Protein AF-0000000076600375 (afdb_homodimer)

Radius of gyration: 27.32 Å; Cα contacts (8 Å, |Δi|>4): 1523; chains: 2; bounding box: 56×82×69 Å

Nearest PDB structures (foldseek):
  8cbb-assembly1_A  TM=8.590E-01  e=2.046E-25  Enhygromyxa salina
  4uwm-assembly1_A  TM=8.123E-01  e=8.690E-26  Pseudomonas putida
  4uwm-assembly1_B  TM=8.203E-01  e=1.205E-24  Pseudomonas putida
  5aec-assembly1_A  TM=8.137E-01  e=1.849E-24  Pseudomonas putida
  6fri-assembly2_C  TM=8.121E-01  e=2.518E-21  Photobacterium leiognathi

Solvent-accessible surface area (backbone atoms only — not comparable to full-atom values): 38386 Å² total; per-residue (Å²): 92,44,43,27,36,37,52,58,44,27,35,55,93,34,73,92,42,50,53,61,52,50,51,52,53,49,50,52,49,47,49,36,36,72,56,73,39,50,33,42,24,24,29,52,34,58,52,36,78,67,17,68,40,45,39,54,48,29,66,47,51,40,26,34,47,34,57,65,41,87,66,40,25,40,28,24,64,24,40,42,53,41,51,47,61,45,70,58,52,42,30,51,50,14,45,43,16,32,73,43,72,47,32,44,35,42,22,34,36,63,70,81,54,55,78,43,26,39,63,57,24,62,74,29,30,63,88,42,54,68,54,26,50,52,49,35,53,52,40,52,52,50,34,55,47,43,36,59,70,43,67,36,63,45,82,59,96,89,48,56,38,47,37,80,83,40,70,64,85,40,92,92,53,69,81,41,81,73,31,29,39,96,85,41,20,40,53,24,44,34,51,30,48,54,42,58,32,75,63,46,56,56,49,28,32,63,38,85,48,72,68,50,35,38,51,31,21,58,70,69,32,24,36,35,36,67,60,49,14,65,70,40,38,45,58,52,39,48,48,28,24,53,36,30,16,65,65,70,72,45,90,55,54,62,24,66,58,36,33,37,46,36,46,37,40,40,32,92,35,55,68,55,20,47,70,63,42,44,64,19,47,50,50,50,48,57,61,54,31,71,77,71,48,65,70,56,58,41,46,72,92,55,80,64,80,89,64,71,93,48,66,67,64,42,54,77,50,47,48,36,63,10,22,46,68,56,32,40,51,54,52,49,47,43,34,72,71,42,39,50,40,32,41,23,37,36,53,54,35,39,84,46,56,65,71,57,42,51,50,17,54,50,44,36,47,70,58,28,50,64,76,39,64,82,55,70,128,91,42,44,30,35,37,52,57,44,25,37,56,94,34,72,90,41,49,53,61,51,51,50,53,53,49,50,53,49,46,49,35,35,74,55,72,38,49,33,41,24,25,29,53,35,58,54,35,78,68,18,68,42,45,39,54,48,29,68,49,52,41,28,34,48,37,58,66,42,89,65,41,24,41,27,22,64,24,40,42,53,40,51,46,61,45,68,57,50,42,31,51,51,13,45,42,14,31,71,42,72,50,33,44,34,43,22,33,36,64,69,79,53,56,78,44,26,38,63,58,22,61,73,29,30,63,89,43,53,67,54,26,49,51,48,34,54,54,39,52,51,50,33,57,49,44,39,59,69,42,67,36,63,46,85,60,96,88,48,56,38,47,36,80,82,39,71,61,83,41,93,93,53,68,81,40,82,74,31,28,39,96,84,41,20,40,51,23,45,33,50,30,49,55,40,58,33,74,65,45,57,56,48,31,32,61,39,85,48,73,67,50,34,40,52,31,22,59,69,70,32,24,39,35,37,67,60,47,15,66,70,40,39,47,58,53,40,46,48,28,25,53,35,30,15,65,63,70,72,46,90,55,54,63,25,67,61,35,33,38,45,35,46,36,40,41,33,92,34,55,66,54,20,47,69,64,42,44,64,19,48,50,52,50,46,56,60,54,30,70,77,70,47,64,70,54,57,39,49,71,90,55,81,65,80,89,63,72,93,48,65,68,64,42,54,77,50,46,50,36,63,9,22,46,67,55,32,38,50,52,52,48,47,43,32,73,70,42,40,50,41,32,42,24,36,35,52,54,37,39,82,47,56,65,69,58,42,52,49,16,53,49,44,36,46,70,60,29,48,64,76,39,63,81,53,70,128

InterPro domains:
  IPR011251 Luciferase-like domain [PF00296] (1-336)
  IPR036661 Luciferase-like domain superfamily [G3DSA:3.20.20.30] (1-373)
  IPR036661 Luciferase-like domain superfamily [SSF51679] (1-373)
  IPR050766 Bacterial Luciferase Oxidoreductase [PTHR30137] (20-374)

Sequence (754 aa):
MRFSIFHNVGAPGRLDDVAGVLDEIREVATFADTAGYHSLWYTEHHFGHEGYELVPNPVLMGSDIAARTSRIRIGQAANIVTFWNPMRLAEDIALLDQLSGGRVEVGIGRGLYGREAMNLNPVADPRDQEQNRALFEETVEVLRKAWSGEFISHQGRFYQYPAPGIEWNHPLSASSPEFVGEDGTISAMQVVPRSFQRPHPPLSQVIDTPRSIQSAARAGMKGIFWMPPISELKGRFALYRDTLSEATGVEQELGTGLSLVRDVYVADTLEQARADFEEALLTSYRWICHWRGLNNLREVGEDITGRELDYDFLAERNLLVGTPDYVAEKVHELQQELNLQDLLLWTTHPGLEHRKAMRSFELFADKVMPQFSGVTAMRFSIFHNVGAPGRLDDVAGVLDEIREVATFADTAGYHSLWYTEHHFGHEGYELVPNPVLMGSDIAARTSRIRIGQAANIVTFWNPMRLAEDIALLDQLSGGRVEVGIGRGLYGREAMNLNPVADPRDQEQNRALFEETVEVLRKAWSGEFISHQGRFYQYPAPGIEWNHPLSASSPEFVGEDGTISAMQVVPRSFQRPHPPLSQVIDTPRSIQSAARAGMKGIFWMPPISELKGRFALYRDTLSEATGVEQELGTGLSLVRDVYVADTLEQARADFEEALLTSYRWICHWRGLNNLREVGEDITGRELDYDFLAERNLLVGTPDYVAEKVHELQQELNLQDLLLWTTHPGLEHRKAMRSFELFADKVMPQFSGVTA

Structure (mmCIF, N/CA/C/O backbone):
data_AF-0000000076600375-model_v1
#
loop_
_entity.id
_entity.type
_entity.pdbx_description
1 polymer 'Alkanesulfonate monooxygenase SsuD/methylene tetrahydromethanopterin reductase-like flavin-dependent oxidoreductase (Luciferase family)'
#
loop_
_atom_site.group_PDB
_atom_site.id
_atom_site.type_symbol
_atom_site.label_atom_id
_atom_site.label_alt_id
_atom_site.label_comp_id
_atom_site.label_asym_id
_atom_site.label_entity_id
_atom_site.label_seq_id
_atom_site.pdbx_PDB_ins_code
_atom_site.Cartn_x
_atom_site.Cartn_y
_atom_site.Cartn_z
_atom_site.occupancy
_atom_site.B_iso_or_equiv
_atom_site.auth_seq_id
_atom_site.auth_comp_id
_atom_site.auth_asym_id
_atom_site.auth_atom_id
_atom_site.pdbx_PDB_model_num
ATOM 1 N N . MET A 1 1 ? -15.43 -22.172 -18.75 1 92.75 1 MET A N 1
ATOM 2 C CA . MET A 1 1 ? -14.109 -22 -18.156 1 92.75 1 MET A CA 1
ATOM 3 C C . MET A 1 1 ? -13.695 -20.547 -18.125 1 92.75 1 MET A C 1
ATOM 5 O O . MET A 1 1 ? -13.992 -19.781 -19.047 1 92.75 1 MET A O 1
ATOM 9 N N . ARG A 1 2 ? -13.023 -20.109 -17 1 96.5 2 ARG A N 1
ATOM 10 C CA . ARG A 1 2 ? -12.492 -18.766 -16.891 1 96.5 2 ARG A CA 1
ATOM 11 C C . ARG A 1 2 ? -10.992 -18.734 -17.156 1 96.5 2 ARG A C 1
ATOM 13 O O . ARG A 1 2 ? -10.281 -19.672 -16.797 1 96.5 2 ARG A O 1
ATOM 20 N N . PHE A 1 3 ? -10.578 -17.703 -17.812 1 98.56 3 PHE A N 1
ATOM 21 C CA . PHE A 1 3 ? -9.164 -17.516 -18.125 1 98.56 3 PHE A CA 1
ATOM 22 C C . PHE A 1 3 ? -8.633 -16.234 -17.484 1 98.56 3 PHE A C 1
ATOM 24 O O . PHE A 1 3 ? -9.234 -15.172 -17.625 1 98.56 3 PHE A O 1
ATOM 31 N N . SER A 1 4 ? -7.602 -16.359 -16.75 1 98.69 4 SER A N 1
ATOM 32 C CA . SER A 1 4 ? -6.961 -15.273 -16.031 1 98.69 4 SER A CA 1
ATOM 33 C C . SER A 1 4 ? -5.477 -15.18 -16.359 1 98.69 4 SER A C 1
ATOM 35 O O . SER A 1 4 ? -4.938 -16.047 -17.047 1 98.69 4 SER A O 1
ATOM 37 N N . ILE A 1 5 ? -4.859 -14.117 -15.992 1 98.81 5 ILE A N 1
ATOM 38 C CA . ILE A 1 5 ? -3.434 -13.922 -16.234 1 98.81 5 ILE A CA 1
ATOM 39 C C . ILE A 1 5 ? -2.682 -13.922 -14.906 1 98.81 5 ILE A C 1
ATOM 41 O O . ILE A 1 5 ? -3.021 -13.156 -13.992 1 98.81 5 ILE A O 1
ATOM 45 N N . PHE A 1 6 ? -1.793 -14.844 -14.727 1 98.62 6 PHE A N 1
ATOM 46 C CA . PHE A 1 6 ? -0.812 -14.812 -13.648 1 98.62 6 PHE A CA 1
ATOM 47 C C . PHE A 1 6 ? 0.4 -13.977 -14.039 1 98.62 6 PHE A C 1
ATOM 49 O O . PHE A 1 6 ? 1.223 -14.406 -14.852 1 98.62 6 PHE A O 1
ATOM 56 N N . HIS A 1 7 ? 0.514 -12.82 -13.469 1 97.88 7 HIS A N 1
ATOM 57 C CA . HIS A 1 7 ? 1.46 -11.82 -13.953 1 97.88 7 HIS A CA 1
ATOM 58 C C . HIS A 1 7 ? 2.611 -11.625 -12.977 1 97.88 7 HIS A C 1
ATOM 60 O O . HIS A 1 7 ? 2.795 -10.539 -12.43 1 97.88 7 HIS A O 1
ATOM 66 N N . ASN A 1 8 ? 3.354 -12.656 -12.703 1 95.5 8 ASN A N 1
ATOM 67 C CA . ASN A 1 8 ? 4.637 -12.562 -12.008 1 95.5 8 ASN A CA 1
ATOM 68 C C . ASN A 1 8 ? 5.715 -11.961 -12.906 1 95.5 8 ASN A C 1
ATOM 70 O O . ASN A 1 8 ? 6.18 -12.609 -13.844 1 95.5 8 ASN A O 1
ATOM 74 N N . VAL A 1 9 ? 6.105 -10.75 -12.617 1 91.31 9 VAL A N 1
ATOM 75 C CA . VAL A 1 9 ? 6.957 -10.031 -13.555 1 91.31 9 VAL A CA 1
ATOM 76 C C . VAL A 1 9 ? 8.328 -9.781 -12.93 1 91.31 9 VAL A C 1
ATOM 78 O O . VAL A 1 9 ? 8.43 -9.531 -11.727 1 91.31 9 VAL A O 1
ATOM 81 N N . GLY A 1 10 ? 9.32 -9.969 -13.797 1 93.62 10 GLY A N 1
ATOM 82 C CA . GLY A 1 10 ? 10.703 -9.602 -13.508 1 93.62 10 GLY A CA 1
ATOM 83 C C . GLY A 1 10 ? 11.336 -8.773 -14.609 1 93.62 10 GLY A C 1
ATOM 84 O O . GLY A 1 10 ? 10.797 -8.68 -15.719 1 93.62 10 GLY A O 1
ATOM 85 N N . ALA A 1 11 ? 12.422 -8.133 -14.25 1 92 11 ALA A N 1
ATOM 86 C CA . ALA A 1 11 ? 13.102 -7.277 -15.211 1 92 11 ALA A CA 1
ATOM 87 C C . ALA A 1 11 ? 14.617 -7.402 -15.078 1 92 11 ALA A C 1
ATOM 89 O O . ALA A 1 11 ? 15.32 -6.395 -14.961 1 92 11 ALA A O 1
ATOM 90 N N . PRO A 1 12 ? 15.062 -8.68 -15.094 1 94.38 12 PRO A N 1
ATOM 91 C CA . PRO A 1 12 ? 16.516 -8.781 -15.062 1 94.38 12 PRO A CA 1
ATOM 92 C C . PRO A 1 12 ? 17.188 -7.98 -16.172 1 94.38 12 PRO A C 1
ATOM 94 O O . PRO A 1 12 ? 16.781 -8.07 -17.344 1 94.38 12 PRO A O 1
ATOM 97 N N . GLY A 1 13 ? 18.188 -7.211 -15.75 1 94.38 13 GLY A N 1
ATOM 98 C CA . GLY A 1 13 ? 18.906 -6.391 -16.719 1 94.38 13 GLY A CA 1
ATOM 99 C C . GLY A 1 13 ? 18.188 -5.094 -17.047 1 94.38 13 GLY A C 1
ATOM 100 O O . GLY A 1 13 ? 18.688 -4.285 -17.828 1 94.38 13 GLY A O 1
ATOM 101 N N . ARG A 1 14 ? 17.016 -4.883 -16.469 1 96.06 14 ARG A N 1
ATOM 102 C CA . ARG A 1 14 ? 16.234 -3.697 -16.812 1 96.06 14 ARG A CA 1
ATOM 103 C C . ARG A 1 14 ? 15.836 -2.93 -15.555 1 96.06 14 ARG A C 1
ATOM 105 O O . ARG A 1 14 ? 14.789 -2.279 -15.531 1 96.06 14 ARG A O 1
ATOM 112 N N . LEU A 1 15 ? 16.609 -3.031 -14.492 1 95.94 15 LEU A N 1
ATOM 113 C CA . LEU A 1 15 ? 16.281 -2.348 -13.25 1 95.94 15 LEU A CA 1
ATOM 114 C C . LEU A 1 15 ? 16.5 -0.846 -13.375 1 95.94 15 LEU A C 1
ATOM 116 O O . LEU A 1 15 ? 16.031 -0.07 -12.539 1 95.94 15 LEU A O 1
ATOM 120 N N . ASP A 1 16 ? 17.172 -0.435 -14.461 1 95 16 ASP A N 1
ATOM 121 C CA . ASP A 1 16 ? 17.344 0.99 -14.727 1 95 16 ASP A CA 1
ATOM 122 C C . ASP A 1 16 ? 16.156 1.558 -15.484 1 95 16 ASP A C 1
ATOM 124 O O . ASP A 1 16 ? 16.062 2.768 -15.703 1 95 16 ASP A O 1
ATOM 128 N N . ASP A 1 17 ? 15.203 0.689 -15.883 1 96.19 17 ASP A N 1
ATOM 129 C CA . ASP A 1 17 ? 14.023 1.109 -16.625 1 96.19 17 ASP A CA 1
ATOM 130 C C . ASP A 1 17 ? 12.758 0.496 -16.031 1 96.19 17 ASP A C 1
ATOM 132 O O . ASP A 1 17 ? 11.922 -0.049 -16.766 1 96.19 17 ASP A O 1
ATOM 136 N N . VAL A 1 18 ? 12.664 0.542 -14.719 1 97.25 18 VAL A N 1
ATOM 137 C CA . VAL A 1 18 ? 11.516 -0.037 -14.031 1 97.25 18 VAL A CA 1
ATOM 138 C C . VAL A 1 18 ? 10.234 0.655 -14.484 1 97.25 18 VAL A C 1
ATOM 140 O O . VAL A 1 18 ? 9.203 0.007 -14.664 1 97.25 18 VAL A O 1
ATOM 143 N N . ALA A 1 19 ? 10.281 1.978 -14.758 1 96.81 19 ALA A N 1
ATOM 144 C CA . ALA A 1 19 ? 9.109 2.717 -15.227 1 96.81 19 ALA A CA 1
ATOM 145 C C . ALA A 1 19 ? 8.594 2.135 -16.547 1 96.81 19 ALA A C 1
ATOM 147 O O . ALA A 1 19 ? 7.379 1.986 -16.719 1 96.81 19 ALA A O 1
ATOM 148 N N . GLY A 1 20 ? 9.555 1.834 -17.469 1 97.38 20 GLY A N 1
ATOM 149 C CA . GLY A 1 20 ? 9.164 1.203 -18.734 1 97.38 20 GLY A CA 1
ATOM 150 C C . GLY A 1 20 ? 8.523 -0.159 -18.531 1 97.38 20 GLY A C 1
ATOM 151 O O . GLY A 1 20 ? 7.547 -0.491 -19.203 1 97.38 20 GLY A O 1
ATOM 152 N N . VAL A 1 21 ? 9.047 -0.935 -17.594 1 98.12 21 VAL A N 1
ATOM 153 C CA . VAL A 1 21 ? 8.492 -2.25 -17.281 1 98.12 21 VAL A CA 1
ATOM 154 C C . VAL A 1 21 ? 7.086 -2.1 -16.719 1 98.12 21 VAL A C 1
ATOM 156 O O . VAL A 1 21 ? 6.184 -2.863 -17.062 1 98.12 21 VAL A O 1
ATOM 159 N N . LEU A 1 22 ? 6.906 -1.103 -15.844 1 98.44 22 LEU A N 1
ATOM 160 C CA . LEU A 1 22 ? 5.59 -0.857 -15.273 1 98.44 22 LEU A CA 1
ATOM 161 C C . LEU A 1 22 ? 4.59 -0.46 -16.359 1 98.44 22 LEU A C 1
ATOM 163 O O . LEU A 1 22 ? 3.416 -0.827 -16.281 1 98.44 22 LEU A O 1
ATOM 167 N N . ASP A 1 23 ? 5.016 0.281 -17.375 1 98.31 23 ASP A N 1
ATOM 168 C CA . ASP A 1 23 ? 4.152 0.602 -18.516 1 98.31 23 ASP A CA 1
ATOM 169 C C . ASP A 1 23 ? 3.711 -0.665 -19.234 1 98.31 23 ASP A C 1
ATOM 171 O O . ASP A 1 23 ? 2.557 -0.774 -19.656 1 98.31 23 ASP A O 1
ATOM 175 N N . GLU A 1 24 ? 4.625 -1.584 -19.375 1 98.56 24 GLU A N 1
ATOM 176 C CA . GLU A 1 24 ? 4.312 -2.863 -20.016 1 98.56 24 GLU A CA 1
ATOM 177 C C . GLU A 1 24 ? 3.289 -3.645 -19.188 1 98.56 24 GLU A C 1
ATOM 179 O O . GLU A 1 24 ? 2.355 -4.227 -19.75 1 98.56 24 GLU A O 1
ATOM 184 N N . ILE A 1 25 ? 3.451 -3.635 -17.891 1 98.44 25 ILE A N 1
ATOM 185 C CA . ILE A 1 25 ? 2.51 -4.293 -17 1 98.44 25 ILE A CA 1
ATOM 186 C C . ILE A 1 25 ? 1.118 -3.688 -17.172 1 98.44 25 ILE A C 1
ATOM 188 O O . ILE A 1 25 ? 0.127 -4.414 -17.281 1 98.44 25 ILE A O 1
ATOM 192 N N . ARG A 1 26 ? 1.047 -2.385 -17.25 1 98.69 26 ARG A N 1
ATOM 193 C CA . ARG A 1 26 ? -0.212 -1.665 -17.406 1 98.69 26 ARG A CA 1
ATOM 194 C C . ARG A 1 26 ? -0.87 -2.012 -18.734 1 98.69 26 ARG A C 1
ATOM 196 O O . ARG A 1 26 ? -2.094 -2.137 -18.812 1 98.69 26 ARG A O 1
ATOM 203 N N . GLU A 1 27 ? -0.032 -2.139 -19.734 1 98.81 27 GLU A N 1
ATOM 204 C CA . GLU A 1 27 ? -0.564 -2.492 -21.047 1 98.81 27 GLU A CA 1
ATOM 205 C C . GLU A 1 27 ? -1.234 -3.863 -21.031 1 98.81 27 GLU A C 1
ATOM 207 O O . GLU A 1 27 ? -2.318 -4.039 -21.578 1 98.81 27 GLU A O 1
ATOM 212 N N . VAL A 1 28 ? -0.642 -4.828 -20.344 1 98.88 28 VAL A N 1
ATOM 213 C CA . VAL A 1 28 ? -1.24 -6.152 -20.203 1 98.88 28 VAL A CA 1
ATOM 214 C C . VAL A 1 28 ? -2.582 -6.039 -19.484 1 98.88 28 VAL A C 1
ATOM 216 O O . VAL A 1 28 ? -3.578 -6.621 -19.906 1 98.88 28 VAL A O 1
ATOM 219 N N . ALA A 1 29 ? -2.623 -5.258 -18.453 1 98.81 29 ALA A N 1
ATOM 220 C CA . ALA A 1 29 ? -3.826 -5.129 -17.641 1 98.81 29 ALA A CA 1
ATOM 221 C C . ALA A 1 29 ? -4.961 -4.484 -18.422 1 98.81 29 ALA A C 1
ATOM 223 O O . ALA A 1 29 ? -6.098 -4.961 -18.391 1 98.81 29 ALA A O 1
ATOM 224 N N . THR A 1 30 ? -4.668 -3.375 -19.125 1 98.75 30 THR A N 1
ATOM 225 C CA . THR A 1 30 ? -5.695 -2.656 -19.859 1 98.75 30 THR A CA 1
ATOM 226 C C . THR A 1 30 ? -6.203 -3.496 -21.031 1 98.75 30 THR A C 1
ATOM 228 O O . THR A 1 30 ? -7.402 -3.502 -21.328 1 98.75 30 THR A O 1
ATOM 231 N N . PHE A 1 31 ? -5.281 -4.242 -21.656 1 98.81 31 PHE A N 1
ATOM 232 C CA . PHE A 1 31 ? -5.699 -5.164 -22.719 1 98.81 31 PHE A CA 1
ATOM 233 C C . PHE A 1 31 ? -6.605 -6.25 -22.141 1 98.81 31 PHE A C 1
ATOM 235 O O . PHE A 1 31 ? -7.684 -6.508 -22.688 1 98.81 31 PHE A O 1
ATOM 242 N N . ALA A 1 32 ? -6.164 -6.879 -21.062 1 98.75 32 ALA A N 1
ATOM 243 C CA . ALA A 1 32 ? -6.902 -7.984 -20.453 1 98.75 32 ALA A CA 1
ATOM 244 C C . ALA A 1 32 ? -8.289 -7.535 -20.016 1 98.75 32 ALA A C 1
ATOM 246 O O . ALA A 1 32 ? -9.242 -8.312 -20.047 1 98.75 32 ALA A O 1
ATOM 247 N N . ASP A 1 33 ? -8.398 -6.309 -19.594 1 98.69 33 ASP A N 1
ATOM 248 C CA . ASP A 1 33 ? -9.641 -5.73 -19.094 1 98.69 33 ASP A CA 1
ATOM 249 C C . ASP A 1 33 ? -10.734 -5.781 -20.156 1 98.69 33 ASP A C 1
ATOM 251 O O . ASP A 1 33 ? -11.922 -5.855 -19.828 1 98.69 33 ASP A O 1
ATOM 255 N N . THR A 1 34 ? -10.359 -5.727 -21.422 1 98 34 THR A N 1
ATOM 256 C CA . THR A 1 34 ? -11.344 -5.629 -22.5 1 98 34 THR A CA 1
ATOM 257 C C . THR A 1 34 ? -11.352 -6.887 -23.359 1 98 34 THR A C 1
ATOM 259 O O . THR A 1 34 ? -12.273 -7.109 -24.141 1 98 34 THR A O 1
ATOM 262 N N . ALA A 1 35 ? -10.359 -7.797 -23.156 1 98 35 ALA A N 1
ATOM 263 C CA . ALA A 1 35 ? -10.164 -8.93 -24.062 1 98 35 ALA A CA 1
ATOM 264 C C . ALA A 1 35 ? -10.906 -10.164 -23.562 1 98 35 ALA A C 1
ATOM 266 O O . ALA A 1 35 ? -10.836 -11.227 -24.172 1 98 35 ALA A O 1
ATOM 267 N N . GLY A 1 36 ? -11.586 -10.07 -22.438 1 95.94 36 GLY A N 1
ATOM 268 C CA . GLY A 1 36 ? -12.398 -11.18 -21.969 1 95.94 36 GLY A CA 1
ATOM 269 C C . GLY A 1 36 ? -11.742 -11.977 -20.859 1 95.94 36 GLY A C 1
ATOM 270 O O . GLY A 1 36 ? -12.312 -12.953 -20.359 1 95.94 36 GLY A O 1
ATOM 271 N N . TYR A 1 37 ? -10.539 -11.586 -20.422 1 98.44 37 TYR A N 1
ATOM 272 C CA . TYR A 1 37 ? -9.898 -12.242 -19.297 1 98.44 37 TYR A CA 1
ATOM 273 C C . TYR A 1 37 ? -10.664 -11.961 -18 1 98.44 37 TYR A C 1
ATOM 275 O O . TYR A 1 37 ? -11.227 -10.875 -17.828 1 98.44 37 TYR A O 1
ATOM 283 N N . HIS A 1 38 ? -10.641 -12.922 -17.094 1 98.31 38 HIS A N 1
ATOM 284 C CA . HIS A 1 38 ? -11.453 -12.875 -15.883 1 98.31 38 HIS A CA 1
ATOM 285 C C . HIS A 1 38 ? -10.734 -12.094 -14.781 1 98.31 38 HIS A C 1
ATOM 287 O O . HIS A 1 38 ? -11.352 -11.281 -14.094 1 98.31 38 HIS A O 1
ATOM 293 N N . SER A 1 39 ? -9.461 -12.359 -14.602 1 98.69 39 SER A N 1
ATOM 294 C CA . SER A 1 39 ? -8.719 -11.75 -13.5 1 98.69 39 SER A CA 1
ATOM 295 C C . SER A 1 39 ? -7.23 -11.648 -13.828 1 98.69 39 SER A C 1
ATOM 297 O O . SER A 1 39 ? -6.75 -12.297 -14.758 1 98.69 39 SER A O 1
ATOM 299 N N . LEU A 1 40 ? -6.551 -10.781 -13.203 1 98.75 40 LEU A N 1
ATOM 300 C CA . LEU A 1 40 ? -5.113 -10.547 -13.289 1 98.75 40 LEU A CA 1
ATOM 301 C C . LEU A 1 40 ? -4.461 -10.633 -11.914 1 98.75 40 LEU A C 1
ATOM 303 O O . LEU A 1 40 ? -4.926 -9.992 -10.969 1 98.75 40 LEU A O 1
ATOM 307 N N . TRP A 1 41 ? -3.354 -11.438 -11.773 1 98.81 41 TRP A N 1
ATOM 308 C CA . TRP A 1 41 ? -2.797 -11.758 -10.461 1 98.81 41 TRP A CA 1
ATOM 309 C C . TRP A 1 41 ? -1.333 -11.344 -10.383 1 98.81 41 TRP A C 1
ATOM 311 O O . TRP A 1 41 ? -0.533 -11.68 -11.258 1 98.81 41 TRP A O 1
ATOM 321 N N . TYR A 1 42 ? -0.958 -10.625 -9.328 1 98.44 42 TYR A N 1
ATOM 322 C CA . TYR A 1 42 ? 0.422 -10.227 -9.07 1 98.44 42 TYR A CA 1
ATOM 323 C C . TYR A 1 42 ? 0.988 -10.953 -7.863 1 98.44 42 TYR A C 1
ATOM 325 O O . TYR A 1 42 ? 0.237 -11.406 -6.992 1 98.44 42 TYR A O 1
ATOM 333 N N . THR A 1 43 ? 2.33 -11.086 -7.797 1 97.56 43 THR A N 1
ATOM 334 C CA . THR A 1 43 ? 3.01 -11.781 -6.711 1 97.56 43 THR A CA 1
ATOM 335 C C . THR A 1 43 ? 3.734 -10.789 -5.805 1 97.56 43 THR A C 1
ATOM 337 O O . THR A 1 43 ? 3.9 -9.617 -6.16 1 97.56 43 THR A O 1
ATOM 340 N N . GLU A 1 44 ? 4.121 -11.242 -4.648 1 98.31 44 GLU A N 1
ATOM 341 C CA . GLU A 1 44 ? 4.91 -10.469 -3.695 1 98.31 44 GLU A CA 1
ATOM 342 C C . GLU A 1 44 ? 6.324 -11.016 -3.57 1 98.31 44 GLU A C 1
ATOM 344 O O . GLU A 1 44 ? 6.516 -12.164 -3.158 1 98.31 44 GLU A O 1
ATOM 349 N N . HIS A 1 45 ? 7.324 -10.203 -3.91 1 97.62 45 HIS A N 1
ATOM 350 C CA . HIS A 1 45 ? 8.734 -10.555 -3.742 1 97.62 45 HIS A CA 1
ATOM 351 C C . HIS A 1 45 ? 9.555 -9.344 -3.314 1 97.62 45 HIS A C 1
ATOM 353 O O . HIS A 1 45 ? 9.188 -8.203 -3.602 1 97.62 45 HIS A O 1
ATOM 359 N N . HIS A 1 46 ? 10.633 -9.633 -2.58 1 97.88 46 HIS A N 1
ATOM 360 C CA . HIS A 1 46 ? 11.383 -8.555 -1.945 1 97.88 46 HIS A CA 1
ATOM 361 C C . HIS A 1 46 ? 12.883 -8.727 -2.158 1 97.88 46 HIS A C 1
ATOM 363 O O . HIS A 1 46 ? 13.375 -9.852 -2.229 1 97.88 46 HIS A O 1
ATOM 369 N N . PHE A 1 47 ? 13.57 -7.625 -2.248 1 97.12 47 PHE A N 1
ATOM 370 C CA . PHE A 1 47 ? 15.023 -7.5 -2.137 1 97.12 47 PHE A CA 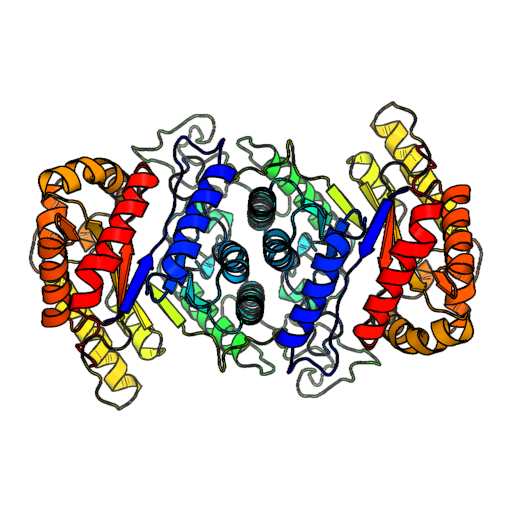1
ATOM 371 C C . PHE A 1 47 ? 15.719 -8.281 -3.246 1 97.12 47 PHE A C 1
ATOM 373 O O . PHE A 1 47 ? 16.828 -8.781 -3.057 1 97.12 47 PHE A O 1
ATOM 380 N N . GLY A 1 48 ? 14.984 -8.484 -4.383 1 95.5 48 GLY A N 1
ATOM 381 C CA . GLY A 1 48 ? 15.562 -9.203 -5.508 1 95.5 48 GLY A CA 1
ATOM 382 C C . GLY A 1 48 ? 16.422 -8.32 -6.395 1 95.5 48 GLY A C 1
ATOM 383 O O . GLY A 1 48 ? 16.016 -7.973 -7.508 1 95.5 48 GLY A O 1
ATOM 384 N N . HIS A 1 49 ? 17.672 -8.117 -5.961 1 95.81 49 HIS A N 1
ATOM 385 C CA . HIS A 1 49 ? 18.547 -7.211 -6.68 1 95.81 49 HIS A CA 1
ATOM 386 C C . HIS A 1 49 ? 18.859 -7.727 -8.078 1 95.81 49 HIS A C 1
ATOM 388 O O . HIS A 1 49 ? 19.297 -6.969 -8.945 1 95.81 49 HIS A O 1
ATOM 394 N N . GLU A 1 50 ? 18.531 -9.055 -8.352 1 95 50 GLU A N 1
ATOM 395 C CA . GLU A 1 50 ? 18.75 -9.648 -9.664 1 95 50 GLU A CA 1
ATOM 396 C C . GLU A 1 50 ? 17.641 -9.234 -10.641 1 95 50 GLU A C 1
ATOM 398 O O . GLU A 1 50 ? 17.828 -9.305 -11.852 1 95 50 GLU A O 1
ATOM 403 N N . GLY A 1 51 ? 16.531 -8.891 -10.078 1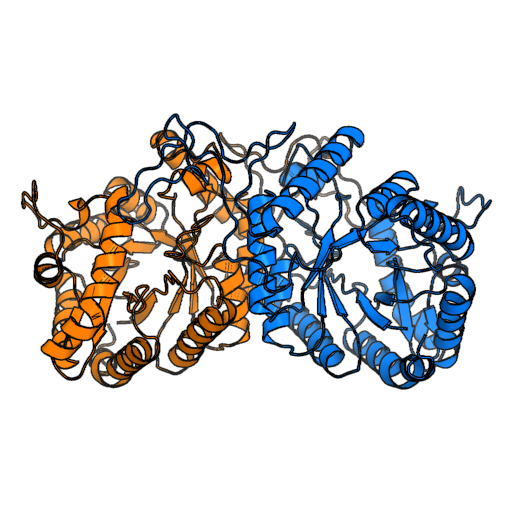 95.81 51 GLY A N 1
ATOM 404 C CA . GLY A 1 51 ? 15.445 -8.375 -10.906 1 95.81 51 GLY A CA 1
ATOM 405 C C . GLY A 1 51 ? 14.539 -9.469 -11.445 1 95.81 51 GLY A C 1
ATOM 406 O O . GLY A 1 51 ? 13.695 -9.203 -12.305 1 95.81 51 GLY A O 1
ATOM 407 N N . TYR A 1 52 ? 14.602 -10.695 -10.945 1 94.5 52 TYR A N 1
ATOM 408 C CA . TYR A 1 52 ? 13.781 -11.773 -11.477 1 94.5 52 TYR A CA 1
ATOM 409 C C . TYR A 1 52 ? 12.344 -11.664 -10.977 1 94.5 52 TYR A C 1
ATOM 411 O O . TYR A 1 52 ? 11.422 -12.227 -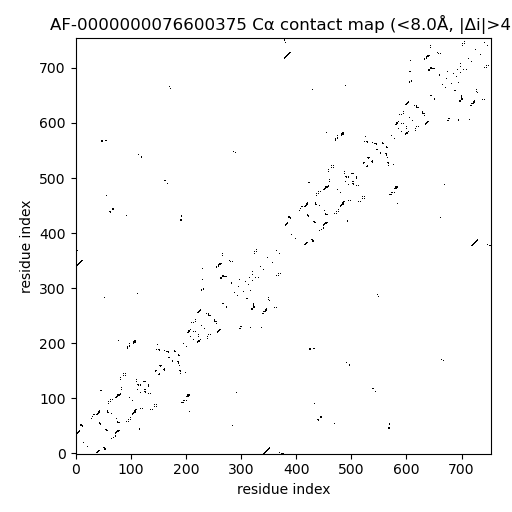11.586 1 94.5 52 TYR A O 1
ATOM 419 N N . GLU A 1 53 ? 12.109 -11.039 -9.938 1 93.31 53 GLU A N 1
ATOM 420 C CA . GLU A 1 53 ? 10.805 -10.727 -9.359 1 93.31 53 GLU A CA 1
ATOM 421 C C . GLU A 1 53 ? 10.742 -9.281 -8.883 1 93.31 53 GLU A C 1
ATOM 423 O O . GLU A 1 53 ? 11.438 -8.898 -7.941 1 93.31 53 GLU A O 1
ATOM 428 N N . LEU A 1 54 ? 9.953 -8.469 -9.469 1 96 54 LEU A N 1
ATOM 429 C CA . LEU A 1 54 ? 10.117 -7.023 -9.406 1 96 54 LEU A CA 1
ATOM 430 C C . LEU A 1 54 ? 9.086 -6.398 -8.477 1 96 54 LEU A C 1
ATOM 432 O O . LEU A 1 54 ? 9.289 -5.293 -7.969 1 96 54 LEU A O 1
ATOM 436 N N . VAL A 1 55 ? 7.953 -7.117 -8.117 1 97.56 55 VAL A N 1
ATOM 437 C CA . VAL A 1 55 ? 6.832 -6.496 -7.422 1 97.56 55 VAL A CA 1
ATOM 438 C C . VAL A 1 55 ? 6.926 -6.789 -5.926 1 97.56 55 VAL A C 1
ATOM 440 O O . VAL A 1 55 ? 6.68 -7.914 -5.492 1 97.56 55 VAL A O 1
ATOM 443 N N . PRO A 1 56 ? 7.211 -5.762 -5.156 1 98.12 56 PRO A N 1
ATOM 444 C CA . PRO A 1 56 ? 7.312 -6.012 -3.717 1 98.12 56 PRO A CA 1
ATOM 445 C C . PRO A 1 56 ? 5.953 -5.984 -3.016 1 98.12 56 PRO A C 1
ATOM 447 O O . PRO A 1 56 ? 5.812 -6.527 -1.917 1 98.12 56 PRO A O 1
ATOM 450 N N . ASN A 1 57 ? 4.992 -5.309 -3.629 1 98.69 57 ASN A N 1
ATOM 451 C CA . ASN A 1 57 ? 3.68 -5.145 -3.014 1 98.69 57 ASN A CA 1
ATOM 452 C C . ASN A 1 57 ? 2.559 -5.258 -4.043 1 98.69 57 ASN A C 1
ATOM 454 O O . ASN A 1 57 ? 2.199 -4.27 -4.684 1 98.69 57 ASN A O 1
ATOM 458 N N . PRO A 1 58 ? 2.008 -6.426 -4.141 1 98.62 58 PRO A N 1
ATOM 459 C CA . PRO A 1 58 ? 0.96 -6.633 -5.145 1 98.62 58 PRO A CA 1
ATOM 460 C C . PRO A 1 58 ? -0.312 -5.844 -4.836 1 98.62 58 PRO A C 1
ATOM 462 O O . PRO A 1 58 ? -1.132 -5.617 -5.73 1 98.62 58 PRO A O 1
ATOM 465 N N . VAL A 1 59 ? -0.519 -5.43 -3.557 1 98.81 59 VAL A N 1
ATOM 466 C CA . VAL A 1 59 ? -1.669 -4.605 -3.205 1 98.81 59 VAL A CA 1
ATOM 467 C C . VAL A 1 59 ? -1.508 -3.211 -3.811 1 98.81 59 VAL A C 1
ATOM 469 O O . VAL A 1 59 ? -2.463 -2.65 -4.352 1 98.81 59 VAL A O 1
ATOM 472 N N . LEU A 1 60 ? -0.312 -2.74 -3.734 1 98.69 60 LEU A N 1
ATOM 473 C CA . LEU A 1 60 ? -0.003 -1.445 -4.332 1 98.69 60 LEU A CA 1
ATOM 474 C C . LEU A 1 60 ? -0.153 -1.496 -5.848 1 98.69 60 LEU A C 1
ATOM 476 O O . LEU A 1 60 ? -0.747 -0.597 -6.445 1 98.69 60 LEU A O 1
ATOM 480 N N . MET A 1 61 ? 0.345 -2.539 -6.488 1 98.56 61 MET A N 1
ATOM 481 C CA . MET A 1 61 ? 0.152 -2.742 -7.918 1 98.56 61 MET A CA 1
ATOM 482 C C . MET A 1 61 ? -1.331 -2.795 -8.266 1 98.56 61 MET A C 1
ATOM 484 O O . MET A 1 61 ? -1.76 -2.219 -9.266 1 98.56 61 MET A O 1
ATOM 488 N N . GLY A 1 62 ? -2.037 -3.512 -7.395 1 98.75 62 GLY A N 1
ATOM 489 C CA . GLY A 1 62 ? -3.473 -3.621 -7.602 1 98.75 62 GLY A CA 1
ATOM 490 C C . GLY A 1 62 ? -4.176 -2.279 -7.617 1 98.75 62 GLY A C 1
ATOM 491 O O . GLY A 1 62 ? -5.117 -2.074 -8.383 1 98.75 62 GLY A O 1
ATOM 492 N N . SER A 1 63 ? -3.738 -1.376 -6.742 1 98.75 63 SER A N 1
ATOM 493 C CA . SER A 1 63 ? -4.348 -0.051 -6.691 1 98.75 63 SER A CA 1
ATOM 494 C C . SER A 1 63 ? -4.121 0.711 -7.992 1 98.75 63 SER A C 1
ATOM 496 O O . SER A 1 63 ? -5.023 1.391 -8.484 1 98.75 63 SER A O 1
ATOM 498 N N . ASP A 1 64 ? -2.924 0.621 -8.547 1 98.81 64 ASP A N 1
ATOM 499 C CA . ASP A 1 64 ? -2.607 1.241 -9.828 1 98.81 64 ASP A CA 1
ATOM 500 C C . ASP A 1 64 ? -3.482 0.672 -10.945 1 98.81 64 ASP A C 1
ATOM 502 O O . ASP A 1 64 ? -4.07 1.424 -11.727 1 98.81 64 ASP A O 1
ATOM 506 N N . ILE A 1 65 ? -3.643 -0.649 -10.953 1 98.81 65 ILE A N 1
ATOM 507 C CA . ILE A 1 65 ? -4.383 -1.349 -12 1 98.81 65 ILE A CA 1
ATOM 508 C C . ILE A 1 65 ? -5.875 -1.076 -11.844 1 98.81 65 ILE A C 1
ATOM 510 O O . ILE A 1 65 ? -6.586 -0.9 -12.836 1 98.81 65 ILE A O 1
ATOM 514 N N . ALA A 1 66 ? -6.336 -1.056 -10.594 1 98.81 66 ALA A N 1
ATOM 515 C CA . ALA A 1 66 ? -7.746 -0.768 -10.328 1 98.81 66 ALA A CA 1
ATOM 516 C C . ALA A 1 66 ? -8.148 0.574 -10.938 1 98.81 66 ALA A C 1
ATOM 518 O O . ALA A 1 66 ? -9.25 0.713 -11.477 1 98.81 66 ALA A O 1
ATOM 519 N N . ALA A 1 67 ? -7.254 1.543 -10.859 1 98.69 67 ALA A N 1
ATOM 520 C CA . ALA A 1 67 ? -7.539 2.895 -11.336 1 98.69 67 ALA A CA 1
ATOM 521 C C . ALA A 1 67 ? -7.555 2.947 -12.859 1 98.69 67 ALA A C 1
ATOM 523 O O . ALA A 1 67 ? -8.094 3.887 -13.453 1 98.69 67 ALA A O 1
ATOM 524 N N . ARG A 1 68 ? -7.008 1.899 -13.539 1 98.5 68 ARG A N 1
ATOM 525 C CA . ARG A 1 68 ? -6.809 1.949 -14.977 1 98.5 68 ARG A CA 1
ATOM 526 C C . ARG A 1 68 ? -7.723 0.96 -15.695 1 98.5 68 ARG A C 1
ATOM 528 O O . ARG A 1 68 ? -7.723 0.885 -16.922 1 98.5 68 ARG A O 1
ATOM 535 N N . THR A 1 69 ? -8.445 0.144 -14.945 1 98.69 69 THR A N 1
ATOM 536 C CA . THR A 1 69 ? -9.336 -0.869 -15.492 1 98.69 69 THR A CA 1
ATOM 537 C C . THR A 1 69 ? -10.727 -0.756 -14.867 1 98.69 69 THR A C 1
ATOM 539 O O . THR A 1 69 ? -10.914 -0.039 -13.883 1 98.69 69 THR A O 1
ATOM 542 N N . SER A 1 70 ? -11.727 -1.445 -15.445 1 97.81 70 SER A N 1
ATOM 543 C CA . SER A 1 70 ? -13.094 -1.266 -14.969 1 97.81 70 SER A CA 1
ATOM 544 C C . SER A 1 70 ? -13.789 -2.607 -14.766 1 97.81 70 SER A C 1
ATOM 546 O O . SER A 1 70 ? -14.836 -2.678 -14.117 1 97.81 70 SER A O 1
ATOM 548 N N . ARG A 1 71 ? -13.203 -3.699 -15.305 1 98 71 ARG A N 1
ATOM 549 C CA . ARG A 1 71 ? -13.953 -4.949 -15.312 1 98 71 ARG A CA 1
ATOM 550 C C . ARG A 1 71 ? -13.141 -6.082 -14.703 1 98 71 ARG A C 1
ATOM 552 O O . ARG A 1 71 ? -13.664 -6.887 -13.93 1 98 71 ARG A O 1
ATOM 559 N N . ILE A 1 72 ? -11.891 -6.18 -15.07 1 98.69 72 ILE A N 1
ATOM 560 C CA . ILE A 1 72 ? -11.047 -7.32 -14.719 1 98.69 72 ILE A CA 1
ATOM 561 C C . ILE A 1 72 ? -10.891 -7.398 -13.203 1 98.69 72 ILE A C 1
ATOM 563 O O . ILE A 1 72 ? -10.734 -6.375 -12.539 1 98.69 72 ILE A O 1
ATOM 567 N N . ARG A 1 73 ? -11.055 -8.555 -12.617 1 98.81 73 ARG A N 1
ATOM 568 C CA . ARG A 1 73 ? -10.773 -8.75 -11.195 1 98.81 73 ARG A CA 1
ATOM 569 C C . ARG A 1 73 ? -9.273 -8.703 -10.922 1 98.81 73 ARG A C 1
ATOM 571 O O . ARG A 1 73 ? -8.469 -9.055 -11.789 1 98.81 73 ARG A O 1
ATOM 578 N N . ILE A 1 74 ? -8.906 -8.227 -9.773 1 98.81 74 ILE A N 1
ATOM 579 C CA . ILE A 1 74 ? -7.512 -7.938 -9.438 1 98.81 74 ILE A CA 1
ATOM 580 C C . ILE A 1 74 ? -7.082 -8.805 -8.25 1 98.81 74 ILE A C 1
ATOM 582 O O . ILE A 1 74 ? -7.559 -8.617 -7.133 1 98.81 74 ILE A O 1
ATOM 586 N N . GLY A 1 75 ? -6.148 -9.719 -8.523 1 98.62 75 GLY A N 1
ATOM 587 C CA . GLY A 1 75 ? -5.766 -10.672 -7.5 1 98.62 75 GLY A CA 1
ATOM 588 C C . GLY A 1 75 ? -4.32 -10.539 -7.066 1 98.62 75 GLY A C 1
ATOM 589 O O . GLY A 1 75 ? -3.5 -9.969 -7.785 1 98.62 75 GLY A O 1
ATOM 590 N N . GLN A 1 76 ? -4.055 -10.977 -5.816 1 98.31 76 GLN A N 1
ATOM 591 C CA . GLN A 1 76 ? -2.699 -11.219 -5.332 1 98.31 76 GLN A CA 1
ATOM 592 C C . GLN A 1 76 ? -2.412 -12.719 -5.246 1 98.31 76 GLN A C 1
ATOM 594 O O . GLN A 1 76 ? -3.045 -13.438 -4.465 1 98.31 76 GLN A O 1
ATOM 599 N N . ALA A 1 77 ? -1.514 -13.273 -5.996 1 97.62 77 ALA A N 1
ATOM 600 C CA . ALA A 1 77 ? -1.127 -14.688 -5.926 1 97.62 77 ALA A CA 1
ATOM 601 C C . ALA A 1 77 ? 0.383 -14.828 -5.766 1 97.62 77 ALA A C 1
ATOM 603 O O . ALA A 1 77 ? 1.097 -15.078 -6.742 1 97.62 77 ALA A O 1
ATOM 604 N N . ALA A 1 78 ? 0.799 -14.484 -4.641 1 97.75 78 ALA A N 1
ATOM 605 C CA . ALA A 1 78 ? -0.025 -14.312 -3.449 1 97.75 78 ALA A CA 1
ATOM 606 C C . ALA A 1 78 ? 0.557 -13.242 -2.531 1 97.75 78 ALA A C 1
ATOM 608 O O . ALA A 1 78 ? 1.705 -12.828 -2.701 1 97.75 78 ALA A O 1
ATOM 609 N N . ASN A 1 79 ? -0.31 -12.656 -1.627 1 98.69 79 ASN A N 1
ATOM 610 C CA . ASN A 1 79 ? 0.222 -12.016 -0.432 1 98.69 79 ASN A CA 1
ATOM 611 C C . ASN A 1 79 ? 0.937 -13.016 0.474 1 98.69 79 ASN A C 1
ATOM 613 O O . ASN A 1 79 ? 0.363 -14.031 0.854 1 98.69 79 ASN A O 1
ATOM 617 N N . ILE A 1 80 ? 2.182 -12.742 0.784 1 98.56 80 ILE A N 1
ATOM 618 C CA . ILE A 1 80 ? 2.863 -13.594 1.753 1 98.56 80 ILE A CA 1
ATOM 619 C C . ILE A 1 80 ? 2.551 -13.109 3.17 1 98.56 80 ILE A C 1
ATOM 621 O O . ILE A 1 80 ? 3.318 -12.344 3.756 1 98.56 80 ILE A O 1
ATOM 625 N N . VAL A 1 81 ? 1.506 -13.633 3.729 1 98.62 81 VAL A N 1
ATOM 626 C CA . VAL A 1 81 ? 0.835 -13.016 4.867 1 98.62 81 VAL A CA 1
ATOM 627 C C . VAL A 1 81 ? 1.72 -13.125 6.109 1 98.62 81 VAL A C 1
ATOM 629 O O . VAL A 1 81 ? 1.592 -12.328 7.043 1 98.62 81 VAL A O 1
ATOM 632 N N . THR A 1 82 ? 2.707 -14.062 6.121 1 98.44 82 THR A N 1
ATOM 633 C CA . THR A 1 82 ? 3.598 -14.227 7.266 1 98.44 82 THR A CA 1
ATOM 634 C C . THR A 1 82 ? 4.586 -13.07 7.355 1 98.44 82 THR A C 1
ATOM 636 O O . THR A 1 82 ? 5.238 -12.883 8.383 1 98.44 82 THR A O 1
ATOM 639 N N . PHE A 1 83 ? 4.691 -12.273 6.242 1 98.19 83 PHE A N 1
ATOM 640 C CA . PHE A 1 83 ? 5.598 -11.133 6.211 1 98.19 83 PHE A CA 1
ATOM 641 C C . PHE A 1 83 ? 4.926 -9.898 6.793 1 98.19 83 PHE A C 1
ATOM 643 O O . PHE A 1 83 ? 5.59 -8.898 7.074 1 98.19 83 PHE A O 1
ATOM 650 N N . TRP A 1 84 ? 3.629 -9.992 7.051 1 98.25 84 TRP A N 1
ATOM 651 C CA . TRP A 1 84 ? 2.842 -8.789 7.297 1 98.25 84 TRP A CA 1
ATOM 652 C C . TRP A 1 84 ? 2.375 -8.727 8.75 1 98.25 84 TRP A C 1
ATOM 654 O O . TRP A 1 84 ? 2.172 -9.766 9.383 1 98.25 84 TRP A O 1
ATOM 664 N N . ASN A 1 85 ? 2.248 -7.473 9.273 1 97.94 85 ASN A N 1
ATOM 665 C CA . ASN A 1 85 ? 1.254 -7.262 10.32 1 97.94 85 ASN A CA 1
ATOM 666 C C . ASN A 1 85 ? -0.16 -7.527 9.812 1 97.94 85 ASN A C 1
ATOM 668 O O . ASN A 1 85 ? -0.611 -6.891 8.859 1 97.94 85 ASN A O 1
ATOM 672 N N . PRO A 1 86 ? -0.828 -8.523 10.414 1 98.38 86 PRO A N 1
ATOM 673 C CA . PRO A 1 86 ? -2.102 -8.922 9.812 1 98.38 86 PRO A CA 1
ATOM 674 C C . PRO A 1 86 ? -3.137 -7.801 9.812 1 98.38 86 PRO A C 1
ATOM 676 O O . PRO A 1 86 ? -3.951 -7.703 8.891 1 98.38 86 PRO A O 1
ATOM 679 N N . MET A 1 87 ? -3.109 -6.926 10.797 1 98.44 87 MET A N 1
ATOM 680 C CA . MET A 1 87 ? -4.078 -5.832 10.852 1 98.44 87 MET A CA 1
ATOM 681 C C . MET A 1 87 ? -3.797 -4.801 9.766 1 98.44 87 MET A C 1
ATOM 683 O O . MET A 1 87 ? -4.727 -4.262 9.164 1 98.44 87 MET A O 1
ATOM 687 N N . ARG A 1 88 ? -2.531 -4.555 9.508 1 98.44 88 ARG A N 1
ATOM 688 C CA . ARG A 1 88 ? -2.18 -3.66 8.406 1 98.44 88 ARG A CA 1
ATOM 689 C C . ARG A 1 88 ? -2.607 -4.246 7.066 1 98.44 88 ARG A C 1
ATOM 691 O O . ARG A 1 88 ? -3.191 -3.549 6.234 1 98.44 88 ARG A O 1
ATOM 698 N N . LEU A 1 89 ? -2.299 -5.492 6.891 1 98.75 89 LEU A N 1
ATOM 699 C CA . LEU A 1 89 ? -2.68 -6.125 5.633 1 98.75 89 LEU A CA 1
ATOM 700 C C . LEU A 1 89 ? -4.195 -6.113 5.457 1 98.75 89 LEU A C 1
ATOM 702 O O . LEU A 1 89 ? -4.695 -5.883 4.355 1 98.75 89 LEU A O 1
ATOM 706 N N . ALA A 1 90 ? -4.91 -6.348 6.551 1 98.75 90 ALA A N 1
ATOM 707 C CA . ALA A 1 90 ? -6.367 -6.328 6.496 1 98.75 90 ALA A CA 1
ATOM 708 C C . ALA A 1 90 ? -6.879 -4.965 6.039 1 98.75 90 ALA A C 1
ATOM 710 O O . ALA A 1 90 ? -7.762 -4.883 5.176 1 98.75 90 ALA A O 1
ATOM 711 N N . GLU A 1 91 ? -6.332 -3.93 6.559 1 98.69 91 GLU A N 1
ATOM 712 C CA . GLU A 1 91 ? -6.73 -2.58 6.172 1 98.69 91 GLU A CA 1
ATOM 713 C C . GLU A 1 91 ? -6.375 -2.295 4.715 1 98.69 91 GLU A C 1
ATOM 715 O O . GLU A 1 91 ? -7.176 -1.717 3.977 1 98.69 91 GLU A O 1
ATOM 720 N N . ASP A 1 92 ? -5.168 -2.705 4.332 1 98.81 92 ASP A N 1
ATOM 721 C CA . ASP A 1 92 ? -4.703 -2.43 2.977 1 98.81 92 ASP A CA 1
ATOM 722 C C . ASP A 1 92 ? -5.59 -3.117 1.942 1 98.81 92 ASP A C 1
ATOM 724 O O . ASP A 1 92 ? -5.98 -2.506 0.946 1 98.81 92 ASP A O 1
ATOM 728 N N . ILE A 1 93 ? -5.926 -4.34 2.203 1 98.88 93 ILE A N 1
ATOM 729 C CA . ILE A 1 93 ? -6.762 -5.098 1.275 1 98.88 93 ILE A CA 1
ATOM 730 C C . ILE A 1 93 ? -8.172 -4.512 1.252 1 98.88 93 ILE A C 1
ATOM 732 O O . ILE A 1 93 ? -8.781 -4.387 0.187 1 98.88 93 ILE A O 1
ATOM 736 N N . ALA A 1 94 ? -8.688 -4.18 2.438 1 98.69 94 ALA A N 1
ATOM 737 C CA . ALA A 1 94 ? -10.008 -3.57 2.504 1 98.69 94 ALA A CA 1
ATOM 738 C C . ALA A 1 94 ? -10.055 -2.264 1.716 1 98.69 94 ALA A C 1
ATOM 740 O O . ALA A 1 94 ? -11.008 -2.012 0.972 1 98.69 94 ALA A O 1
ATOM 741 N N . LEU A 1 95 ? -9.031 -1.468 1.858 1 98.69 95 LEU A N 1
ATOM 742 C CA . LEU A 1 95 ? -8.969 -0.211 1.12 1 98.69 95 LEU A CA 1
ATOM 743 C C . LEU A 1 95 ? -8.883 -0.467 -0.381 1 98.69 95 LEU A C 1
ATOM 745 O O . LEU A 1 95 ? -9.578 0.179 -1.166 1 98.69 95 LEU A O 1
ATOM 749 N N . LEU A 1 96 ? -8.047 -1.4 -0.784 1 98.81 96 LEU A N 1
ATOM 750 C CA . LEU A 1 96 ? -7.957 -1.741 -2.199 1 98.81 96 LEU A CA 1
ATOM 751 C C . LEU A 1 96 ? -9.305 -2.213 -2.732 1 98.81 96 LEU A C 1
ATOM 753 O O . LEU A 1 96 ? -9.688 -1.873 -3.855 1 98.81 96 LEU A O 1
ATOM 757 N N . ASP A 1 97 ? -9.992 -3.014 -1.918 1 98.81 97 ASP A N 1
ATOM 758 C CA . ASP A 1 97 ? -11.305 -3.504 -2.332 1 98.81 97 ASP A CA 1
ATOM 759 C C . ASP A 1 97 ? -12.281 -2.35 -2.523 1 98.81 97 ASP A C 1
ATOM 761 O O . ASP A 1 97 ? -13.062 -2.338 -3.482 1 98.81 97 ASP A O 1
ATOM 765 N N . GLN A 1 98 ? -12.242 -1.372 -1.67 1 98.56 98 GLN A N 1
ATOM 766 C CA . GLN A 1 98 ? -13.047 -0.163 -1.829 1 98.56 98 GLN A CA 1
ATOM 767 C C . GLN A 1 98 ? -12.633 0.606 -3.082 1 98.56 98 GLN A C 1
ATOM 769 O O . GLN A 1 98 ? -13.484 0.997 -3.883 1 98.56 98 GLN A O 1
ATOM 774 N N . LEU A 1 99 ? -11.344 0.765 -3.287 1 98.56 99 LEU A N 1
ATOM 775 C CA . LEU A 1 99 ? -10.812 1.53 -4.41 1 98.56 99 LEU A CA 1
ATOM 776 C C . LEU A 1 99 ? -11.188 0.88 -5.738 1 98.56 99 LEU A C 1
ATOM 778 O O . LEU A 1 99 ? -11.383 1.572 -6.738 1 98.56 99 LEU A O 1
ATOM 782 N N . SER A 1 100 ? -11.32 -0.448 -5.754 1 98.5 100 SER A N 1
ATOM 783 C CA . SER A 1 100 ? -11.57 -1.184 -6.992 1 98.5 100 SER A CA 1
ATOM 784 C C . SER A 1 100 ? -13.062 -1.378 -7.23 1 98.5 100 SER A C 1
ATOM 786 O O . SER A 1 100 ? -13.469 -1.873 -8.281 1 98.5 100 SER A O 1
ATOM 788 N N . GLY A 1 101 ? -13.898 -1.007 -6.25 1 98 101 GLY A N 1
ATOM 789 C CA . GLY A 1 101 ? -15.328 -1.253 -6.363 1 98 101 GLY A CA 1
ATOM 790 C C . GLY A 1 101 ? -15.688 -2.723 -6.27 1 98 101 GLY A C 1
ATOM 791 O O . GLY A 1 101 ? -16.578 -3.195 -6.977 1 98 101 GLY A O 1
ATOM 792 N N . GLY A 1 102 ? -14.914 -3.451 -5.48 1 98.5 102 GLY A N 1
ATOM 793 C CA . GLY A 1 102 ? -15.266 -4.832 -5.195 1 98.5 102 GLY A CA 1
ATOM 794 C C . GLY A 1 102 ? -14.695 -5.812 -6.199 1 98.5 102 GLY A C 1
ATOM 795 O O . GLY A 1 102 ? -15.305 -6.848 -6.484 1 98.5 102 GLY A O 1
ATOM 796 N N . ARG A 1 103 ? -13.516 -5.562 -6.738 1 98.75 103 ARG A N 1
ATOM 797 C CA . ARG A 1 103 ? -12.977 -6.426 -7.785 1 98.75 103 ARG A CA 1
ATOM 798 C C . ARG A 1 103 ? -11.789 -7.23 -7.273 1 98.75 103 ARG A C 1
ATOM 800 O O . ARG A 1 103 ? -11.102 -7.898 -8.047 1 98.75 103 ARG A O 1
ATOM 807 N N . VAL A 1 104 ? -11.5 -7.223 -5.969 1 98.81 104 VAL A N 1
ATOM 808 C CA . VAL A 1 104 ? -10.273 -7.797 -5.426 1 98.81 104 VAL A CA 1
ATOM 809 C C . VAL A 1 104 ? -10.469 -9.297 -5.191 1 98.81 104 VAL A C 1
ATOM 811 O O . VAL A 1 104 ? -11.523 -9.727 -4.727 1 98.81 104 VAL A O 1
ATOM 814 N N . GLU A 1 105 ? -9.492 -10.094 -5.59 1 98.69 105 GLU A N 1
ATOM 815 C CA . GLU A 1 105 ? -9.273 -11.484 -5.184 1 98.69 105 GLU A CA 1
ATOM 816 C C . GLU A 1 105 ? -8.047 -11.602 -4.281 1 98.69 105 GLU A C 1
ATOM 818 O O . GLU A 1 105 ? -6.969 -11.117 -4.625 1 98.69 105 GLU A O 1
ATOM 823 N N . VAL A 1 106 ? -8.25 -12.258 -3.152 1 98.81 106 VAL A N 1
ATOM 824 C CA . VAL A 1 106 ? -7.133 -12.312 -2.211 1 98.81 106 VAL A CA 1
ATOM 825 C C . VAL A 1 106 ? -6.504 -13.703 -2.248 1 98.81 106 VAL A C 1
ATOM 827 O O . VAL A 1 106 ? -7.109 -14.68 -1.802 1 98.81 106 VAL A O 1
ATOM 830 N N . GLY A 1 107 ? -5.34 -13.812 -2.805 1 98.75 107 GLY A N 1
ATOM 831 C CA . GLY A 1 107 ? -4.508 -14.992 -2.666 1 98.75 107 GLY A CA 1
ATOM 832 C C . GLY A 1 107 ? -3.447 -14.852 -1.589 1 98.75 107 GLY A C 1
ATOM 833 O O . GLY A 1 107 ? -2.816 -13.805 -1.464 1 98.75 107 GLY A O 1
ATOM 834 N N . ILE A 1 108 ? -3.279 -15.898 -0.806 1 98.62 108 ILE A N 1
ATOM 835 C CA . ILE A 1 108 ? -2.344 -15.828 0.311 1 98.62 108 ILE A CA 1
ATOM 836 C C . ILE A 1 108 ? -1.369 -17 0.235 1 98.62 108 ILE A C 1
ATOM 838 O O . ILE A 1 108 ? -1.68 -18.047 -0.359 1 98.62 108 ILE A O 1
ATOM 842 N N . GLY A 1 109 ? -0.201 -16.828 0.76 1 97.31 109 GLY A N 1
ATOM 843 C CA . GLY A 1 109 ? 0.841 -17.844 0.855 1 97.31 109 GLY A CA 1
ATOM 844 C C . GLY A 1 109 ? 1.749 -17.656 2.055 1 97.31 109 GLY A C 1
ATOM 845 O O . GLY A 1 109 ? 1.642 -16.656 2.77 1 97.31 109 GLY A O 1
ATOM 846 N N . ARG A 1 110 ? 2.66 -18.578 2.363 1 93.31 110 ARG A N 1
ATOM 847 C CA . ARG A 1 110 ? 3.516 -18.578 3.545 1 93.31 110 ARG A CA 1
ATOM 848 C C . ARG A 1 110 ? 4.891 -18 3.225 1 93.31 110 ARG A C 1
ATOM 850 O O . ARG A 1 110 ? 5.57 -17.469 4.109 1 93.31 110 ARG A O 1
ATOM 857 N N . GLY A 1 111 ? 5.254 -18.109 1.976 1 90.44 111 GLY A N 1
ATOM 858 C CA . GLY A 1 111 ? 6.566 -17.625 1.58 1 90.44 111 GLY A CA 1
ATOM 859 C C . GLY A 1 111 ? 7.574 -18.734 1.372 1 90.44 111 GLY A C 1
ATOM 860 O O . GLY A 1 111 ? 7.441 -19.828 1.948 1 90.44 111 GLY A O 1
ATOM 861 N N . LEU A 1 112 ? 8.633 -18.453 0.606 1 84.94 112 LEU A N 1
ATOM 862 C CA . LEU A 1 112 ? 9.578 -19.469 0.162 1 84.94 112 LEU A CA 1
ATOM 863 C C . LEU A 1 112 ? 11.016 -19.047 0.46 1 84.94 112 LEU A C 1
ATOM 865 O O . LEU A 1 112 ? 11.812 -19.828 0.964 1 84.94 112 LEU A O 1
ATOM 869 N N . TYR A 1 113 ? 11.336 -17.75 0.26 1 90.62 113 TYR A N 1
ATOM 870 C CA . TYR A 1 113 ? 12.719 -17.281 0.247 1 90.62 113 TYR A CA 1
ATOM 871 C C . TYR A 1 113 ? 13.148 -16.812 1.63 1 90.62 113 TYR A C 1
ATOM 873 O O . TYR A 1 113 ? 12.547 -15.891 2.191 1 90.62 113 TYR A O 1
ATOM 881 N N . GLY A 1 114 ? 14.234 -17.375 2.125 1 93.12 114 GLY A N 1
ATOM 882 C CA . GLY A 1 114 ? 14.773 -16.969 3.412 1 93.12 114 GLY A CA 1
ATOM 883 C C . GLY A 1 114 ? 15.156 -15.508 3.463 1 93.12 114 GLY A C 1
ATOM 884 O O . GLY A 1 114 ? 14.891 -14.828 4.457 1 93.12 114 GLY A O 1
ATOM 885 N N . ARG A 1 115 ? 15.75 -15.008 2.377 1 94.81 115 ARG A N 1
ATOM 886 C CA . ARG A 1 115 ? 16.156 -13.609 2.275 1 94.81 115 ARG A CA 1
ATOM 887 C C . ARG A 1 115 ? 14.984 -12.672 2.535 1 94.81 115 ARG A C 1
ATOM 889 O O . ARG A 1 115 ? 15.141 -11.633 3.176 1 94.81 115 ARG A O 1
ATOM 896 N N . GLU A 1 116 ? 13.812 -13.031 2.08 1 97.06 116 GLU A N 1
ATOM 897 C CA . GLU A 1 116 ? 12.617 -12.211 2.244 1 97.06 116 GLU A CA 1
ATOM 898 C C . GLU A 1 116 ? 12.031 -12.367 3.641 1 97.06 116 GLU A C 1
ATOM 900 O O . GLU A 1 116 ? 11.844 -11.375 4.355 1 97.06 116 GLU A O 1
ATOM 905 N N . ALA A 1 117 ? 11.898 -13.594 4.062 1 96.81 117 ALA A N 1
ATOM 906 C CA . ALA A 1 117 ? 11.219 -13.914 5.316 1 96.81 117 ALA A CA 1
ATOM 907 C C . ALA A 1 117 ? 11.969 -13.328 6.512 1 96.81 117 ALA A C 1
ATOM 909 O O . ALA A 1 117 ? 11.398 -12.594 7.312 1 96.81 117 ALA A O 1
ATOM 910 N N . MET A 1 118 ? 13.289 -13.539 6.543 1 96.56 118 MET A N 1
ATOM 911 C CA . MET A 1 118 ? 14.07 -13.211 7.73 1 96.56 118 MET A CA 1
ATOM 912 C C . MET A 1 118 ? 14.234 -11.703 7.887 1 96.56 118 MET A C 1
ATOM 914 O O . MET A 1 118 ? 14.398 -11.211 9 1 96.56 118 MET A O 1
ATOM 918 N N . ASN A 1 119 ? 14.086 -11.047 6.762 1 97.75 119 ASN A N 1
ATOM 919 C CA . ASN A 1 119 ? 14.289 -9.609 6.828 1 97.75 119 ASN A CA 1
ATOM 920 C C . ASN A 1 119 ? 12.969 -8.867 7.039 1 97.75 119 ASN A C 1
ATOM 922 O O . ASN A 1 119 ? 12.961 -7.691 7.41 1 97.75 119 ASN A O 1
ATOM 926 N N . LEU A 1 120 ? 11.844 -9.523 6.871 1 98.06 120 LEU A N 1
ATOM 927 C CA . LEU A 1 120 ? 10.547 -8.883 7.07 1 98.06 120 LEU A CA 1
ATOM 928 C C . LEU A 1 120 ? 9.891 -9.383 8.352 1 98.06 120 LEU A C 1
ATOM 930 O O . LEU A 1 120 ? 9.188 -8.633 9.031 1 98.06 120 LEU A O 1
ATOM 934 N N . ASN A 1 121 ? 10.102 -10.641 8.688 1 97.62 121 ASN A N 1
ATOM 935 C CA . ASN A 1 121 ? 9.555 -11.281 9.883 1 97.62 121 ASN A CA 1
ATOM 936 C C . ASN A 1 121 ? 10.359 -12.516 10.273 1 97.62 121 ASN A C 1
ATOM 938 O O . ASN A 1 121 ? 10.117 -13.609 9.75 1 97.62 121 ASN A O 1
ATOM 942 N N . PRO A 1 122 ? 11.227 -12.414 11.242 1 95.56 122 PRO A N 1
ATOM 943 C CA . PRO A 1 122 ? 12.062 -13.555 11.609 1 95.56 122 PRO A CA 1
ATOM 944 C C . PRO A 1 122 ? 11.25 -14.75 12.094 1 95.56 122 PRO A C 1
ATOM 946 O O . PRO A 1 122 ? 11.719 -15.891 12.016 1 95.56 122 PRO A O 1
ATOM 949 N N . VAL A 1 123 ? 10.008 -14.539 12.531 1 96.62 123 VAL A N 1
ATOM 950 C CA . VAL A 1 123 ? 9.148 -15.617 13 1 96.62 123 VAL A CA 1
ATOM 951 C C . VAL A 1 123 ? 8.688 -16.469 11.812 1 96.62 123 VAL A C 1
ATOM 953 O O . VAL A 1 123 ? 8.25 -17.609 11.984 1 96.62 123 VAL A O 1
ATOM 956 N N . ALA A 1 124 ? 8.844 -15.93 10.602 1 97.06 124 ALA A N 1
ATOM 957 C CA . ALA A 1 124 ? 8.414 -16.609 9.383 1 97.06 124 ALA A CA 1
ATOM 958 C C . ALA A 1 124 ? 9.555 -17.422 8.781 1 97.06 124 ALA A C 1
ATOM 960 O O . ALA A 1 124 ? 9.508 -17.781 7.602 1 97.06 124 ALA A O 1
ATOM 961 N N . ASP A 1 125 ? 10.602 -17.766 9.594 1 95 125 ASP A N 1
ATOM 962 C CA . ASP A 1 125 ? 11.766 -18.516 9.133 1 95 125 ASP A CA 1
ATOM 963 C C . ASP A 1 125 ? 11.344 -19.812 8.43 1 95 125 ASP A C 1
ATOM 965 O O . ASP A 1 125 ? 10.75 -20.688 9.047 1 95 125 ASP A O 1
ATOM 969 N N . PRO A 1 126 ? 11.602 -19.875 7.109 1 91.06 126 PRO A N 1
ATOM 970 C CA . PRO A 1 126 ? 11.156 -21.062 6.371 1 91.06 126 PRO A CA 1
ATOM 971 C C . PRO A 1 126 ? 11.867 -22.328 6.809 1 91.06 126 PRO A C 1
ATOM 973 O O . PRO A 1 126 ? 11.453 -23.438 6.445 1 91.06 126 PRO A O 1
ATOM 976 N N . ARG A 1 127 ? 12.945 -22.234 7.586 1 91.88 127 ARG A N 1
ATOM 977 C CA . ARG A 1 127 ? 13.656 -23.406 8.086 1 91.88 127 ARG A CA 1
ATOM 978 C C . ARG A 1 127 ? 12.883 -24.078 9.219 1 91.88 127 ARG A C 1
ATOM 980 O O . ARG A 1 127 ? 13.102 -25.25 9.516 1 91.88 127 ARG A O 1
ATOM 987 N N . ASP A 1 128 ? 12.047 -23.281 9.891 1 94.75 128 ASP A N 1
ATOM 988 C C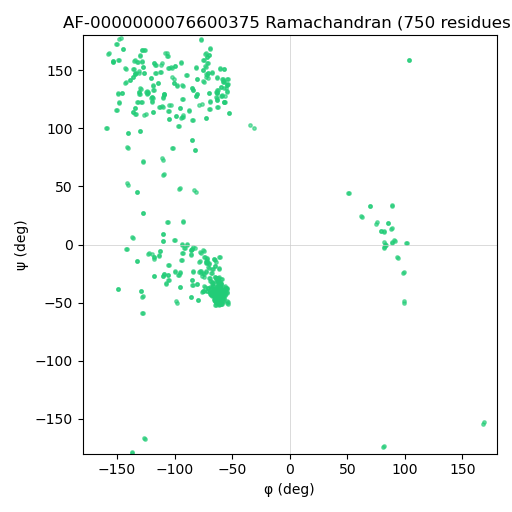A . ASP A 1 128 ? 11.141 -23.812 10.898 1 94.75 128 ASP A CA 1
ATOM 989 C C . ASP A 1 128 ? 9.719 -23.922 10.352 1 94.75 128 ASP A C 1
ATOM 991 O O . ASP A 1 128 ? 8.867 -23.078 10.648 1 94.75 128 ASP A O 1
ATOM 995 N N . GLN A 1 129 ? 9.453 -24.984 9.656 1 92.94 129 GLN A N 1
ATOM 996 C CA . GLN A 1 129 ? 8.211 -25.172 8.914 1 92.94 129 GLN A CA 1
ATOM 997 C C . GLN A 1 129 ? 7.004 -25.188 9.844 1 92.94 129 GLN A C 1
ATOM 999 O O . GLN A 1 129 ? 5.953 -24.641 9.516 1 92.94 129 GLN A O 1
ATOM 1004 N N . GLU A 1 130 ? 7.117 -25.781 10.969 1 95.69 130 GLU A N 1
ATOM 1005 C CA . GLU A 1 130 ? 5.984 -25.875 11.891 1 95.69 130 GLU A CA 1
ATOM 1006 C C . GLU A 1 130 ? 5.602 -24.516 12.445 1 95.69 130 GLU A C 1
ATOM 1008 O O . GLU A 1 130 ? 4.418 -24.172 12.516 1 95.69 130 GLU A O 1
ATOM 1013 N N . GLN A 1 131 ? 6.617 -23.75 12.836 1 96.81 131 GLN A N 1
ATOM 1014 C CA . GLN A 1 131 ? 6.336 -22.391 13.305 1 96.81 131 GLN A CA 1
ATOM 1015 C C . GLN A 1 131 ? 5.75 -21.531 12.18 1 96.81 131 GLN A C 1
ATOM 1017 O O . GLN A 1 131 ? 4.805 -20.781 12.406 1 96.81 131 GLN A O 1
ATOM 1022 N N . ASN A 1 132 ? 6.387 -21.703 11.023 1 96.5 132 ASN A N 1
ATOM 1023 C CA . ASN A 1 132 ? 5.922 -20.953 9.867 1 96.5 132 ASN A CA 1
ATOM 1024 C C . ASN A 1 132 ? 4.465 -21.266 9.539 1 96.5 132 ASN A C 1
ATOM 1026 O O . ASN A 1 132 ? 3.674 -20.344 9.281 1 96.5 132 ASN A O 1
ATOM 1030 N N . ARG A 1 133 ? 4.066 -22.5 9.617 1 95.81 133 ARG A N 1
ATOM 1031 C CA . ARG A 1 133 ? 2.691 -22.906 9.367 1 95.81 133 ARG A CA 1
ATOM 1032 C C . ARG A 1 133 ? 1.748 -22.375 10.43 1 95.81 133 ARG A C 1
ATOM 1034 O O . ARG A 1 133 ? 0.65 -21.906 10.125 1 95.81 133 ARG A O 1
ATOM 1041 N N . ALA A 1 134 ? 2.189 -22.453 11.703 1 97.5 134 ALA A N 1
ATOM 1042 C CA . ALA A 1 134 ? 1.378 -21.938 12.805 1 97.5 134 ALA A CA 1
ATOM 1043 C C . ALA A 1 134 ? 1.144 -20.438 12.656 1 97.5 134 ALA A C 1
ATOM 1045 O O . ALA A 1 134 ? 0.034 -19.953 12.891 1 97.5 134 ALA A O 1
ATOM 1046 N N . LEU A 1 135 ? 2.23 -19.766 12.281 1 98.25 135 LEU A N 1
ATOM 1047 C CA . LEU A 1 135 ? 2.131 -18.328 12.039 1 98.25 135 LEU A CA 1
ATOM 1048 C C . LEU A 1 135 ? 1.135 -18.031 10.93 1 98.25 135 LEU A C 1
ATOM 1050 O O . LEU A 1 135 ? 0.285 -17.156 11.062 1 98.25 135 LEU A O 1
ATOM 1054 N N . PHE A 1 136 ? 1.221 -18.828 9.875 1 97.88 136 PHE A N 1
ATOM 1055 C CA . PHE A 1 136 ? 0.322 -18.672 8.734 1 97.88 136 PHE A CA 1
ATOM 1056 C C . PHE A 1 136 ? -1.129 -18.844 9.164 1 97.88 136 PHE A C 1
ATOM 1058 O O . PHE A 1 136 ? -1.974 -18 8.883 1 97.88 136 PHE A O 1
ATOM 1065 N N . GLU A 1 137 ? -1.399 -19.859 9.852 1 97.31 137 GLU A N 1
ATOM 1066 C CA . GLU A 1 137 ? -2.762 -20.188 10.258 1 97.31 137 GLU A CA 1
ATOM 1067 C C . GLU A 1 137 ? -3.348 -19.125 11.172 1 97.31 137 GLU A C 1
ATOM 1069 O O . GLU A 1 137 ? -4.492 -18.703 10.984 1 97.31 137 GLU A O 1
ATOM 1074 N N . GLU A 1 138 ? -2.572 -18.703 12.141 1 98.38 138 GLU A N 1
ATOM 1075 C CA . GLU A 1 138 ? -3.057 -17.672 13.047 1 98.38 138 GLU A CA 1
ATOM 1076 C C . GLU A 1 138 ? -3.275 -16.344 12.312 1 98.38 138 GLU A C 1
ATOM 1078 O O . GLU A 1 138 ? -4.23 -15.625 12.602 1 98.38 138 GLU A O 1
ATOM 1083 N N . THR A 1 139 ? -2.367 -16.031 11.375 1 98.56 139 THR A N 1
ATOM 1084 C CA . THR A 1 139 ? -2.514 -14.805 10.594 1 98.56 139 THR A CA 1
ATOM 1085 C C . THR A 1 139 ? -3.818 -14.828 9.797 1 98.56 139 THR A C 1
ATOM 1087 O O . THR A 1 139 ? -4.551 -13.836 9.773 1 98.56 139 THR A O 1
ATOM 1090 N N . VAL A 1 140 ? -4.117 -15.93 9.195 1 97.81 140 VAL A N 1
ATOM 1091 C CA . VAL A 1 140 ? -5.332 -16.078 8.406 1 97.81 140 VAL A CA 1
ATOM 1092 C C . VAL A 1 140 ? -6.559 -15.906 9.297 1 97.81 140 VAL A C 1
ATOM 1094 O O . VAL A 1 140 ? -7.531 -15.258 8.914 1 97.81 140 VAL A O 1
ATOM 1097 N N . GLU A 1 141 ? -6.473 -16.484 10.492 1 97.94 141 GLU A N 1
ATOM 1098 C CA . GLU A 1 141 ? -7.562 -16.328 11.453 1 97.94 141 GLU A CA 1
ATOM 1099 C C . GLU A 1 141 ? -7.805 -14.852 11.773 1 97.94 141 GLU A C 1
ATOM 1101 O O . GLU A 1 141 ? -8.945 -14.383 11.742 1 97.94 141 GLU A O 1
ATOM 1106 N N . VAL A 1 142 ? -6.75 -14.133 12.023 1 98.5 142 VAL A N 1
ATOM 1107 C CA . VAL A 1 142 ? -6.852 -12.719 12.359 1 98.5 142 VAL A CA 1
ATOM 1108 C C . VAL A 1 142 ? -7.41 -11.938 11.172 1 98.5 142 VAL A C 1
ATOM 1110 O O . VAL A 1 142 ? -8.281 -11.078 11.336 1 98.5 142 VAL A O 1
ATOM 1113 N N . LEU A 1 143 ? -6.957 -12.25 9.969 1 98.5 143 LEU A N 1
ATOM 1114 C CA . LEU A 1 143 ? -7.418 -11.562 8.773 1 98.5 143 LEU A CA 1
ATOM 1115 C C . LEU A 1 143 ? -8.922 -11.758 8.578 1 98.5 143 LEU A C 1
ATOM 1117 O O . LEU A 1 143 ? -9.641 -10.789 8.32 1 98.5 143 LEU A O 1
ATOM 1121 N N . ARG A 1 144 ? -9.391 -12.938 8.711 1 97.38 144 ARG A N 1
ATOM 1122 C CA . ARG A 1 144 ? -10.805 -13.227 8.523 1 97.38 144 ARG A CA 1
ATOM 1123 C C . ARG A 1 144 ? -11.656 -12.508 9.562 1 97.38 144 ARG A C 1
ATOM 1125 O O . ARG A 1 144 ? -12.703 -11.945 9.234 1 97.38 144 ARG A O 1
ATOM 1132 N N . LYS A 1 145 ? -11.156 -12.516 10.852 1 97.69 145 LYS A N 1
ATOM 1133 C CA . LYS A 1 145 ? -11.844 -11.758 11.898 1 97.69 145 LYS A CA 1
ATOM 1134 C C . LYS A 1 145 ? -11.898 -10.273 11.555 1 97.69 145 LYS A C 1
ATOM 1136 O O . LYS A 1 145 ? -12.953 -9.648 11.648 1 97.69 145 LYS A O 1
ATOM 1141 N N . ALA A 1 146 ? -10.766 -9.773 11.125 1 98.06 146 ALA A N 1
ATOM 1142 C CA . ALA A 1 146 ? -10.633 -8.344 10.844 1 98.06 146 ALA A CA 1
ATOM 1143 C C . ALA A 1 146 ? -11.586 -7.914 9.734 1 98.06 146 ALA A C 1
ATOM 1145 O O . ALA A 1 146 ? -12.133 -6.809 9.766 1 98.06 146 ALA A O 1
ATOM 1146 N N . TRP A 1 147 ? -11.852 -8.789 8.758 1 97.81 147 TRP A N 1
ATOM 1147 C CA . TRP A 1 147 ? -12.648 -8.445 7.586 1 97.81 147 TRP A CA 1
ATOM 1148 C C . TRP A 1 147 ? -14.133 -8.695 7.844 1 97.81 147 TRP A C 1
ATOM 1150 O O . TRP A 1 147 ? -14.969 -8.477 6.969 1 97.81 147 TRP A O 1
ATOM 1160 N N . SER A 1 148 ? -14.531 -9.172 9.023 1 95.19 148 SER A N 1
ATOM 1161 C CA . SER A 1 148 ? -15.914 -9.516 9.336 1 95.19 148 SER A CA 1
ATOM 1162 C C . SER A 1 148 ? -16.797 -8.266 9.383 1 95.19 148 SER A C 1
ATOM 1164 O O . SER A 1 148 ? -18.016 -8.359 9.266 1 95.19 148 SER A O 1
ATOM 1166 N N . GLY A 1 149 ? -16.125 -7.105 9.664 1 92.69 149 GLY A N 1
ATOM 1167 C CA . GLY A 1 149 ? -16.875 -5.871 9.844 1 92.69 149 GLY A CA 1
ATOM 1168 C C . GLY A 1 149 ? -17.328 -5.645 11.273 1 92.69 149 GLY A C 1
ATOM 1169 O O . GLY A 1 149 ? -17.906 -4.602 11.594 1 92.69 149 GLY A O 1
ATOM 1170 N N . GLU A 1 150 ? -16.969 -6.52 12.156 1 95.06 150 GLU A N 1
ATOM 1171 C CA . GLU A 1 150 ? -17.344 -6.434 13.57 1 95.06 150 GLU A CA 1
ATOM 1172 C C . GLU A 1 150 ? -16.141 -6.023 14.422 1 95.06 150 GLU A C 1
ATOM 1174 O O . GLU A 1 150 ? -15.016 -5.984 13.938 1 95.06 150 GLU A O 1
ATOM 1179 N N . PHE A 1 151 ? -16.469 -5.555 15.641 1 97.75 151 PHE A N 1
ATOM 1180 C CA . PHE A 1 151 ? -15.414 -5.422 16.625 1 97.75 151 PHE A CA 1
ATOM 1181 C C . PHE A 1 151 ? -14.82 -6.785 16.969 1 97.75 151 PHE A C 1
ATOM 1183 O O . PHE A 1 151 ? -15.562 -7.734 17.25 1 97.75 151 PHE A O 1
ATOM 1190 N N . ILE A 1 152 ? -13.539 -6.836 16.938 1 97.81 152 ILE A N 1
ATOM 1191 C CA . ILE A 1 152 ? -12.922 -8.148 17.109 1 97.81 152 ILE A CA 1
ATOM 1192 C C . ILE A 1 152 ? -11.859 -8.07 18.203 1 97.81 152 ILE A C 1
ATOM 1194 O O . ILE A 1 152 ? -11.344 -6.984 18.5 1 97.81 152 ILE A O 1
ATOM 1198 N N . SER A 1 153 ? -11.539 -9.195 18.797 1 98.25 153 SER A N 1
ATOM 1199 C CA . SER A 1 153 ? -10.391 -9.43 19.656 1 98.25 153 SER A CA 1
ATOM 1200 C C . SER A 1 153 ? -9.703 -10.75 19.328 1 98.25 153 SER A C 1
ATOM 1202 O O . SER A 1 153 ? -10.305 -11.625 18.688 1 98.25 153 SER A O 1
ATOM 1204 N N . HIS A 1 154 ? -8.453 -10.844 19.547 1 98.56 154 HIS A N 1
ATOM 1205 C CA . HIS A 1 154 ? -7.668 -12.039 19.281 1 98.56 154 HIS A CA 1
ATOM 1206 C C . HIS A 1 154 ? -6.559 -12.211 20.312 1 98.56 154 HIS A C 1
ATOM 1208 O O . HIS A 1 154 ? -5.859 -11.25 20.641 1 98.56 154 HIS A O 1
ATOM 1214 N N . GLN A 1 155 ? -6.449 -13.352 20.859 1 98.25 155 GLN A N 1
ATOM 1215 C CA . GLN A 1 155 ? -5.359 -13.758 21.75 1 98.25 155 GLN A CA 1
ATOM 1216 C C . GLN A 1 155 ? -4.766 -15.094 21.312 1 98.25 155 GLN A C 1
ATOM 1218 O O . GLN A 1 155 ? -5.328 -16.156 21.594 1 98.25 155 GLN A O 1
ATOM 1223 N N . GLY A 1 156 ? -3.664 -14.977 20.578 1 98.38 156 GLY A N 1
ATOM 1224 C CA . GLY A 1 156 ? -3.027 -16.188 20.094 1 98.38 156 GLY A CA 1
ATOM 1225 C C . GLY A 1 156 ? -1.558 -16.281 20.453 1 98.38 156 GLY A C 1
ATOM 1226 O O . GLY A 1 156 ? -1.091 -15.578 21.344 1 98.38 156 GLY A O 1
ATOM 1227 N N . ARG A 1 157 ? -0.833 -17.219 19.812 1 98.19 157 ARG A N 1
ATOM 1228 C CA . ARG A 1 157 ? 0.585 -17.453 20.062 1 98.19 157 ARG A CA 1
ATOM 1229 C C . ARG A 1 157 ? 1.434 -16.297 19.562 1 98.19 157 ARG A C 1
ATOM 1231 O O . ARG A 1 157 ? 2.402 -15.898 20.219 1 98.19 157 ARG A O 1
ATOM 1238 N N . PHE A 1 158 ? 1.009 -15.719 18.422 1 98.25 158 PHE A N 1
ATOM 1239 C CA . PHE A 1 158 ? 1.863 -14.75 17.75 1 98.25 158 PHE A CA 1
ATOM 1240 C C . PHE A 1 158 ? 1.291 -13.344 17.875 1 98.25 158 PHE A C 1
ATOM 1242 O O . PHE A 1 158 ? 2.031 -12.359 17.828 1 98.25 158 PHE A O 1
ATOM 1249 N N . TYR A 1 159 ? -0.06 -13.273 18.062 1 98.19 159 TYR A N 1
ATOM 1250 C CA . TYR A 1 159 ? -0.696 -11.961 18.016 1 98.19 159 TYR A CA 1
ATOM 1251 C C . TYR A 1 159 ? -1.67 -11.781 19.172 1 98.19 159 TYR A C 1
ATOM 1253 O O . TYR A 1 159 ? -2.326 -12.734 19.594 1 98.19 159 TYR A O 1
ATOM 1261 N N . GLN A 1 160 ? -1.752 -10.555 19.609 1 98.19 160 GLN A N 1
ATOM 1262 C CA . GLN A 1 160 ? -2.768 -10.109 20.562 1 98.19 160 GLN A CA 1
ATOM 1263 C C . GLN A 1 160 ? -3.383 -8.781 20.109 1 98.19 160 GLN A C 1
ATOM 1265 O O . GLN A 1 160 ? -2.68 -7.777 19.984 1 98.19 160 GLN A O 1
ATOM 1270 N N . TYR A 1 161 ? -4.641 -8.789 19.844 1 98.31 161 TYR A N 1
ATOM 1271 C CA . TYR A 1 161 ? -5.387 -7.602 19.438 1 98.31 161 TYR A CA 1
ATOM 1272 C C . TYR A 1 161 ? -6.664 -7.461 20.266 1 98.31 161 TYR A C 1
ATOM 1274 O O . TYR A 1 161 ? -7.422 -8.422 20.406 1 98.31 161 TYR A O 1
ATOM 1282 N N . PRO A 1 162 ? -6.973 -6.406 20.844 1 98.12 162 PRO A N 1
ATOM 1283 C CA . PRO A 1 162 ? -6.098 -5.234 20.938 1 98.12 162 PRO A CA 1
ATOM 1284 C C . PRO A 1 162 ? -4.914 -5.449 21.875 1 98.12 162 PRO A C 1
ATOM 1286 O O . PRO A 1 162 ? -4.961 -6.324 22.734 1 98.12 162 PRO A O 1
ATOM 1289 N N . ALA A 1 163 ? -3.869 -4.648 21.594 1 97.38 163 ALA A N 1
ATOM 1290 C CA . ALA A 1 163 ? -2.805 -4.594 22.594 1 97.38 163 ALA A CA 1
ATOM 1291 C C . ALA A 1 163 ? -3.361 -4.234 23.969 1 97.38 163 ALA A C 1
ATOM 1293 O O . ALA A 1 163 ? -4.254 -3.389 24.078 1 97.38 163 ALA A O 1
ATOM 1294 N N . PRO A 1 164 ? -2.84 -4.816 25.016 1 95.38 164 PRO A N 1
ATOM 1295 C CA . PRO A 1 164 ? -3.42 -4.605 26.344 1 95.38 164 PRO A CA 1
ATOM 1296 C C . PRO A 1 164 ? -3.088 -3.232 26.922 1 95.38 164 PRO A C 1
ATOM 1298 O O . PRO A 1 164 ? -2.062 -2.643 26.562 1 95.38 164 PRO A O 1
ATOM 1301 N N . GLY A 1 165 ? -3.975 -2.77 27.703 1 94.56 165 GLY A N 1
ATOM 1302 C CA . GLY A 1 165 ? -3.672 -1.663 28.609 1 94.56 165 GLY A CA 1
ATOM 1303 C C . GLY A 1 165 ? -3.83 -0.305 27.938 1 94.56 165 GLY A C 1
ATOM 1304 O O . GLY A 1 165 ? -3.297 0.693 28.438 1 94.56 165 GLY A O 1
ATOM 1305 N N . ILE A 1 166 ? -4.555 -0.286 26.828 1 94.88 166 ILE A N 1
ATOM 1306 C CA . ILE A 1 166 ? -4.758 1 26.172 1 94.88 166 ILE A CA 1
ATOM 1307 C C . ILE A 1 166 ? -6.066 1.622 26.656 1 94.88 166 ILE A C 1
ATOM 1309 O O . ILE A 1 166 ? -7.152 1.169 26.281 1 94.88 166 ILE A O 1
ATOM 1313 N N . GLU A 1 167 ? -5.98 2.643 27.406 1 94.12 167 GLU A N 1
ATOM 1314 C CA . GLU A 1 167 ? -7.172 3.322 27.906 1 94.12 167 GLU A CA 1
ATOM 1315 C C . GLU A 1 167 ? -7.863 4.109 26.797 1 94.12 167 GLU A C 1
ATOM 1317 O O . GLU A 1 167 ? -7.207 4.621 25.891 1 94.12 167 GLU A O 1
ATOM 1322 N N . TRP A 1 168 ? -9.172 4.172 26.875 1 94.25 168 TRP A N 1
ATOM 1323 C CA . TRP A 1 168 ? -9.922 4.945 25.891 1 94.25 168 TRP A CA 1
ATOM 1324 C C . TRP A 1 168 ? -10.875 5.918 26.578 1 94.25 168 TRP A C 1
ATOM 1326 O O . TRP A 1 168 ? -11.664 5.52 27.438 1 94.25 168 TRP A O 1
ATOM 1336 N N . ASN A 1 169 ? -10.727 7.094 26.281 1 91.12 169 ASN A N 1
ATOM 1337 C CA . ASN A 1 169 ? -11.641 8.164 26.672 1 91.12 169 ASN A CA 1
ATOM 1338 C C . ASN A 1 169 ? -11.641 9.297 25.641 1 91.12 169 ASN A C 1
ATOM 1340 O O . ASN A 1 169 ? -10.602 9.906 25.391 1 91.12 169 ASN A O 1
ATOM 1344 N N . HIS A 1 170 ? -12.758 9.469 25.031 1 93.56 170 HIS A N 1
ATOM 1345 C CA . HIS A 1 170 ? -12.883 10.57 24.094 1 93.56 170 HIS A CA 1
ATOM 1346 C C . HIS A 1 170 ? -14.312 11.094 24.047 1 93.56 170 HIS A C 1
ATOM 1348 O O . HIS A 1 170 ? -15.25 10.328 23.812 1 93.56 170 HIS A O 1
ATOM 1354 N N . PRO A 1 171 ? -14.477 12.406 24.172 1 92.38 171 PRO A N 1
ATOM 1355 C CA . PRO A 1 171 ? -15.828 12.969 24.219 1 92.38 171 PRO A CA 1
ATOM 1356 C C . PRO A 1 171 ? -16.625 12.719 22.938 1 92.38 171 PRO A C 1
ATOM 1358 O O . PRO A 1 171 ? -17.844 12.609 22.969 1 92.38 171 PRO A O 1
ATOM 1361 N N . LEU A 1 172 ? -15.969 12.609 21.812 1 93.62 172 LEU A N 1
ATOM 1362 C CA . LEU A 1 172 ? -16.656 12.422 20.531 1 93.62 172 LEU A CA 1
ATOM 1363 C C . LEU A 1 172 ? -16.812 10.938 20.219 1 93.62 172 LEU A C 1
ATOM 1365 O O . LEU A 1 172 ? -17.344 10.586 19.156 1 93.62 172 LEU A O 1
ATOM 1369 N N . SER A 1 173 ? -16.297 10.094 21.047 1 94 173 SER A N 1
ATOM 1370 C CA . SER A 1 173 ? -16.438 8.641 20.938 1 94 173 SER A CA 1
ATOM 1371 C C . SER A 1 173 ? -16.625 8.016 22.312 1 94 173 SER A C 1
ATOM 1373 O O . SER A 1 173 ? -15.664 7.512 22.922 1 94 173 SER A O 1
ATOM 1375 N N . ALA A 1 174 ? -17.828 8.023 22.734 1 92.94 174 ALA A N 1
ATOM 1376 C CA . ALA A 1 174 ? -18.141 7.547 24.078 1 92.94 174 ALA A CA 1
ATOM 1377 C C . ALA A 1 174 ? -17.797 6.07 24.219 1 92.94 174 ALA A C 1
ATOM 1379 O O . ALA A 1 174 ? -17.984 5.285 23.297 1 92.94 174 ALA A O 1
ATOM 1380 N N . SER A 1 175 ? -17.328 5.75 25.391 1 93.62 175 SER A N 1
ATOM 1381 C CA . SER A 1 175 ? -17.016 4.355 25.688 1 93.62 175 SER A CA 1
ATOM 1382 C C . SER A 1 175 ? -18.234 3.469 25.5 1 93.62 175 SER A C 1
ATOM 1384 O O . SER A 1 175 ? -19.359 3.879 25.797 1 93.62 175 SER A O 1
ATOM 1386 N N . SER A 1 176 ? -18.016 2.389 25 1 95.19 176 SER A N 1
ATOM 1387 C CA . SER A 1 176 ? -19.031 1.372 24.781 1 95.19 176 SER A CA 1
ATOM 1388 C C . SER A 1 176 ? -18.516 -0.02 25.125 1 95.19 176 SER A C 1
ATOM 1390 O O . SER A 1 176 ? -17.344 -0.329 24.891 1 95.19 176 SER A O 1
ATOM 1392 N N . PRO A 1 177 ? -19.391 -0.874 25.734 1 95.94 177 PRO A N 1
ATOM 1393 C CA . PRO A 1 177 ? -18.953 -2.236 26.047 1 95.94 177 PRO A CA 1
ATOM 1394 C C . PRO A 1 177 ? -18.562 -3.025 24.797 1 95.94 177 PRO A C 1
ATOM 1396 O O . PRO A 1 177 ? -17.969 -4.098 24.891 1 95.94 177 PRO A O 1
ATOM 1399 N N . GLU A 1 178 ? -18.859 -2.484 23.688 1 95.81 178 GLU A N 1
ATOM 1400 C CA . GLU A 1 178 ? -18.531 -3.148 22.422 1 95.81 178 GLU A CA 1
ATOM 1401 C C . GLU A 1 178 ? -17.016 -3.148 22.188 1 95.81 178 GLU A C 1
ATOM 1403 O O . GLU A 1 178 ? -16.484 -4.035 21.531 1 95.81 178 GLU A O 1
ATOM 1408 N N . PHE A 1 179 ? -16.375 -2.086 22.766 1 97.69 179 PHE A N 1
ATOM 1409 C CA . PHE A 1 179 ? -14.945 -2.031 22.422 1 97.69 179 PHE A CA 1
ATOM 1410 C C . PHE A 1 179 ? -14.133 -1.567 23.625 1 97.69 179 PHE A C 1
ATOM 1412 O O . PHE A 1 179 ? -12.898 -1.516 23.562 1 97.69 179 PHE A O 1
ATOM 1419 N N . VAL A 1 180 ? -14.789 -1.221 24.703 1 97.94 180 VAL A N 1
ATOM 1420 C CA . VAL A 1 180 ? -14.086 -0.844 25.938 1 97.94 180 VAL A CA 1
ATOM 1421 C C . VAL A 1 180 ? -14.477 -1.79 27.062 1 97.94 180 VAL A C 1
ATOM 1423 O O . VAL A 1 180 ? -15.656 -1.979 27.344 1 97.94 180 VAL A O 1
ATOM 1426 N N . GLY A 1 181 ? -13.453 -2.338 27.672 1 97 181 GLY A N 1
ATOM 1427 C CA . GLY A 1 181 ? -13.688 -3.256 28.766 1 97 181 GLY A CA 1
ATOM 1428 C C . GLY A 1 181 ? -14.055 -2.553 30.062 1 97 181 GLY A C 1
ATOM 1429 O O . GLY A 1 181 ? -14.008 -1.322 30.141 1 97 181 GLY A O 1
ATOM 1430 N N . GLU A 1 182 ? -14.352 -3.363 31.078 1 95.56 182 GLU A N 1
ATOM 1431 C CA . GLU A 1 182 ? -14.727 -2.859 32.375 1 95.56 182 GLU A CA 1
ATOM 1432 C C . GLU A 1 182 ? -13.602 -2.043 33 1 95.56 182 GLU A C 1
ATOM 1434 O O . GLU A 1 182 ? -13.852 -1.13 33.812 1 95.56 182 GLU A O 1
ATOM 1439 N N . ASP A 1 183 ? -12.445 -2.365 32.656 1 95.88 183 ASP A N 1
ATOM 1440 C CA . ASP A 1 183 ? -11.289 -1.691 33.219 1 95.88 183 ASP A CA 1
ATOM 1441 C C . ASP A 1 183 ? -11 -0.38 32.5 1 95.88 183 ASP A C 1
ATOM 1443 O O . ASP A 1 183 ? -10.016 0.302 32.812 1 95.88 183 ASP A O 1
ATOM 1447 N N . GLY A 1 184 ? -11.766 -0.111 31.5 1 96.5 184 GLY A N 1
ATOM 1448 C CA . GLY A 1 184 ? -11.641 1.153 30.797 1 96.5 184 GLY A CA 1
ATOM 1449 C C . GLY A 1 184 ? -10.664 1.091 29.625 1 96.5 184 GLY A C 1
ATOM 1450 O O . GLY A 1 184 ? -10.406 2.104 28.984 1 96.5 184 GLY A O 1
ATOM 1451 N N . THR A 1 185 ? -10.156 -0.08 29.391 1 97.38 185 THR A N 1
ATOM 1452 C CA . THR A 1 185 ? -9.195 -0.244 28.297 1 97.38 185 THR A CA 1
ATOM 1453 C C . THR A 1 185 ? -9.883 -0.812 27.062 1 97.38 185 THR A C 1
ATOM 1455 O O . THR A 1 185 ? -10.93 -1.451 27.156 1 97.38 185 THR A O 1
ATOM 1458 N N . ILE A 1 186 ? -9.32 -0.52 25.938 1 97.94 186 ILE A N 1
ATOM 1459 C CA . ILE A 1 186 ? -9.852 -1.046 24.688 1 97.94 186 ILE A CA 1
ATOM 1460 C C . ILE A 1 186 ? -9.82 -2.572 24.719 1 97.94 186 ILE A C 1
ATOM 1462 O O . ILE A 1 186 ? -8.789 -3.176 25 1 97.94 186 ILE A O 1
ATOM 1466 N N . SER A 1 187 ? -10.922 -3.193 24.438 1 98.06 187 SER A N 1
ATOM 1467 C CA . SER A 1 187 ? -11.031 -4.645 24.531 1 98.06 187 SER A CA 1
ATOM 1468 C C . SER A 1 187 ? -11.344 -5.27 23.172 1 98.06 187 SER A C 1
ATOM 1470 O O . SER A 1 187 ? -11.258 -6.488 23 1 98.06 187 SER A O 1
ATOM 1472 N N . ALA A 1 188 ? -11.68 -4.465 22.219 1 98.38 188 ALA A N 1
ATOM 1473 C CA . ALA A 1 188 ? -11.945 -4.883 20.844 1 98.38 188 ALA A CA 1
ATOM 1474 C C . ALA A 1 188 ? -11.672 -3.742 19.859 1 98.38 188 ALA A C 1
ATOM 1476 O O . ALA A 1 188 ? -11.586 -2.578 20.266 1 98.38 188 ALA A O 1
ATOM 1477 N N . MET A 1 189 ? -11.445 -4.031 18.672 1 97.94 189 MET A N 1
ATOM 1478 C CA . MET A 1 189 ? -11.156 -3.018 17.656 1 97.94 189 MET A CA 1
ATOM 1479 C C . MET A 1 189 ? -11.734 -3.416 16.312 1 97.94 189 MET A C 1
ATOM 1481 O O . MET A 1 189 ? -12.188 -4.547 16.125 1 97.94 189 MET A O 1
ATOM 1485 N N . GLN A 1 190 ? -11.742 -2.496 15.406 1 97.25 190 GLN A N 1
ATOM 1486 C CA . GLN A 1 190 ? -12.328 -2.715 14.086 1 97.25 190 GLN A CA 1
ATOM 1487 C C . GLN A 1 190 ? -11.422 -2.16 12.992 1 97.25 190 GLN A C 1
ATOM 1489 O O . GLN A 1 190 ? -10.789 -1.115 13.164 1 97.25 190 GLN A O 1
ATOM 1494 N N . VAL A 1 191 ? -11.438 -2.902 11.883 1 96.69 191 VAL A N 1
ATOM 1495 C CA . VAL A 1 191 ? -10.742 -2.432 10.688 1 96.69 191 VAL A CA 1
ATOM 1496 C C . VAL A 1 191 ? -11.609 -1.406 9.961 1 96.69 191 VAL A C 1
ATOM 1498 O O . VAL A 1 191 ? -12.805 -1.628 9.758 1 96.69 191 VAL A O 1
ATOM 1501 N N . VAL A 1 192 ? -11.023 -0.296 9.648 1 96.81 192 VAL A N 1
ATOM 1502 C CA . VAL A 1 192 ? -11.664 0.769 8.875 1 96.81 192 VAL A CA 1
ATOM 1503 C C . VAL A 1 192 ? -10.734 1.21 7.746 1 96.81 192 VAL A C 1
ATOM 1505 O O . VAL A 1 192 ? -9.555 1.488 7.973 1 96.81 192 VAL A O 1
ATOM 1508 N N . PRO A 1 193 ? -11.305 1.28 6.566 1 97.06 193 PRO A N 1
ATOM 1509 C CA . PRO A 1 193 ? -12.656 0.951 6.117 1 97.06 193 PRO A CA 1
ATOM 1510 C C . PRO A 1 193 ? -12.922 -0.553 6.082 1 97.06 193 PRO A C 1
ATOM 1512 O O . PRO A 1 193 ? -11.977 -1.348 6.09 1 97.06 193 PRO A O 1
ATOM 1515 N N . ARG A 1 194 ? -14.172 -0.911 6.066 1 96.81 194 ARG A N 1
ATOM 1516 C CA . ARG A 1 194 ? -14.547 -2.279 5.723 1 96.81 194 ARG A CA 1
ATOM 1517 C C . ARG A 1 194 ? -14.359 -2.543 4.234 1 96.81 194 ARG A C 1
ATOM 1519 O O . ARG A 1 194 ? -14.398 -1.615 3.424 1 96.81 194 ARG A O 1
ATOM 1526 N N . SER A 1 195 ? -14.125 -3.832 3.928 1 97.56 195 SER A N 1
ATOM 1527 C CA . SER A 1 195 ? -14.055 -4.191 2.516 1 97.56 195 SER A CA 1
ATOM 1528 C C . SER A 1 195 ? -15.367 -3.889 1.804 1 97.56 195 SER A C 1
ATOM 1530 O O . SER A 1 195 ? -16.422 -3.85 2.436 1 97.56 195 SER A O 1
ATOM 1532 N N . PHE A 1 196 ? -15.328 -3.609 0.529 1 98.12 196 PHE A N 1
ATOM 1533 C CA . PHE A 1 196 ? -16.516 -3.428 -0.303 1 98.12 196 PHE A CA 1
ATOM 1534 C C . PHE A 1 196 ? -17.297 -4.727 -0.409 1 98.12 196 PHE A C 1
ATOM 1536 O O . PHE A 1 196 ? -18.516 -4.734 -0.215 1 98.12 196 PHE A O 1
ATOM 1543 N N . GLN A 1 197 ? -16.609 -5.801 -0.691 1 97.94 197 GLN A N 1
ATOM 1544 C CA . GLN A 1 197 ? -17.203 -7.125 -0.757 1 97.94 197 GLN A CA 1
ATOM 1545 C C . GLN A 1 197 ? -17.5 -7.668 0.64 1 97.94 197 GLN A C 1
ATOM 1547 O O . GLN A 1 197 ? -16.703 -7.484 1.561 1 97.94 197 GLN A O 1
ATOM 1552 N N . ARG A 1 198 ? -18.578 -8.289 0.776 1 95.06 198 ARG A N 1
ATOM 1553 C CA . ARG A 1 198 ? -18.984 -8.844 2.062 1 95.06 198 ARG A CA 1
ATOM 1554 C C . ARG A 1 198 ? -19.078 -10.367 1.995 1 95.06 198 ARG A C 1
ATOM 1556 O O . ARG A 1 198 ? -19.5 -10.922 0.984 1 95.06 198 ARG A O 1
ATOM 1563 N N . PRO A 1 199 ? -18.828 -11.078 2.963 1 92.5 199 PRO A N 1
ATOM 1564 C CA . PRO A 1 199 ? -18.188 -10.602 4.195 1 92.5 199 PRO A CA 1
ATOM 1565 C C . PRO A 1 199 ? -16.75 -10.125 3.98 1 92.5 199 PRO A C 1
ATOM 1567 O O . PRO A 1 199 ? -16.234 -9.344 4.777 1 92.5 199 PRO A O 1
ATOM 1570 N N . HIS A 1 200 ? -16.031 -10.617 3.031 1 95.69 200 HIS A N 1
ATOM 1571 C CA . HIS A 1 200 ? -14.688 -10.227 2.596 1 95.69 200 HIS A CA 1
ATOM 1572 C C . HIS A 1 200 ? -14.438 -10.656 1.153 1 95.69 200 HIS A C 1
ATOM 1574 O O . HIS A 1 200 ? -15.219 -11.422 0.58 1 95.69 200 HIS A O 1
ATOM 1580 N N . PRO A 1 201 ? -13.398 -10.094 0.512 1 97.5 201 PRO A N 1
ATOM 1581 C CA . PRO A 1 201 ? -13.062 -10.609 -0.82 1 97.5 201 PRO A CA 1
ATOM 1582 C C . PRO A 1 201 ? -12.781 -12.109 -0.823 1 97.5 201 PRO A C 1
ATOM 1584 O O . PRO A 1 201 ? -12.391 -12.664 0.204 1 97.5 201 PRO A O 1
ATOM 1587 N N . PRO A 1 202 ? -13.055 -12.773 -1.949 1 97.88 202 PRO A N 1
ATOM 1588 C CA . PRO A 1 202 ? -12.75 -14.203 -2.02 1 97.88 202 PRO A CA 1
ATOM 1589 C C . PRO A 1 202 ? -11.297 -14.516 -1.663 1 97.88 202 PRO A C 1
ATOM 1591 O O . PRO A 1 202 ? -10.391 -13.773 -2.057 1 97.88 202 PRO A O 1
ATOM 1594 N N . LEU A 1 203 ? -11.164 -15.57 -0.908 1 98.19 203 LEU A N 1
ATOM 1595 C CA . LEU A 1 203 ? -9.852 -15.969 -0.403 1 98.19 203 LEU A CA 1
ATOM 1596 C C . LEU A 1 203 ? -9.367 -17.234 -1.091 1 98.19 203 LEU A C 1
ATOM 1598 O O . LEU A 1 203 ? -10.125 -18.203 -1.234 1 98.19 203 LEU A O 1
ATOM 1602 N N . SER A 1 204 ? -8.156 -17.188 -1.58 1 98.5 204 SER A N 1
ATOM 1603 C CA . SER A 1 204 ? -7.469 -18.344 -2.148 1 98.5 204 SER A CA 1
ATOM 1604 C C . SER A 1 204 ? -6.109 -18.547 -1.492 1 98.5 204 SER A C 1
ATOM 1606 O O . SER A 1 204 ? -5.484 -17.594 -1.024 1 98.5 204 SER A O 1
ATOM 1608 N N . GLN A 1 205 ? -5.73 -19.766 -1.4 1 98.31 205 GLN A N 1
ATOM 1609 C CA . GLN A 1 205 ? -4.402 -20.109 -0.911 1 98.31 205 GLN A CA 1
ATOM 1610 C C . GLN A 1 205 ? -3.6 -20.859 -1.978 1 98.31 205 GLN A C 1
ATOM 1612 O O . GLN A 1 205 ? -4.137 -21.703 -2.682 1 98.31 205 GLN A O 1
ATOM 1617 N N . VAL A 1 206 ? -2.363 -20.438 -2.17 1 97.44 206 VAL A N 1
ATOM 1618 C CA . VAL A 1 206 ? -1.474 -21.266 -2.984 1 97.44 206 VAL A CA 1
ATOM 1619 C C . VAL A 1 206 ? -1.143 -22.562 -2.246 1 97.44 206 VAL A C 1
ATOM 1621 O O . VAL A 1 206 ? -0.646 -22.531 -1.117 1 97.44 206 VAL A O 1
ATOM 1624 N N . ILE A 1 207 ? -1.422 -23.672 -2.84 1 95.88 207 ILE A N 1
ATOM 1625 C CA . ILE A 1 207 ? -1.302 -24.938 -2.141 1 95.88 207 ILE A CA 1
ATOM 1626 C C . ILE A 1 207 ? -0.542 -25.938 -3.014 1 95.88 207 ILE A C 1
ATOM 1628 O O . ILE A 1 207 ? -0.495 -25.797 -4.238 1 95.88 207 ILE A O 1
ATOM 1632 N N . ASP A 1 208 ? 0.048 -26.953 -2.346 1 91.38 208 ASP A N 1
ATOM 1633 C CA . ASP A 1 208 ? 0.77 -27.984 -3.072 1 91.38 208 ASP A CA 1
ATOM 1634 C C . ASP A 1 208 ? 0.701 -29.328 -2.334 1 91.38 208 ASP A C 1
ATOM 1636 O O . ASP A 1 208 ? 0.506 -30.375 -2.953 1 91.38 208 ASP A O 1
ATOM 1640 N N . THR A 1 209 ? 0.779 -29.344 -0.958 1 92.44 209 THR A N 1
ATOM 1641 C CA . THR A 1 209 ? 0.859 -30.562 -0.155 1 92.44 209 THR A CA 1
ATOM 1642 C C . THR A 1 209 ? -0.528 -30.984 0.311 1 92.44 209 THR A C 1
ATOM 1644 O O . THR A 1 209 ? -1.44 -30.172 0.408 1 92.44 209 THR A O 1
ATOM 1647 N N . PRO A 1 210 ? -0.678 -32.281 0.619 1 96.31 210 PRO A N 1
ATOM 1648 C CA . PRO A 1 210 ? -1.964 -32.75 1.149 1 96.31 210 PRO A CA 1
ATOM 1649 C C . PRO A 1 210 ? -2.412 -31.969 2.377 1 96.31 210 PRO A C 1
ATOM 1651 O O . PRO A 1 210 ? -3.594 -31.625 2.504 1 96.31 210 PRO A O 1
ATOM 1654 N N . ARG A 1 211 ? -1.498 -31.641 3.168 1 95.31 211 ARG A N 1
ATOM 1655 C CA . ARG A 1 211 ? -1.834 -30.906 4.383 1 95.31 211 ARG A CA 1
ATOM 1656 C C . ARG A 1 211 ? -2.406 -29.531 4.051 1 95.31 211 ARG A C 1
ATOM 1658 O O . ARG A 1 211 ? -3.434 -29.125 4.605 1 95.31 211 ARG A O 1
ATOM 1665 N N . SER A 1 212 ? -1.736 -28.781 3.186 1 95.5 212 SER A N 1
ATOM 1666 C CA . SER A 1 212 ? -2.227 -27.453 2.824 1 95.5 212 SER A CA 1
ATOM 1667 C C . SER A 1 212 ? -3.535 -27.547 2.047 1 95.5 212 SER A C 1
ATOM 1669 O O . SER A 1 212 ? -4.402 -26.688 2.186 1 95.5 212 SER A O 1
ATOM 1671 N N . ILE A 1 213 ? -3.703 -28.609 1.238 1 98.06 213 ILE A N 1
ATOM 1672 C CA . ILE A 1 213 ? -4.926 -28.812 0.468 1 98.06 213 ILE A CA 1
ATOM 1673 C C . ILE A 1 213 ? -6.105 -29.016 1.417 1 98.06 213 ILE A C 1
ATOM 1675 O O . ILE A 1 213 ? -7.133 -28.344 1.29 1 98.06 213 ILE A O 1
ATOM 1679 N N . GLN A 1 214 ? -5.914 -29.844 2.352 1 98.31 214 GLN A N 1
ATOM 1680 C CA . GLN A 1 214 ? -6.98 -30.141 3.305 1 98.31 214 GLN A CA 1
ATOM 1681 C C . GLN A 1 214 ? -7.281 -28.922 4.184 1 98.31 214 GLN A C 1
ATOM 1683 O O . GLN A 1 214 ? -8.445 -28.625 4.449 1 98.31 214 GLN A O 1
ATOM 1688 N N . SER A 1 215 ? -6.242 -28.281 4.609 1 96.19 215 SER A N 1
ATOM 1689 C CA . SER A 1 215 ? -6.43 -27.094 5.449 1 96.19 215 SER A CA 1
ATOM 1690 C C . SER A 1 215 ? -7.211 -26.016 4.715 1 96.19 215 SER A C 1
ATOM 1692 O O . SER A 1 215 ? -8.133 -25.422 5.277 1 96.19 215 SER A O 1
ATOM 1694 N N . ALA A 1 216 ? -6.859 -25.719 3.488 1 97.38 216 ALA A N 1
ATOM 1695 C CA . ALA A 1 216 ? -7.562 -24.719 2.695 1 97.38 216 ALA A CA 1
ATOM 1696 C C . ALA A 1 216 ? -9.031 -25.109 2.506 1 97.38 216 ALA A C 1
ATOM 1698 O O . ALA A 1 216 ? -9.922 -24.281 2.701 1 97.38 216 ALA A O 1
ATOM 1699 N N . ALA A 1 217 ? -9.281 -26.344 2.193 1 98.12 217 ALA A N 1
ATOM 1700 C CA . ALA A 1 217 ? -10.641 -26.828 1.956 1 98.12 217 ALA A CA 1
ATOM 1701 C C . ALA A 1 217 ? -11.492 -26.719 3.219 1 98.12 217 ALA A C 1
ATOM 1703 O O . ALA A 1 217 ? -12.625 -26.234 3.17 1 98.12 217 ALA A O 1
ATOM 1704 N N . ARG A 1 218 ? -10.891 -27.156 4.348 1 97.19 218 ARG A N 1
ATOM 1705 C CA . ARG A 1 218 ? -11.625 -27.094 5.609 1 97.19 218 ARG A CA 1
ATOM 1706 C C . ARG A 1 218 ? -11.977 -25.656 5.984 1 97.19 218 ARG A C 1
ATOM 1708 O O . ARG A 1 218 ? -13.031 -25.406 6.566 1 97.19 218 ARG A O 1
ATOM 1715 N N . ALA A 1 219 ? -11.094 -24.797 5.582 1 94.62 219 ALA A N 1
ATOM 1716 C CA . ALA A 1 219 ? -11.297 -23.391 5.906 1 94.62 219 ALA A CA 1
ATOM 1717 C C . ALA A 1 219 ? -12.203 -22.703 4.879 1 94.62 219 ALA A C 1
ATOM 1719 O O . ALA A 1 219 ? -12.492 -21.516 4.984 1 94.62 219 ALA A O 1
ATOM 1720 N N . GLY A 1 220 ? -12.57 -23.406 3.877 1 94 220 GLY A N 1
ATOM 1721 C CA . GLY A 1 220 ? -13.438 -22.859 2.85 1 94 220 GLY A CA 1
ATOM 1722 C C . GLY A 1 220 ? -12.719 -21.906 1.907 1 94 220 GLY A C 1
ATOM 1723 O O . GLY A 1 220 ? -13.344 -21.062 1.272 1 94 220 GLY A O 1
ATOM 1724 N N . MET A 1 221 ? -11.453 -21.984 1.86 1 97.44 221 MET A N 1
ATOM 1725 C CA . MET A 1 221 ? -10.664 -21.156 0.939 1 97.44 221 MET A CA 1
ATOM 1726 C C . MET A 1 221 ? -10.469 -21.875 -0.392 1 97.44 221 MET A C 1
ATOM 1728 O O . MET A 1 221 ? -10.352 -23.109 -0.429 1 97.44 221 MET A O 1
ATOM 1732 N N . LYS A 1 222 ? -10.438 -21.109 -1.436 1 98.19 222 LYS A N 1
ATOM 1733 C CA . LYS A 1 222 ? -10.094 -21.656 -2.742 1 98.19 222 LYS A CA 1
ATOM 1734 C C . LYS A 1 222 ? -8.609 -22.031 -2.807 1 98.19 222 LYS A C 1
ATOM 1736 O O . LYS A 1 222 ? -7.836 -21.672 -1.924 1 98.19 222 LYS A O 1
ATOM 1741 N N . GLY A 1 223 ? -8.273 -22.844 -3.789 1 98.38 223 GLY A N 1
ATOM 1742 C CA . GLY A 1 223 ? -6.895 -23.281 -3.949 1 98.38 223 GLY A CA 1
ATOM 1743 C C . GLY A 1 223 ? -6.305 -22.891 -5.293 1 98.38 223 GLY A C 1
ATOM 1744 O O . GLY A 1 223 ? -6.996 -22.922 -6.312 1 98.38 223 GLY A O 1
ATOM 1745 N N . ILE A 1 224 ? -5.051 -22.547 -5.312 1 98.56 224 ILE A N 1
ATOM 1746 C CA . ILE A 1 224 ? -4.301 -22.281 -6.535 1 98.56 224 ILE A CA 1
ATOM 1747 C C . ILE A 1 224 ? -3.127 -23.25 -6.637 1 98.56 224 ILE A C 1
ATOM 1749 O O . ILE A 1 224 ? -2.301 -23.328 -5.723 1 98.56 224 ILE A O 1
ATOM 1753 N N . PHE A 1 225 ? -3.049 -24 -7.684 1 97.56 225 PHE A N 1
ATOM 1754 C CA . PHE A 1 225 ? -1.943 -24.906 -7.953 1 97.56 225 PHE A CA 1
ATOM 1755 C C . PHE A 1 225 ? -1.04 -24.359 -9.047 1 97.56 225 PHE A C 1
ATOM 1757 O O . PHE A 1 225 ? -1.476 -23.547 -9.867 1 97.56 225 PHE A O 1
ATOM 1764 N N . TRP A 1 226 ? 0.232 -24.781 -8.914 1 93.31 226 TRP A N 1
ATOM 1765 C CA . TRP A 1 226 ? 1.194 -24.562 -9.992 1 93.31 226 TRP A CA 1
ATOM 1766 C C . TRP A 1 226 ? 2.135 -25.75 -10.133 1 93.31 226 TRP A C 1
ATOM 1768 O O . TRP A 1 226 ? 2.504 -26.391 -9.141 1 93.31 226 TRP A O 1
ATOM 1778 N N . MET A 1 227 ? 2.545 -26.234 -11.406 1 91.25 227 MET A N 1
ATOM 1779 C CA . MET A 1 227 ? 3.68 -27.078 -11.766 1 91.25 227 MET A CA 1
ATOM 1780 C C . MET A 1 227 ? 3.244 -28.531 -11.938 1 91.25 227 MET A C 1
ATOM 1782 O O . MET A 1 227 ? 3.586 -29.188 -12.93 1 91.25 227 MET A O 1
ATOM 1786 N N . PRO A 1 228 ? 2.441 -29.219 -10.922 1 95.12 228 PRO A N 1
ATOM 1787 C CA . PRO A 1 228 ? 2.197 -30.656 -11.039 1 95.12 228 PRO A CA 1
ATOM 1788 C C . PRO A 1 228 ? 1.504 -31.031 -12.344 1 95.12 228 PRO A C 1
ATOM 1790 O O . PRO A 1 228 ? 0.64 -30.281 -12.828 1 95.12 228 PRO A O 1
ATOM 1793 N N . PRO A 1 229 ? 1.936 -32.188 -12.859 1 96.88 229 PRO A N 1
ATOM 1794 C CA . PRO A 1 229 ? 1.238 -32.688 -14.039 1 96.88 229 PRO A CA 1
ATOM 1795 C C . PRO A 1 229 ? -0.177 -33.156 -13.734 1 96.88 229 PRO A C 1
ATOM 1797 O O . PRO A 1 229 ? -0.551 -33.281 -12.562 1 96.88 229 PRO A O 1
ATOM 1800 N N . ILE A 1 230 ? -0.928 -33.406 -14.812 1 97.38 230 ILE A N 1
ATOM 1801 C CA . ILE A 1 230 ? -2.326 -33.812 -14.68 1 97.38 230 ILE A CA 1
ATOM 1802 C C . ILE A 1 230 ? -2.432 -35.062 -13.812 1 97.38 230 ILE A C 1
ATOM 1804 O O . ILE A 1 230 ? -3.318 -35.156 -12.961 1 97.38 230 ILE A O 1
ATOM 1808 N N . SER A 1 231 ? -1.515 -36 -14 1 96.88 231 SER A N 1
ATOM 1809 C CA . SER A 1 231 ? -1.558 -37.25 -13.258 1 96.88 231 SER A CA 1
ATOM 1810 C C . SER A 1 231 ? -1.51 -37 -11.75 1 96.88 231 SER A C 1
ATOM 1812 O O . SER A 1 231 ? -2.232 -37.656 -10.992 1 96.88 231 SER A O 1
ATOM 1814 N N . GLU A 1 232 ? -0.73 -36.031 -11.305 1 96.5 232 GLU A N 1
ATOM 1815 C CA . GLU A 1 232 ? -0.615 -35.688 -9.891 1 96.5 232 GLU A CA 1
ATOM 1816 C C . GLU A 1 232 ? -1.774 -34.812 -9.445 1 96.5 232 GLU A C 1
ATOM 1818 O O . GLU A 1 232 ? -2.227 -34.906 -8.305 1 96.5 232 GLU A O 1
ATOM 1823 N N . LEU A 1 233 ? -2.217 -34 -10.344 1 97.94 233 LEU A N 1
ATOM 1824 C CA . LEU A 1 233 ? -3.271 -33.062 -9.992 1 97.94 233 LEU A CA 1
ATOM 1825 C C . LEU A 1 233 ? -4.59 -33.781 -9.742 1 97.94 233 LEU A C 1
ATOM 1827 O O . LEU A 1 233 ? -5.398 -33.344 -8.922 1 97.94 233 LEU A O 1
ATOM 1831 N N . LYS A 1 234 ? -4.836 -34.906 -10.422 1 97.75 234 LYS A N 1
ATOM 1832 C CA . LYS A 1 234 ? -6.078 -35.656 -10.242 1 97.75 234 LYS A CA 1
ATOM 1833 C C . LYS A 1 234 ? -6.309 -36 -8.773 1 97.75 234 LYS A C 1
ATOM 1835 O O . LYS A 1 234 ? -7.383 -35.719 -8.234 1 97.75 234 LYS A O 1
ATOM 1840 N N . GLY A 1 235 ? -5.281 -36.562 -8.148 1 97.81 235 GLY A N 1
ATOM 1841 C CA . GLY A 1 235 ? -5.387 -36.875 -6.738 1 97.81 235 GLY A CA 1
ATOM 1842 C C . GLY A 1 235 ? -5.551 -35.656 -5.852 1 97.81 235 GLY A C 1
ATOM 1843 O O . GLY A 1 235 ? -6.309 -35.688 -4.879 1 97.81 235 GLY A O 1
ATOM 1844 N N . ARG A 1 236 ? -4.848 -34.594 -6.156 1 98.19 236 ARG A N 1
ATOM 1845 C CA . ARG A 1 236 ? -4.895 -33.375 -5.359 1 98.19 236 ARG A CA 1
ATOM 1846 C C . ARG A 1 236 ? -6.258 -32.688 -5.477 1 98.19 236 ARG A C 1
ATOM 1848 O O . ARG A 1 236 ? -6.809 -32.219 -4.48 1 98.19 236 ARG A O 1
ATOM 1855 N N . PHE A 1 237 ? -6.789 -32.656 -6.73 1 98.56 237 PHE A N 1
ATOM 1856 C CA . PHE A 1 237 ? -8.125 -32.125 -6.953 1 98.56 237 PHE A CA 1
ATOM 1857 C C . PHE A 1 237 ? -9.172 -32.906 -6.191 1 98.56 237 PHE A C 1
ATOM 1859 O O . PHE A 1 237 ? -10.062 -32.344 -5.562 1 98.56 237 PHE A O 1
ATOM 1866 N N . ALA A 1 238 ? -9.062 -34.219 -6.234 1 98.62 238 ALA A N 1
ATOM 1867 C CA . ALA A 1 238 ? -10 -35.094 -5.535 1 98.62 238 ALA A CA 1
ATOM 1868 C C . ALA A 1 238 ? -9.914 -34.875 -4.023 1 98.62 238 ALA A C 1
ATOM 1870 O O . ALA A 1 238 ? -10.938 -34.844 -3.34 1 98.62 238 ALA A O 1
ATOM 1871 N N . LEU A 1 239 ? -8.672 -34.781 -3.545 1 98.69 239 LEU A N 1
ATOM 1872 C CA . LEU A 1 239 ? -8.469 -34.562 -2.115 1 98.69 239 LEU A CA 1
ATOM 1873 C C . LEU A 1 239 ? -9.156 -33.281 -1.661 1 98.69 239 LEU A C 1
ATOM 1875 O O . LEU A 1 239 ? -9.82 -33.25 -0.621 1 98.69 239 LEU A O 1
ATOM 1879 N N . TYR A 1 240 ? -9.016 -32.219 -2.389 1 98.62 240 TYR A N 1
ATOM 1880 C CA . TYR A 1 240 ? -9.672 -30.953 -2.068 1 98.62 240 TYR A CA 1
ATOM 1881 C C . TYR A 1 240 ? -11.188 -31.109 -2.088 1 98.62 240 TYR A C 1
ATOM 1883 O O . TYR A 1 240 ? -11.875 -30.719 -1.135 1 98.62 240 TYR A O 1
ATOM 1891 N N . ARG A 1 241 ? -11.734 -31.688 -3.189 1 98.56 241 ARG A N 1
ATOM 1892 C CA . ARG A 1 241 ? -13.172 -31.906 -3.348 1 98.56 241 ARG A CA 1
ATOM 1893 C C . ARG A 1 241 ? -13.742 -32.688 -2.162 1 98.56 241 ARG A C 1
ATOM 1895 O O . ARG A 1 241 ? -14.742 -32.25 -1.568 1 98.56 241 ARG A O 1
ATOM 1902 N N . ASP A 1 242 ? -13.07 -33.781 -1.83 1 98.75 242 ASP A N 1
ATOM 1903 C CA . ASP A 1 242 ? -13.562 -34.656 -0.761 1 98.75 242 ASP A CA 1
ATOM 1904 C C . ASP A 1 242 ? -13.523 -33.938 0.586 1 98.75 242 ASP A C 1
ATOM 1906 O O . ASP A 1 242 ? -14.477 -34 1.365 1 98.75 242 ASP A O 1
ATOM 1910 N N . THR A 1 243 ? -12.438 -33.219 0.848 1 98.69 243 THR A N 1
ATOM 1911 C CA . THR A 1 243 ? -12.297 -32.5 2.102 1 98.69 243 THR A CA 1
ATOM 1912 C C . THR A 1 243 ? -13.328 -31.375 2.199 1 98.69 243 THR A C 1
ATOM 1914 O O . THR A 1 243 ? -13.945 -31.188 3.25 1 98.69 243 THR A O 1
ATOM 1917 N N . LEU A 1 244 ? -13.523 -30.656 1.131 1 98.5 244 LEU A N 1
ATOM 1918 C CA . LEU A 1 244 ? -14.516 -29.578 1.102 1 98.5 244 LEU A CA 1
ATOM 1919 C C . LEU A 1 244 ? -15.922 -30.141 1.296 1 98.5 244 LEU A C 1
ATOM 1921 O O . LEU A 1 244 ? -16.734 -29.547 2.023 1 98.5 244 LEU A O 1
ATOM 1925 N N . SER A 1 245 ? -16.219 -31.25 0.613 1 98.56 245 SER A N 1
ATOM 1926 C CA . SER A 1 245 ? -17.516 -31.891 0.765 1 98.56 245 SER A CA 1
ATOM 1927 C C . SER A 1 245 ? -17.781 -32.25 2.221 1 98.56 245 SER A C 1
ATOM 1929 O O . SER A 1 245 ? -18.875 -32.031 2.736 1 98.56 245 SER A O 1
ATOM 1931 N N . GLU A 1 246 ? -16.797 -32.844 2.824 1 98.44 246 GLU A N 1
ATOM 1932 C CA . GLU A 1 246 ? -16.922 -33.219 4.23 1 98.44 246 GLU A CA 1
ATOM 1933 C C . GLU A 1 246 ? -17.141 -31.984 5.113 1 98.44 246 GLU A C 1
ATOM 1935 O O . GLU A 1 246 ? -18.031 -31.984 5.977 1 98.44 246 GLU A O 1
ATOM 1940 N N . ALA A 1 247 ? -16.422 -30.984 4.891 1 97.62 247 ALA A N 1
ATOM 1941 C CA . ALA A 1 247 ? -16.453 -29.781 5.719 1 97.62 247 ALA A CA 1
ATOM 1942 C C . ALA A 1 247 ? -17.781 -29.047 5.578 1 97.62 247 ALA A C 1
ATOM 1944 O O . ALA A 1 247 ? -18.281 -28.453 6.539 1 97.62 247 ALA A O 1
ATOM 1945 N N . THR A 1 248 ? -18.391 -29.109 4.387 1 97.06 248 THR A N 1
ATOM 1946 C CA . THR A 1 248 ? -19.609 -28.344 4.129 1 97.06 248 THR A CA 1
ATOM 1947 C C . THR A 1 248 ? -20.844 -29.234 4.266 1 97.06 248 THR A C 1
ATOM 1949 O O . THR A 1 248 ? -21.969 -28.734 4.352 1 97.06 248 THR A O 1
ATOM 1952 N N . GLY A 1 249 ? -20.672 -30.438 4.121 1 97.56 249 GLY A N 1
ATOM 1953 C CA . GLY A 1 249 ? -21.781 -31.391 4.141 1 97.56 249 GLY A CA 1
ATOM 1954 C C . GLY A 1 249 ? -22.5 -31.484 2.812 1 97.56 249 GLY A C 1
ATOM 1955 O O . GLY A 1 249 ? -23.609 -32.031 2.74 1 97.56 249 GLY A O 1
ATOM 1956 N N . VAL A 1 250 ? -21.953 -30.906 1.784 1 97.81 250 VAL A N 1
ATOM 1957 C CA . VAL A 1 250 ? -22.531 -30.906 0.445 1 97.81 250 VAL A CA 1
ATOM 1958 C C . VAL A 1 250 ? -21.531 -31.469 -0.555 1 97.81 250 VAL A C 1
ATOM 1960 O O . VAL A 1 250 ? -20.375 -31.047 -0.592 1 97.81 250 VAL A O 1
ATOM 1963 N N . GLU A 1 251 ? -22 -32.375 -1.367 1 98 251 GLU A N 1
ATOM 1964 C CA . GLU A 1 251 ? -21.125 -32.938 -2.387 1 98 251 GLU A CA 1
ATOM 1965 C C . GLU A 1 251 ? -20.672 -31.906 -3.389 1 98 251 GLU A C 1
ATOM 1967 O O . GLU A 1 251 ? -21.484 -31.156 -3.936 1 98 251 GLU A O 1
ATOM 1972 N N . GLN A 1 252 ? -19.406 -31.875 -3.51 1 97.94 252 GLN A N 1
ATOM 1973 C CA . GLN A 1 252 ? -18.812 -30.922 -4.434 1 97.94 252 GLN A CA 1
ATOM 1974 C C . GLN A 1 252 ? -18.375 -31.594 -5.73 1 97.94 252 GLN A C 1
ATOM 1976 O O . GLN A 1 252 ? -18.062 -32.781 -5.742 1 97.94 252 GLN A O 1
ATOM 1981 N N . GLU A 1 253 ? -18.359 -30.875 -6.789 1 97.75 253 GLU A N 1
ATOM 1982 C CA . GLU A 1 253 ? -17.812 -31.344 -8.055 1 97.75 253 GLU A CA 1
ATOM 1983 C C . GLU A 1 253 ? -16.297 -31.203 -8.086 1 97.75 253 GLU A C 1
ATOM 1985 O O . GLU A 1 253 ? -15.734 -30.344 -7.41 1 97.75 253 GLU A O 1
ATOM 1990 N N . LEU A 1 254 ? -15.664 -32.062 -8.883 1 97.94 254 LEU A N 1
ATOM 1991 C CA . LEU A 1 254 ? -14.234 -31.922 -9.117 1 97.94 254 LEU A CA 1
ATOM 1992 C C . LEU A 1 254 ? -13.922 -30.531 -9.672 1 97.94 254 LEU A C 1
ATOM 1994 O O . LEU A 1 254 ? -14.648 -30.031 -10.531 1 97.94 254 LEU A O 1
ATOM 1998 N N . GLY A 1 255 ? -12.906 -29.922 -9.125 1 97.69 255 GLY A N 1
ATOM 1999 C CA . GLY A 1 255 ? -12.461 -28.641 -9.656 1 97.69 255 GLY A CA 1
ATOM 2000 C C . GLY A 1 255 ? -13.086 -27.453 -8.945 1 97.69 255 GLY A C 1
ATOM 2001 O O . GLY A 1 255 ? -12.648 -26.312 -9.133 1 97.69 255 GLY A O 1
ATOM 2002 N N . THR A 1 256 ? -14.117 -27.734 -8.102 1 97.19 256 THR A N 1
ATOM 2003 C CA . THR A 1 256 ? -14.766 -26.641 -7.375 1 97.19 256 THR A CA 1
ATOM 2004 C C . THR A 1 256 ? -13.758 -25.875 -6.535 1 97.19 256 THR A C 1
ATOM 2006 O O . THR A 1 256 ? -13.016 -26.469 -5.746 1 97.19 256 THR A O 1
ATOM 2009 N N . GLY A 1 257 ? -13.672 -24.562 -6.777 1 96.88 257 GLY A N 1
ATOM 2010 C CA . GLY A 1 257 ? -12.852 -23.703 -5.945 1 96.88 257 GLY A CA 1
ATOM 2011 C C . GLY A 1 257 ? -11.375 -23.766 -6.281 1 96.88 257 GLY A C 1
ATOM 2012 O O . GLY A 1 257 ? -10.547 -23.234 -5.539 1 96.88 257 GLY A O 1
ATOM 2013 N N . LEU A 1 258 ? -11.023 -24.375 -7.391 1 98.38 258 LEU A N 1
ATOM 2014 C CA . LEU A 1 258 ? -9.609 -24.578 -7.688 1 98.38 258 LEU A CA 1
ATOM 2015 C C . LEU A 1 258 ? -9.219 -23.859 -8.977 1 98.38 258 LEU A C 1
ATOM 2017 O O . LEU A 1 258 ? -9.992 -23.828 -9.938 1 98.38 258 LEU A O 1
ATOM 2021 N N . SER A 1 259 ? -8.07 -23.188 -8.938 1 98.38 259 SER A N 1
ATOM 2022 C CA . SER A 1 259 ? -7.43 -22.609 -10.102 1 98.38 259 SER A CA 1
ATOM 2023 C C . SER A 1 259 ? -6.059 -23.234 -10.352 1 98.38 259 SER A C 1
ATOM 2025 O O . SER A 1 259 ? -5.473 -23.828 -9.445 1 98.38 259 SER A O 1
ATOM 2027 N N . LEU A 1 260 ? -5.629 -23.156 -11.578 1 98.5 260 LEU A N 1
ATOM 2028 C CA . LEU A 1 260 ? -4.352 -23.734 -11.961 1 98.5 260 LEU A CA 1
ATOM 2029 C C . LEU A 1 260 ? -3.529 -22.75 -12.781 1 98.5 260 LEU A C 1
ATOM 2031 O O . LEU A 1 260 ? -4.016 -22.203 -13.773 1 98.5 260 LEU A O 1
ATOM 2035 N N . VAL A 1 261 ? -2.326 -22.453 -12.305 1 98.44 261 VAL A N 1
ATOM 2036 C CA . VAL A 1 261 ? -1.374 -21.688 -13.102 1 98.44 261 VAL A CA 1
ATOM 2037 C C . VAL A 1 261 ? -0.663 -22.609 -14.086 1 98.44 261 VAL A C 1
ATOM 2039 O O . VAL A 1 261 ? -0.193 -23.688 -13.703 1 98.44 261 VAL A O 1
ATOM 2042 N N . ARG A 1 262 ? -0.654 -22.281 -15.32 1 98.38 262 ARG A N 1
ATOM 2043 C CA . ARG A 1 262 ? 0.13 -22.969 -16.344 1 98.38 262 ARG A CA 1
ATOM 2044 C C . ARG A 1 262 ? 0.923 -21.969 -17.188 1 98.38 262 ARG A C 1
ATOM 2046 O O . ARG A 1 262 ? 0.506 -20.828 -17.359 1 98.38 262 ARG A O 1
ATOM 2053 N N . ASP A 1 263 ? 2.084 -22.438 -17.625 1 98.44 263 ASP A N 1
ATOM 2054 C CA . ASP A 1 263 ? 2.891 -21.672 -18.578 1 98.44 263 ASP A CA 1
ATOM 2055 C C . ASP A 1 263 ? 2.326 -21.766 -19.984 1 98.44 263 ASP A C 1
ATOM 2057 O O . ASP A 1 263 ? 2.203 -22.875 -20.531 1 98.44 263 ASP A O 1
ATOM 2061 N N . VAL A 1 264 ? 1.991 -20.625 -20.531 1 98.69 264 VAL A N 1
ATOM 2062 C CA . VAL A 1 264 ? 1.261 -20.609 -21.797 1 98.69 264 VAL A CA 1
ATOM 2063 C C . VAL A 1 264 ? 1.949 -19.656 -22.766 1 98.69 264 VAL A C 1
ATOM 2065 O O . VAL A 1 264 ? 2.336 -18.547 -22.391 1 98.69 264 VAL A O 1
ATOM 2068 N N . TYR A 1 265 ? 2.127 -20.062 -23.969 1 98.88 265 TYR A N 1
ATOM 2069 C CA . TYR A 1 265 ? 2.584 -19.203 -25.062 1 98.88 265 TYR A CA 1
ATOM 2070 C C . TYR A 1 265 ? 2.004 -19.656 -26.391 1 98.88 265 TYR A C 1
ATOM 2072 O O . TYR A 1 265 ? 2.182 -20.812 -26.797 1 98.88 265 TYR A O 1
ATOM 2080 N N . VAL A 1 266 ? 1.291 -18.781 -27.062 1 98.94 266 VAL A N 1
ATOM 2081 C CA . VAL A 1 266 ? 0.628 -19.094 -28.328 1 98.94 266 VAL A CA 1
ATOM 2082 C C . VAL A 1 266 ? 1.328 -18.344 -29.469 1 98.94 266 VAL A C 1
ATOM 2084 O O . VAL A 1 266 ? 1.58 -17.141 -29.359 1 98.94 266 VAL A O 1
ATOM 2087 N N . ALA A 1 267 ? 1.708 -19.016 -30.453 1 98.75 267 ALA A N 1
ATOM 2088 C CA . ALA A 1 267 ? 2.303 -18.469 -31.672 1 98.75 267 ALA A CA 1
ATOM 2089 C C . ALA A 1 267 ? 1.735 -19.156 -32.906 1 98.75 267 ALA A C 1
ATOM 2091 O O . ALA A 1 267 ? 0.866 -20.031 -32.812 1 98.75 267 ALA A O 1
ATOM 2092 N N . ASP A 1 268 ? 2.207 -18.75 -34.094 1 98.25 268 ASP A N 1
ATOM 2093 C CA . ASP A 1 268 ? 1.639 -19.234 -35.344 1 98.25 268 ASP A CA 1
ATOM 2094 C C . ASP A 1 268 ? 2.08 -20.672 -35.625 1 98.25 268 ASP A C 1
ATOM 2096 O O . ASP A 1 268 ? 1.366 -21.422 -36.281 1 98.25 268 ASP A O 1
ATOM 2100 N N . THR A 1 269 ? 3.264 -21.062 -35.125 1 98.5 269 THR A N 1
ATOM 2101 C CA . THR A 1 269 ? 3.756 -22.422 -35.281 1 98.5 269 THR A CA 1
ATOM 2102 C C . THR A 1 269 ? 4.324 -22.969 -33.969 1 98.5 269 THR A C 1
ATOM 2104 O O . THR A 1 269 ? 4.676 -22.188 -33.094 1 98.5 269 THR A O 1
ATOM 2107 N N . LEU A 1 270 ? 4.383 -24.281 -33.906 1 97.94 270 LEU A N 1
ATOM 2108 C CA . LEU A 1 270 ? 4.988 -24.922 -32.75 1 97.94 270 LEU A CA 1
ATOM 2109 C C . LEU A 1 270 ? 6.445 -24.5 -32.594 1 97.94 270 LEU A C 1
ATOM 2111 O O . LEU A 1 270 ? 6.902 -24.234 -31.469 1 97.94 270 LEU A O 1
ATOM 2115 N N . GLU A 1 271 ? 7.141 -24.406 -33.719 1 98.19 271 GLU A N 1
ATOM 2116 C CA . GLU A 1 271 ? 8.555 -24.047 -33.688 1 98.19 271 GLU A CA 1
ATOM 2117 C C . GLU A 1 271 ? 8.766 -22.625 -33.188 1 98.19 271 GLU A C 1
ATOM 2119 O O . GLU A 1 271 ? 9.656 -22.375 -32.406 1 98.19 271 GLU A O 1
ATOM 2124 N N . GLN A 1 272 ? 7.973 -21.75 -33.656 1 98.5 272 GLN A N 1
ATOM 2125 C CA . GLN A 1 272 ? 8.078 -20.359 -33.25 1 98.5 272 GLN A CA 1
ATOM 2126 C C . GLN A 1 272 ? 7.77 -20.219 -31.75 1 98.5 272 GLN A C 1
ATOM 2128 O O . GLN A 1 272 ? 8.43 -19.453 -31.047 1 98.5 272 GLN A O 1
ATOM 2133 N N . ALA A 1 273 ? 6.754 -20.906 -31.297 1 98.75 273 ALA A N 1
ATOM 2134 C CA . ALA A 1 273 ? 6.371 -20.828 -29.891 1 98.75 273 ALA A CA 1
ATOM 2135 C C . ALA A 1 273 ? 7.531 -21.234 -28.984 1 98.75 273 ALA A C 1
ATOM 2137 O O . ALA A 1 273 ? 7.852 -20.531 -28.016 1 98.75 273 ALA A O 1
ATOM 2138 N N . ARG A 1 274 ? 8.148 -22.359 -29.312 1 98.44 274 ARG A N 1
ATOM 2139 C CA . ARG A 1 274 ? 9.281 -22.812 -28.516 1 98.44 274 ARG A CA 1
ATOM 2140 C C . ARG A 1 274 ? 10.438 -21.828 -28.594 1 98.44 274 ARG A C 1
ATOM 2142 O O . ARG A 1 274 ? 11.031 -21.469 -27.578 1 98.44 274 ARG A O 1
ATOM 2149 N N . ALA A 1 275 ? 10.75 -21.375 -29.812 1 98.44 275 ALA A N 1
ATOM 2150 C CA . ALA A 1 275 ? 11.883 -20.469 -30.031 1 98.44 275 ALA A CA 1
ATOM 2151 C C . ALA A 1 275 ? 11.727 -19.188 -29.219 1 98.44 275 ALA A C 1
ATOM 2153 O O . ALA A 1 275 ? 12.703 -18.672 -28.672 1 98.44 275 ALA A O 1
ATOM 2154 N N . ASP A 1 276 ? 10.562 -18.703 -29.156 1 98.5 276 ASP A N 1
ATOM 2155 C CA . ASP A 1 276 ? 10.297 -17.438 -28.453 1 98.5 276 ASP A CA 1
ATOM 2156 C C . ASP A 1 276 ? 10.344 -17.625 -26.938 1 98.5 276 ASP A C 1
ATOM 2158 O O . ASP A 1 276 ? 10.875 -16.781 -26.219 1 98.5 276 ASP A O 1
ATOM 2162 N N . PHE A 1 277 ? 9.883 -18.781 -26.484 1 98.56 277 PHE A N 1
ATOM 2163 C CA . PHE A 1 277 ? 9.43 -18.875 -25.094 1 98.56 277 PHE A CA 1
ATOM 2164 C C . PHE A 1 277 ? 10.438 -19.625 -24.234 1 98.56 277 PHE A C 1
ATOM 2166 O O . PHE A 1 277 ? 10.539 -19.391 -23.031 1 98.56 277 PHE A O 1
ATOM 2173 N N . GLU A 1 278 ? 11.227 -20.5 -24.797 1 98.5 278 GLU A N 1
ATOM 2174 C CA . GLU A 1 278 ? 12 -21.516 -24.094 1 98.5 278 GLU A CA 1
ATOM 2175 C C . GLU A 1 278 ? 12.992 -20.875 -23.125 1 98.5 278 GLU A C 1
ATOM 2177 O O . GLU A 1 278 ? 13.039 -21.234 -21.953 1 98.5 278 GLU A O 1
ATOM 2182 N N . GLU A 1 279 ? 13.727 -19.938 -23.609 1 97.69 279 GLU A N 1
ATOM 2183 C CA . GLU A 1 279 ? 14.781 -19.375 -22.781 1 97.69 279 GLU A CA 1
ATOM 2184 C C . GLU A 1 279 ? 14.211 -18.672 -21.547 1 97.69 279 GLU A C 1
ATOM 2186 O O . GLU A 1 279 ? 14.688 -18.875 -20.438 1 97.69 279 GLU A O 1
ATOM 2191 N N . ALA A 1 280 ? 13.219 -17.828 -21.75 1 97.12 280 ALA A N 1
ATOM 2192 C CA . ALA A 1 280 ? 12.594 -17.094 -20.641 1 97.12 280 ALA A CA 1
ATOM 2193 C C . ALA A 1 280 ? 11.969 -18.062 -19.641 1 97.12 280 ALA A C 1
ATOM 2195 O O . ALA A 1 280 ? 12.148 -17.891 -18.422 1 97.12 280 ALA A O 1
ATOM 2196 N N . LEU A 1 281 ? 11.297 -19.047 -20.141 1 97.56 281 LEU A N 1
ATOM 2197 C CA . LEU A 1 281 ? 10.664 -20.062 -19.312 1 97.56 281 LEU A CA 1
ATOM 2198 C C . LEU A 1 281 ? 11.695 -20.781 -18.453 1 97.56 281 LEU A C 1
ATOM 2200 O O . LEU A 1 281 ? 11.531 -20.875 -17.234 1 97.56 281 LEU A O 1
ATOM 2204 N N . LEU A 1 282 ? 12.742 -21.25 -19.094 1 96.88 282 LEU A N 1
ATOM 2205 C CA . LEU A 1 282 ? 13.734 -22.047 -18.391 1 96.88 282 LEU A CA 1
ATOM 2206 C C . LEU A 1 282 ? 14.477 -21.203 -17.359 1 96.88 282 LEU A C 1
ATOM 2208 O O . LEU A 1 282 ? 14.844 -21.688 -16.281 1 96.88 282 LEU A O 1
ATOM 2212 N N . THR A 1 283 ? 14.711 -19.984 -17.672 1 95.69 283 THR A N 1
ATOM 2213 C CA . THR A 1 283 ? 15.352 -19.094 -16.703 1 95.69 283 THR A CA 1
ATOM 2214 C C . THR A 1 283 ? 14.508 -18.953 -15.445 1 95.69 283 THR A C 1
ATOM 2216 O O . THR A 1 283 ? 15.023 -19.062 -14.336 1 95.69 283 THR A O 1
ATOM 2219 N N . SER A 1 284 ? 13.219 -18.781 -15.594 1 95.56 284 SER A N 1
ATOM 2220 C CA . SER A 1 284 ? 12.312 -18.688 -14.453 1 95.56 284 SER A CA 1
ATOM 2221 C C . SER A 1 284 ? 12.328 -19.984 -13.633 1 95.56 284 SER A C 1
ATOM 2223 O O . SER A 1 284 ? 12.406 -19.938 -12.406 1 95.56 284 SER A O 1
ATOM 2225 N N . TYR A 1 285 ? 12.281 -21.078 -14.305 1 95.88 285 TYR A N 1
ATOM 2226 C CA . TYR A 1 285 ? 12.25 -22.359 -13.617 1 95.88 285 TYR A CA 1
ATOM 2227 C C . TYR A 1 285 ? 13.57 -22.625 -12.898 1 95.88 285 TYR A C 1
ATOM 2229 O O . TYR A 1 285 ? 13.586 -23.156 -11.789 1 95.88 285 TYR A O 1
ATOM 2237 N N . ARG A 1 286 ? 14.688 -22.281 -13.555 1 95.06 286 ARG A N 1
ATOM 2238 C CA . ARG A 1 286 ? 15.984 -22.422 -12.898 1 95.06 286 ARG A CA 1
ATOM 2239 C C . ARG A 1 286 ? 16.047 -21.578 -11.625 1 95.06 286 ARG A C 1
ATOM 2241 O O . ARG A 1 286 ? 16.562 -22.047 -10.602 1 95.06 286 ARG A O 1
ATOM 2248 N N . TRP A 1 287 ? 15.516 -20.406 -11.688 1 94.38 287 TRP A N 1
ATOM 2249 C CA . TRP A 1 287 ? 15.5 -19.531 -10.523 1 94.38 287 TRP A CA 1
ATOM 2250 C C . TRP A 1 287 ? 14.656 -20.125 -9.398 1 94.38 287 TRP A C 1
ATOM 2252 O O . TRP A 1 287 ? 15.148 -20.312 -8.281 1 94.38 287 TRP A O 1
ATOM 2262 N N . ILE A 1 288 ? 13.422 -20.5 -9.695 1 92.31 288 ILE A N 1
ATOM 2263 C CA . ILE A 1 288 ? 12.438 -20.891 -8.695 1 92.31 288 ILE A CA 1
ATOM 2264 C C . ILE A 1 288 ? 12.758 -22.281 -8.172 1 92.31 288 ILE A C 1
ATOM 2266 O O . ILE A 1 288 ? 12.664 -22.531 -6.969 1 92.31 288 ILE A O 1
ATOM 2270 N N . CYS A 1 289 ? 13.188 -23.219 -9.031 1 91.81 289 CYS A N 1
ATOM 2271 C CA . CYS A 1 289 ? 13.375 -24.625 -8.648 1 91.81 289 CYS A CA 1
ATOM 2272 C C . CYS A 1 289 ? 14.68 -24.797 -7.887 1 91.81 289 CYS A C 1
ATOM 2274 O O . CYS A 1 289 ? 14.898 -25.828 -7.25 1 91.81 289 CYS A O 1
ATOM 2276 N N . HIS A 1 290 ? 15.539 -23.797 -7.957 1 89.5 290 HIS A N 1
ATOM 2277 C CA . HIS A 1 290 ? 16.688 -23.812 -7.059 1 89.5 290 HIS A CA 1
ATOM 2278 C C . HIS A 1 290 ? 16.25 -23.906 -5.602 1 89.5 290 HIS A C 1
ATOM 2280 O O . HIS A 1 290 ? 16.891 -24.594 -4.797 1 89.5 290 HIS A O 1
ATOM 2286 N N . TRP A 1 291 ? 15.117 -23.234 -5.324 1 84.12 291 TRP A N 1
ATOM 2287 C CA . TRP A 1 291 ? 14.625 -23.188 -3.953 1 84.12 291 TRP A CA 1
ATOM 2288 C C . TRP A 1 291 ? 13.578 -24.266 -3.717 1 84.12 291 TRP A C 1
ATOM 2290 O O . TRP A 1 291 ? 13.547 -24.891 -2.654 1 84.12 291 TRP A O 1
ATOM 2300 N N . ARG A 1 292 ? 12.75 -24.562 -4.676 1 84.69 292 ARG A N 1
ATOM 2301 C CA . ARG A 1 292 ? 11.5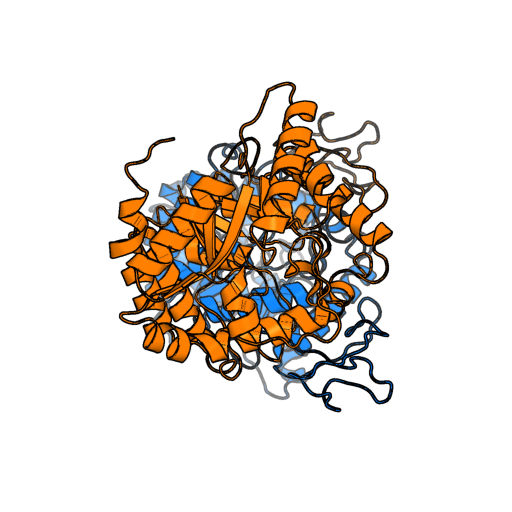78 -25.422 -4.516 1 84.69 292 ARG A CA 1
ATOM 2302 C C . ARG A 1 292 ? 11.891 -26.859 -4.906 1 84.69 292 ARG A C 1
ATOM 2304 O O . ARG A 1 292 ? 11.195 -27.797 -4.492 1 84.69 292 ARG A O 1
ATOM 2311 N N . GLY A 1 293 ? 12.898 -27.078 -5.742 1 85.44 293 GLY A N 1
ATOM 2312 C CA . GLY A 1 293 ? 13.18 -28.391 -6.305 1 85.44 293 GLY A CA 1
ATOM 2313 C C . GLY A 1 293 ? 12.297 -28.719 -7.492 1 85.44 293 GLY A C 1
ATOM 2314 O O . GLY A 1 293 ? 11.508 -27.891 -7.949 1 85.44 293 GLY A O 1
ATOM 2315 N N . LEU A 1 294 ? 12.391 -29.922 -7.988 1 90.94 294 LEU A N 1
ATOM 2316 C CA . LEU A 1 294 ? 11.68 -30.344 -9.195 1 90.94 294 LEU A CA 1
ATOM 2317 C C . LEU A 1 294 ? 10.57 -31.328 -8.859 1 90.94 294 LEU A C 1
ATOM 2319 O O . LEU A 1 294 ? 9.828 -31.766 -9.742 1 90.94 294 LEU A O 1
ATOM 2323 N N . ASN A 1 295 ? 10.398 -31.578 -7.602 1 88 295 ASN A N 1
ATOM 2324 C CA . ASN A 1 295 ? 9.539 -32.688 -7.184 1 88 295 ASN A CA 1
ATOM 2325 C C . ASN A 1 295 ? 8.086 -32.438 -7.605 1 88 295 ASN A C 1
ATOM 2327 O O . ASN A 1 295 ? 7.363 -33.406 -7.902 1 88 295 ASN A O 1
ATOM 2331 N N . ASN A 1 296 ? 7.703 -31.266 -7.699 1 90.44 296 ASN A N 1
ATOM 2332 C CA . ASN A 1 296 ? 6.32 -30.953 -8.047 1 90.44 296 ASN A CA 1
ATOM 2333 C C . ASN A 1 296 ? 6.043 -31.188 -9.523 1 90.44 296 ASN A C 1
ATOM 2335 O O . ASN A 1 296 ? 4.887 -31.156 -9.961 1 90.44 296 ASN A O 1
ATOM 2339 N N . LEU A 1 297 ? 7.102 -31.516 -10.258 1 93.94 297 LEU A N 1
ATOM 2340 C CA . LEU A 1 297 ? 6.949 -31.734 -11.695 1 93.94 297 LEU A CA 1
ATOM 2341 C C . LEU A 1 297 ? 6.887 -33.219 -12.008 1 93.94 297 LEU A C 1
ATOM 2343 O O . LEU A 1 297 ? 6.754 -33.625 -13.172 1 93.94 297 LEU A O 1
ATOM 2347 N N . ARG A 1 298 ? 6.898 -34 -10.992 1 92.88 298 ARG A N 1
ATOM 2348 C CA . ARG A 1 298 ? 6.953 -35.469 -11.195 1 92.88 298 ARG A CA 1
ATOM 2349 C C . ARG A 1 298 ? 5.574 -36.031 -11.523 1 92.88 298 ARG A C 1
ATOM 2351 O O . ARG A 1 298 ? 4.566 -35.594 -10.961 1 92.88 298 ARG A O 1
ATOM 2358 N N . GLU A 1 299 ? 5.527 -37 -12.414 1 94.5 299 GLU A N 1
ATOM 2359 C CA . GLU A 1 299 ? 4.328 -37.812 -12.633 1 94.5 299 GLU A CA 1
ATOM 2360 C C . GLU A 1 299 ? 4.129 -38.812 -11.5 1 94.5 299 GLU A C 1
ATOM 2362 O O . GLU A 1 299 ? 5.078 -39.156 -10.789 1 94.5 299 GLU A O 1
ATOM 2367 N N . VAL A 1 300 ? 2.92 -39.219 -11.422 1 94.12 300 VAL A N 1
ATOM 2368 C CA . VAL A 1 300 ? 2.645 -40.219 -10.398 1 94.12 300 VAL A CA 1
ATOM 2369 C C . VAL A 1 300 ? 3.561 -41.438 -10.602 1 94.12 300 VAL A C 1
ATOM 2371 O O . VAL A 1 300 ? 3.625 -42 -11.695 1 94.12 300 VAL A O 1
ATOM 2374 N N . GLY A 1 301 ? 4.281 -41.719 -9.617 1 92.94 301 GLY A N 1
ATOM 2375 C CA . GLY A 1 301 ? 5.102 -42.906 -9.625 1 92.94 301 GLY A CA 1
ATOM 2376 C C . GLY A 1 301 ? 6.426 -42.719 -10.344 1 92.94 301 GLY A C 1
ATOM 2377 O O . GLY A 1 301 ? 7.246 -43.625 -10.398 1 92.94 301 GLY A O 1
ATOM 2378 N N . GLU A 1 302 ? 6.715 -41.531 -10.867 1 93.69 302 GLU A N 1
ATOM 2379 C CA . GLU A 1 302 ? 7.93 -41.281 -11.633 1 93.69 302 GLU A CA 1
ATOM 2380 C C . GLU A 1 302 ? 9.109 -40.969 -10.711 1 93.69 302 GLU A C 1
ATOM 2382 O O . GLU A 1 302 ? 8.961 -40.25 -9.711 1 93.69 302 GLU A O 1
ATOM 2387 N N . ASP A 1 303 ? 10.195 -41.594 -10.977 1 93.62 303 ASP A N 1
ATOM 2388 C CA . ASP A 1 303 ? 11.461 -41.25 -10.336 1 93.62 303 ASP A CA 1
ATOM 2389 C C . ASP A 1 303 ? 12.242 -40.25 -11.188 1 93.62 303 ASP A C 1
ATOM 2391 O O . ASP A 1 303 ? 12.75 -40.594 -12.258 1 93.62 303 ASP A O 1
ATOM 2395 N N . ILE A 1 304 ? 12.336 -39.062 -10.719 1 91 304 ILE A N 1
ATOM 2396 C CA . ILE A 1 304 ? 12.984 -38.031 -11.531 1 91 304 ILE A CA 1
ATOM 2397 C C . ILE A 1 304 ? 14.367 -37.719 -10.961 1 91 304 ILE A C 1
ATOM 2399 O O . ILE A 1 304 ? 14.898 -36.625 -11.164 1 91 304 ILE A O 1
ATOM 2403 N N . THR A 1 305 ? 14.844 -38.656 -10.18 1 89.12 305 THR A N 1
ATOM 2404 C CA . THR A 1 305 ? 16.188 -38.438 -9.641 1 89.12 305 THR A CA 1
ATOM 2405 C C . THR A 1 305 ? 17.203 -38.281 -10.766 1 89.12 305 THR A C 1
ATOM 2407 O O . THR A 1 305 ? 17.25 -39.062 -11.703 1 89.12 305 THR A O 1
ATOM 2410 N N . GLY A 1 306 ? 18 -37.25 -10.766 1 86.88 306 GLY A N 1
ATOM 2411 C CA . GLY A 1 306 ? 19.047 -37 -11.742 1 86.88 306 GLY A CA 1
ATOM 2412 C C . GLY A 1 306 ? 18.547 -36.344 -13.008 1 86.88 306 GLY A C 1
ATOM 2413 O O . GLY A 1 306 ? 19.328 -36.062 -13.93 1 86.88 306 GLY A O 1
ATOM 2414 N N . ARG A 1 307 ? 17.25 -36.094 -13.055 1 89.44 307 ARG A N 1
ATOM 2415 C CA . ARG A 1 307 ? 16.719 -35.469 -14.242 1 89.44 307 ARG A CA 1
ATOM 2416 C C . ARG A 1 307 ? 17.125 -34 -14.305 1 89.44 307 ARG A C 1
ATOM 2418 O O . ARG A 1 307 ? 17.203 -33.312 -13.273 1 89.44 307 ARG A O 1
ATOM 2425 N N . GLU A 1 308 ? 17.359 -33.594 -15.539 1 90.5 308 GLU A N 1
ATOM 2426 C CA . GLU A 1 308 ? 17.719 -32.219 -15.75 1 90.5 308 GLU A CA 1
ATOM 2427 C C . GLU A 1 308 ? 16.531 -31.406 -16.234 1 90.5 308 GLU A C 1
ATOM 2429 O O . GLU A 1 308 ? 15.719 -31.891 -17.031 1 90.5 308 GLU A O 1
ATOM 2434 N N . LEU A 1 309 ? 16.469 -30.25 -15.688 1 94 309 LEU A N 1
ATOM 2435 C CA . LEU A 1 309 ? 15.438 -29.312 -16.141 1 94 309 LEU A CA 1
ATOM 2436 C C . LEU A 1 309 ? 15.727 -28.828 -17.562 1 94 309 LEU A C 1
ATOM 2438 O O . LEU A 1 309 ? 16.766 -28.188 -17.797 1 94 309 LEU A O 1
ATOM 2442 N N . ASP A 1 310 ? 14.875 -29.125 -18.5 1 95.25 310 ASP A N 1
ATOM 2443 C CA . ASP A 1 310 ? 14.938 -28.594 -19.859 1 95.25 310 ASP A CA 1
ATOM 2444 C C . ASP A 1 310 ? 13.539 -28.438 -20.453 1 95.25 310 ASP A C 1
ATOM 2446 O O . ASP A 1 310 ? 12.547 -28.75 -19.797 1 95.25 310 ASP A O 1
ATOM 2450 N N . TYR A 1 311 ? 13.5 -27.922 -21.594 1 97 311 TYR A N 1
ATOM 2451 C CA . TYR A 1 311 ? 12.219 -27.578 -22.219 1 97 311 TYR A CA 1
ATOM 2452 C C . TYR A 1 311 ? 11.391 -28.828 -22.469 1 97 311 TYR A C 1
ATOM 2454 O O . TYR A 1 311 ? 10.188 -28.859 -22.203 1 97 311 TYR A O 1
ATOM 2462 N N . ASP A 1 312 ? 11.977 -29.859 -22.969 1 95.88 312 ASP A N 1
ATOM 2463 C CA . ASP A 1 312 ? 11.258 -31.078 -23.328 1 95.88 312 ASP A CA 1
ATOM 2464 C C . ASP A 1 312 ? 10.656 -31.75 -22.094 1 95.88 312 ASP A C 1
ATOM 2466 O O . ASP A 1 312 ? 9.562 -32.312 -22.141 1 95.88 312 ASP A O 1
ATOM 2470 N N . PHE A 1 313 ? 11.461 -31.719 -20.984 1 94.94 313 PHE A N 1
ATOM 2471 C CA . PHE A 1 313 ? 10.977 -32.25 -19.719 1 94.94 313 PHE A CA 1
ATOM 2472 C C . PHE A 1 313 ? 9.68 -31.547 -19.312 1 94.94 313 PHE A C 1
ATOM 2474 O O . PHE A 1 313 ? 8.719 -32.219 -18.891 1 94.94 313 PHE A O 1
ATOM 2481 N N . LEU A 1 314 ? 9.57 -30.25 -19.469 1 95.81 314 LEU A N 1
ATOM 2482 C CA . LEU A 1 314 ? 8.391 -29.469 -19.109 1 95.81 314 LEU A CA 1
ATOM 2483 C C . LEU A 1 314 ? 7.285 -29.656 -20.141 1 95.81 314 LEU A C 1
ATOM 2485 O O . LEU A 1 314 ? 6.109 -29.766 -19.781 1 95.81 314 LEU A O 1
ATOM 2489 N N . ALA A 1 315 ? 7.629 -29.688 -21.406 1 95.31 315 ALA A N 1
ATOM 2490 C CA . ALA A 1 315 ? 6.672 -29.766 -22.516 1 95.31 315 ALA A CA 1
ATOM 2491 C C . ALA A 1 315 ? 5.832 -31.047 -22.422 1 95.31 315 ALA A C 1
ATOM 2493 O O . ALA A 1 315 ? 4.652 -31.047 -22.781 1 95.31 315 ALA A O 1
ATOM 2494 N N . GLU A 1 316 ? 6.379 -32.031 -21.938 1 91.69 316 GLU A N 1
ATOM 2495 C CA . GLU A 1 316 ? 5.703 -33.312 -21.828 1 91.69 316 GLU A CA 1
ATOM 2496 C C . GLU A 1 316 ? 4.719 -33.344 -20.656 1 91.69 316 GLU A C 1
ATOM 2498 O O . GLU A 1 316 ? 3.883 -34.219 -20.547 1 91.69 316 GLU A O 1
ATOM 2503 N N . ARG A 1 317 ? 4.738 -32.312 -19.906 1 92.12 317 ARG A N 1
ATOM 2504 C CA . ARG A 1 317 ? 4.039 -32.406 -18.625 1 92.12 317 ARG A CA 1
ATOM 2505 C C . ARG A 1 317 ? 3.064 -31.234 -18.453 1 92.12 317 ARG A C 1
ATOM 2507 O O . ARG A 1 317 ? 1.867 -31.453 -18.25 1 92.12 317 ARG A O 1
ATOM 2514 N N . ASN A 1 318 ? 3.506 -30.078 -18.484 1 89.88 318 ASN A N 1
ATOM 2515 C CA . ASN A 1 318 ? 2.654 -29.031 -17.922 1 89.88 318 ASN A CA 1
ATOM 2516 C C . ASN A 1 318 ? 2.641 -27.781 -18.797 1 89.88 318 ASN A C 1
ATOM 2518 O O . ASN A 1 318 ? 2.057 -26.766 -18.422 1 89.88 318 ASN A O 1
ATOM 2522 N N . LEU A 1 319 ? 3.256 -27.812 -19.984 1 96.38 319 LEU A N 1
ATOM 2523 C CA . LEU A 1 319 ? 3.342 -26.594 -20.797 1 96.38 319 LEU A CA 1
ATOM 2524 C C . LEU A 1 319 ? 2.184 -26.531 -21.797 1 96.38 319 LEU A C 1
ATOM 2526 O O . LEU A 1 319 ? 1.787 -27.547 -22.359 1 96.38 319 LEU A O 1
ATOM 2530 N N . LEU A 1 320 ? 1.651 -25.375 -21.891 1 98.44 320 LEU A N 1
ATOM 2531 C CA . LEU A 1 320 ? 0.704 -25.062 -22.953 1 98.44 320 LEU A CA 1
ATOM 2532 C C . LEU A 1 320 ? 1.312 -24.078 -23.953 1 98.44 320 LEU A C 1
ATOM 2534 O O . LEU A 1 320 ? 0.932 -22.906 -23.984 1 98.44 320 LEU A O 1
ATOM 2538 N N . VAL A 1 321 ? 2.26 -24.562 -24.781 1 98.81 321 VAL A N 1
ATOM 2539 C CA . VAL A 1 321 ? 3.062 -23.734 -25.672 1 98.81 321 VAL A CA 1
ATOM 2540 C C . VAL A 1 321 ? 2.938 -24.234 -27.109 1 98.81 321 VAL A C 1
ATOM 2542 O O . VAL A 1 321 ? 3.379 -25.344 -27.422 1 98.81 321 VAL A O 1
ATOM 2545 N N . GLY A 1 322 ? 2.32 -23.484 -27.969 1 98.75 322 GLY A N 1
ATOM 2546 C CA . GLY A 1 322 ? 2.158 -23.906 -29.359 1 98.75 322 GLY A CA 1
ATOM 2547 C C . GLY A 1 322 ? 1.182 -23.047 -30.141 1 98.75 322 GLY A C 1
ATOM 2548 O O . GLY A 1 322 ? 1.062 -21.859 -29.875 1 98.75 322 GLY A O 1
ATOM 2549 N N . THR A 1 323 ? 0.58 -23.688 -31.172 1 98.69 323 THR A N 1
ATOM 2550 C CA . THR A 1 323 ? -0.442 -23.016 -31.969 1 98.69 323 THR A CA 1
ATOM 2551 C C . THR A 1 323 ? -1.746 -22.891 -31.172 1 98.69 323 THR A C 1
ATOM 2553 O O . THR A 1 323 ? -1.934 -23.578 -30.172 1 98.69 323 THR A O 1
ATOM 2556 N N . PRO A 1 324 ? -2.656 -22.031 -31.641 1 98.56 324 PRO A N 1
ATOM 2557 C CA . PRO A 1 324 ? -3.951 -21.922 -30.953 1 98.56 324 PRO A CA 1
ATOM 2558 C C . PRO A 1 324 ? -4.652 -23.281 -30.828 1 98.56 324 PRO A C 1
ATOM 2560 O O . PRO A 1 324 ? -5.176 -23.609 -29.766 1 98.56 324 PRO A O 1
ATOM 2563 N N . ASP A 1 325 ? -4.594 -24.062 -31.875 1 98.25 325 ASP A N 1
ATOM 2564 C CA . ASP A 1 325 ? -5.258 -25.359 -31.844 1 98.25 325 ASP A CA 1
ATOM 2565 C C . ASP A 1 325 ? -4.598 -26.297 -30.844 1 98.25 325 ASP A C 1
ATOM 2567 O O . ASP A 1 325 ? -5.281 -27 -30.094 1 98.25 325 ASP A O 1
ATOM 2571 N N . TYR A 1 326 ? -3.334 -26.297 -30.859 1 98.25 326 TYR A N 1
ATOM 2572 C CA . TYR A 1 326 ? -2.596 -27.141 -29.922 1 98.25 326 TYR A CA 1
ATOM 2573 C C . TYR A 1 326 ? -2.902 -26.75 -28.484 1 98.25 326 TYR A C 1
ATOM 2575 O O . TYR A 1 326 ? -3.195 -27.609 -27.656 1 98.25 326 TYR A O 1
ATOM 2583 N N . VAL A 1 327 ? -2.809 -25.5 -28.156 1 98.75 327 VAL A N 1
ATOM 2584 C CA . VAL A 1 327 ? -3.055 -25 -26.797 1 98.75 327 VAL A CA 1
ATOM 2585 C C . VAL A 1 327 ? -4.5 -25.281 -26.406 1 98.75 327 VAL A C 1
ATOM 2587 O O . VAL A 1 327 ? -4.766 -25.703 -25.266 1 98.75 327 VAL A O 1
ATOM 2590 N N . ALA A 1 328 ? -5.449 -25.078 -27.312 1 98.31 328 ALA A N 1
ATOM 2591 C CA . ALA A 1 328 ? -6.848 -25.375 -27.016 1 98.31 328 ALA A CA 1
ATOM 2592 C C . ALA A 1 328 ? -7.035 -26.844 -26.656 1 98.31 328 ALA A C 1
ATOM 2594 O O . ALA A 1 328 ? -7.812 -27.188 -25.766 1 98.31 328 ALA A O 1
ATOM 2595 N N . GLU A 1 329 ? -6.379 -27.688 -27.391 1 97.88 329 GLU A N 1
ATOM 2596 C CA . GLU A 1 329 ? -6.457 -29.109 -27.109 1 97.88 329 GLU A CA 1
ATOM 2597 C C . GLU A 1 329 ? -5.961 -29.422 -25.703 1 97.88 329 GLU A C 1
ATOM 2599 O O . GLU A 1 329 ? -6.562 -30.219 -24.984 1 97.88 329 GLU A O 1
ATOM 2604 N N . LYS A 1 330 ? -4.852 -28.812 -25.344 1 97.94 330 LYS A N 1
ATOM 2605 C CA . LYS A 1 330 ? -4.305 -29.016 -24 1 97.94 330 LYS A CA 1
ATOM 2606 C C . LYS A 1 330 ? -5.25 -28.484 -22.938 1 97.94 330 LYS A C 1
ATOM 2608 O O . LYS A 1 330 ? -5.395 -29.078 -21.875 1 97.94 330 LYS A O 1
ATOM 2613 N N . VAL A 1 331 ? -5.84 -27.344 -23.188 1 98.19 331 VAL A N 1
ATOM 2614 C CA . VAL A 1 331 ? -6.809 -26.766 -22.25 1 98.19 331 VAL A CA 1
ATOM 2615 C C . VAL A 1 331 ? -8.016 -27.703 -22.125 1 98.19 331 VAL A C 1
ATOM 2617 O O . VAL A 1 331 ? -8.531 -27.906 -21.031 1 98.19 331 VAL A O 1
ATOM 2620 N N . HIS A 1 332 ? -8.461 -28.25 -23.266 1 97.06 332 HIS A N 1
ATOM 2621 C CA . HIS A 1 332 ? -9.555 -29.203 -23.25 1 97.06 332 HIS A CA 1
ATOM 2622 C C . HIS A 1 332 ? -9.219 -30.422 -22.375 1 97.06 332 HIS A C 1
ATOM 2624 O O . HIS A 1 332 ? -10.07 -30.938 -21.656 1 97.06 332 HIS A O 1
ATOM 2630 N N . GLU A 1 333 ? -8.008 -30.875 -22.484 1 97.25 333 GLU A N 1
ATOM 2631 C CA . GLU A 1 333 ? -7.562 -31.984 -21.656 1 97.25 333 GLU A CA 1
ATOM 2632 C C . GLU A 1 333 ? -7.664 -31.641 -20.172 1 97.25 333 GLU A C 1
ATOM 2634 O O . GLU A 1 333 ? -8.117 -32.469 -19.375 1 97.25 333 GLU A O 1
ATOM 2639 N N . LEU A 1 334 ? -7.238 -30.469 -19.781 1 97.88 334 LEU A N 1
ATOM 2640 C CA . LEU A 1 334 ? -7.34 -30.016 -18.391 1 97.88 334 LEU A CA 1
ATOM 2641 C C . LEU A 1 334 ? -8.797 -29.969 -17.938 1 97.88 334 LEU A C 1
ATOM 2643 O O . LEU A 1 334 ? -9.109 -30.359 -16.812 1 97.88 334 LEU A O 1
ATOM 2647 N N . GLN A 1 335 ? -9.648 -29.5 -18.781 1 96.56 335 GLN A N 1
ATOM 2648 C CA . GLN A 1 335 ? -11.07 -29.453 -18.484 1 96.56 335 GLN A CA 1
ATOM 2649 C C . GLN A 1 335 ? -11.641 -30.844 -18.297 1 96.56 335 GLN A C 1
ATOM 2651 O O . GLN A 1 335 ? -12.352 -31.109 -17.312 1 96.56 335 GLN A O 1
ATOM 2656 N N . GLN A 1 336 ? -11.305 -31.719 -19.203 1 96.44 336 GLN A N 1
ATOM 2657 C CA . GLN A 1 336 ? -11.852 -33.062 -19.188 1 96.44 336 GLN A CA 1
ATOM 2658 C C . GLN A 1 336 ? -11.328 -33.875 -18 1 96.44 336 GLN A C 1
ATOM 2660 O O . GLN A 1 336 ? -12.094 -34.562 -17.328 1 96.44 336 GLN A O 1
ATOM 2665 N N . GLU A 1 337 ? -10.055 -33.688 -17.734 1 97.38 337 GLU A N 1
ATOM 2666 C CA . GLU A 1 337 ? -9.406 -34.531 -16.719 1 97.38 337 GLU A CA 1
ATOM 2667 C C . GLU A 1 337 ? -9.625 -33.969 -15.32 1 97.38 337 GLU A C 1
ATOM 2669 O O . GLU A 1 337 ? -9.672 -34.75 -14.344 1 97.38 337 GLU A O 1
ATOM 2674 N N . LEU A 1 338 ? -9.758 -32.656 -15.172 1 98.12 338 LEU A N 1
ATOM 2675 C CA . LEU A 1 338 ? -9.734 -32.031 -13.852 1 98.12 338 LEU A CA 1
ATOM 2676 C C . LEU A 1 338 ? -11 -31.25 -13.602 1 98.12 338 LEU A C 1
ATOM 2678 O O . LEU A 1 338 ? -11.227 -30.766 -12.484 1 98.12 338 LEU A O 1
ATOM 2682 N N . ASN A 1 339 ? -11.805 -31.141 -14.656 1 97.62 339 ASN A N 1
ATOM 2683 C CA . ASN A 1 339 ? -12.898 -30.172 -14.578 1 97.62 339 ASN A CA 1
ATOM 2684 C C . ASN A 1 339 ? -12.406 -28.797 -14.133 1 97.62 339 ASN A C 1
ATOM 2686 O O . ASN A 1 339 ? -12.992 -28.188 -13.242 1 97.62 339 ASN A O 1
ATOM 2690 N N . LEU A 1 340 ? -11.289 -28.375 -14.727 1 97.12 340 LEU A N 1
ATOM 2691 C CA . LEU A 1 340 ? -10.68 -27.094 -14.375 1 97.12 340 LEU A CA 1
ATOM 2692 C C . LEU A 1 340 ? -11.602 -25.938 -14.734 1 97.12 340 LEU A C 1
ATOM 2694 O O . LEU A 1 340 ? -12.125 -25.875 -15.844 1 97.12 340 LEU A O 1
ATOM 2698 N N . GLN A 1 341 ? -11.773 -25.062 -13.773 1 92.62 341 GLN A N 1
ATOM 2699 C CA . GLN A 1 341 ? -12.711 -23.969 -13.977 1 92.62 341 GLN A CA 1
ATOM 2700 C C . GLN A 1 341 ? -11.977 -22.656 -14.219 1 92.62 341 GLN A C 1
ATOM 2702 O O . GLN A 1 341 ? -12.5 -21.766 -14.891 1 92.62 341 GLN A O 1
ATOM 2707 N N . ASP A 1 342 ? -10.844 -22.484 -13.672 1 96.44 342 ASP A N 1
ATOM 2708 C CA . ASP A 1 342 ? -10.086 -21.25 -13.781 1 96.44 342 ASP A CA 1
ATOM 2709 C C . ASP A 1 342 ? -8.625 -21.516 -14.125 1 96.44 342 ASP A C 1
ATOM 2711 O O . ASP A 1 342 ? -7.891 -22.109 -13.328 1 96.44 342 ASP A O 1
ATOM 2715 N N . LEU A 1 343 ? -8.234 -21.125 -15.305 1 98.5 343 LEU A N 1
ATOM 2716 C CA . LEU A 1 343 ? -6.852 -21.281 -15.75 1 98.5 343 LEU A CA 1
ATOM 2717 C C . LEU A 1 343 ? -6.125 -19.938 -15.727 1 98.5 343 LEU A C 1
ATOM 2719 O O . LEU A 1 343 ? -6.574 -18.984 -16.359 1 98.5 343 LEU A O 1
ATOM 2723 N N . LEU A 1 344 ? -5.051 -19.844 -14.945 1 98.75 344 LEU A N 1
ATOM 2724 C CA . LEU A 1 344 ? -4.191 -18.672 -14.891 1 98.75 344 LEU A CA 1
ATOM 2725 C C . LEU A 1 344 ? -2.986 -18.828 -15.805 1 98.75 344 LEU A C 1
ATOM 2727 O O . LEU A 1 344 ? -2.145 -19.703 -15.586 1 98.75 344 LEU A O 1
ATOM 2731 N N . LEU A 1 345 ? -2.879 -17.969 -16.781 1 98.75 345 LEU A N 1
ATOM 2732 C CA . LEU A 1 345 ? -1.822 -18.031 -17.797 1 98.75 345 LEU A CA 1
ATOM 2733 C C . LEU A 1 345 ? -0.581 -17.281 -17.328 1 98.75 345 LEU A C 1
ATOM 2735 O O . LEU A 1 345 ? -0.624 -16.062 -17.141 1 98.75 345 LEU A O 1
ATOM 2739 N N . TRP A 1 346 ? 0.47 -17.984 -17.141 1 98.5 346 TRP A N 1
ATOM 2740 C CA . TRP A 1 346 ? 1.754 -17.312 -16.969 1 98.5 346 TRP A CA 1
ATOM 2741 C C . TRP A 1 346 ? 2.518 -17.266 -18.281 1 98.5 346 TRP A C 1
ATOM 2743 O O . TRP A 1 346 ? 3.15 -18.234 -18.688 1 98.5 346 TRP A O 1
ATOM 2753 N N . THR A 1 347 ? 2.484 -16.094 -18.922 1 98.31 347 THR A N 1
ATOM 2754 C CA . THR A 1 347 ? 3.082 -15.875 -20.234 1 98.31 347 THR A CA 1
ATOM 2755 C C . THR A 1 347 ? 4.309 -14.977 -20.125 1 98.31 347 THR A C 1
ATOM 2757 O O . THR A 1 347 ? 5.266 -15.125 -20.891 1 98.31 347 THR A O 1
ATOM 2760 N N . THR A 1 348 ? 4.363 -14.141 -19.141 1 97.62 348 THR A N 1
ATOM 2761 C CA . THR A 1 348 ? 5.285 -13.016 -19.094 1 97.62 348 THR A CA 1
ATOM 2762 C C . THR A 1 348 ? 6.535 -13.375 -18.297 1 97.62 348 THR A C 1
ATOM 2764 O O . THR A 1 348 ? 6.98 -12.609 -17.438 1 97.62 348 THR A O 1
ATOM 2767 N N . HIS A 1 349 ? 7.109 -14.492 -18.562 1 97.38 349 HIS A N 1
ATOM 2768 C CA . HIS A 1 349 ? 8.383 -14.828 -17.938 1 97.38 349 HIS A CA 1
ATOM 2769 C C . HIS A 1 349 ? 9.438 -13.766 -18.234 1 97.38 349 HIS A C 1
ATOM 2771 O O . HIS A 1 349 ? 9.508 -13.242 -19.344 1 97.38 349 HIS A O 1
ATOM 2777 N N . PRO A 1 350 ? 10.242 -13.445 -17.203 1 94.12 350 PRO A N 1
ATOM 2778 C CA . PRO A 1 350 ? 11.289 -12.445 -17.438 1 94.12 350 PRO A CA 1
ATOM 2779 C C . PRO A 1 350 ? 12.195 -12.797 -18.609 1 94.12 350 PRO A C 1
ATOM 2781 O O . PRO A 1 350 ? 12.617 -13.945 -18.75 1 94.12 350 PRO A O 1
ATOM 2784 N N . GLY A 1 351 ? 12.516 -11.797 -19.438 1 92.94 351 GLY A N 1
ATOM 2785 C CA . GLY A 1 351 ? 13.352 -12.016 -20.609 1 92.94 351 GLY A CA 1
ATOM 2786 C C . GLY A 1 351 ? 12.562 -12.156 -21.891 1 92.94 351 GLY A C 1
ATOM 2787 O O . GLY A 1 351 ? 13.109 -12.008 -22.984 1 92.94 351 GLY A O 1
ATOM 2788 N N . LEU A 1 352 ? 11.289 -12.555 -21.812 1 97.44 352 LEU A N 1
ATOM 2789 C CA . LEU A 1 352 ? 10.438 -12.57 -23 1 97.44 352 LEU A CA 1
ATOM 2790 C C . LEU A 1 352 ? 10.109 -11.148 -23.438 1 97.44 352 LEU A C 1
ATOM 2792 O O . LEU A 1 352 ? 9.68 -10.32 -22.625 1 97.44 352 LEU A O 1
ATOM 2796 N N . GLU A 1 353 ? 10.32 -10.883 -24.766 1 96.94 353 GLU A N 1
ATOM 2797 C CA . GLU A 1 353 ? 9.992 -9.555 -25.297 1 96.94 353 GLU A CA 1
ATOM 2798 C C . GLU A 1 353 ? 8.516 -9.234 -25.094 1 96.94 353 GLU A C 1
ATOM 2800 O O . GLU A 1 353 ? 7.652 -10.062 -25.375 1 96.94 353 GLU A O 1
ATOM 2805 N N . HIS A 1 354 ? 8.258 -8.016 -24.656 1 98.06 354 HIS A N 1
ATOM 2806 C CA . HIS A 1 354 ? 6.902 -7.598 -24.328 1 98.06 354 HIS A CA 1
ATOM 2807 C C . HIS A 1 354 ? 5.969 -7.766 -25.516 1 98.06 354 HIS A C 1
ATOM 2809 O O . HIS A 1 354 ? 4.848 -8.25 -25.359 1 98.06 354 HIS A O 1
ATOM 2815 N N . ARG A 1 355 ? 6.422 -7.395 -26.688 1 98.31 355 ARG A N 1
ATOM 2816 C CA . ARG A 1 355 ? 5.582 -7.477 -27.875 1 98.31 355 ARG A CA 1
ATOM 2817 C C . ARG A 1 355 ? 5.18 -8.922 -28.156 1 98.31 355 ARG A C 1
ATOM 2819 O O . ARG A 1 355 ? 4.074 -9.18 -28.641 1 98.31 355 ARG A O 1
ATOM 2826 N N . LYS A 1 356 ? 6.059 -9.844 -27.906 1 98.69 356 LYS A N 1
ATOM 2827 C CA . LYS A 1 356 ? 5.758 -11.258 -28.109 1 98.69 356 LYS A CA 1
ATOM 2828 C C . LYS A 1 356 ? 4.727 -11.75 -27.109 1 98.69 356 LYS A C 1
ATOM 2830 O O . LYS A 1 356 ? 3.811 -12.492 -27.453 1 98.69 356 LYS A O 1
ATOM 2835 N N . ALA A 1 357 ? 4.871 -11.344 -25.844 1 98.69 357 ALA A N 1
ATOM 2836 C CA . ALA A 1 357 ? 3.885 -11.695 -24.828 1 98.69 357 ALA A CA 1
ATOM 2837 C C . ALA A 1 357 ? 2.5 -11.172 -25.203 1 98.69 357 ALA A C 1
ATOM 2839 O O . ALA A 1 357 ? 1.509 -11.898 -25.109 1 98.69 357 ALA A O 1
ATOM 2840 N N . MET A 1 358 ? 2.459 -9.898 -25.656 1 98.81 358 MET A N 1
ATOM 2841 C CA . MET A 1 358 ? 1.188 -9.289 -26.031 1 98.81 358 MET A CA 1
ATOM 2842 C C . MET A 1 358 ? 0.545 -10.039 -27.188 1 98.81 358 MET A C 1
ATOM 2844 O O . MET A 1 358 ? -0.661 -10.297 -27.172 1 98.81 358 MET A O 1
ATOM 2848 N N . ARG A 1 359 ? 1.362 -10.391 -28.156 1 98.75 359 ARG A N 1
ATOM 2849 C CA . ARG A 1 359 ? 0.847 -11.141 -29.281 1 98.75 359 ARG A CA 1
ATOM 2850 C C . ARG A 1 359 ? 0.277 -12.484 -28.844 1 98.75 359 ARG A C 1
ATOM 2852 O O . ARG A 1 359 ? -0.765 -12.922 -29.344 1 98.75 359 ARG A O 1
ATOM 2859 N N . SER A 1 360 ? 0.96 -13.133 -27.953 1 98.88 360 SER A N 1
ATOM 2860 C CA . SER A 1 360 ? 0.476 -14.398 -27.406 1 98.88 360 SER A CA 1
ATOM 2861 C C . SER A 1 360 ? -0.864 -14.219 -26.703 1 98.88 360 SER A C 1
ATOM 2863 O O . SER A 1 360 ? -1.792 -15 -26.906 1 98.88 360 SER A O 1
ATOM 2865 N N . PHE A 1 361 ? -1.016 -13.188 -25.844 1 98.81 361 PHE A N 1
ATOM 2866 C CA . PHE A 1 361 ? -2.273 -12.898 -25.172 1 98.81 361 PHE A CA 1
ATOM 2867 C C . PHE A 1 361 ? -3.389 -12.648 -26.172 1 98.81 361 PHE A C 1
ATOM 2869 O O . PHE A 1 361 ? -4.516 -13.117 -25.984 1 98.81 361 PHE A O 1
ATOM 2876 N N . GLU A 1 362 ? -3.094 -11.938 -27.234 1 98.75 362 GLU A N 1
ATOM 2877 C CA . GLU A 1 362 ? -4.07 -11.641 -28.281 1 98.75 362 GLU A CA 1
ATOM 2878 C C . GLU A 1 362 ? -4.539 -12.906 -28.984 1 98.75 362 GLU A C 1
ATOM 2880 O O . GLU A 1 362 ? -5.738 -13.102 -29.188 1 98.75 362 GLU A O 1
ATOM 2885 N N . LEU A 1 363 ? -3.559 -13.734 -29.359 1 98.81 363 LEU A N 1
ATOM 2886 C CA . LEU A 1 363 ? -3.895 -14.977 -30.031 1 98.81 363 LEU A CA 1
ATOM 2887 C C . LEU A 1 363 ? -4.738 -15.875 -29.141 1 98.81 363 LEU A C 1
ATOM 2889 O O . LEU A 1 363 ? -5.688 -16.516 -29.594 1 98.81 363 LEU A O 1
ATOM 2893 N N . PHE A 1 364 ? -4.387 -15.938 -27.906 1 98.81 364 PHE A N 1
ATOM 2894 C CA . PHE A 1 364 ? -5.152 -16.75 -26.969 1 98.81 364 PHE A CA 1
ATOM 2895 C C . PHE A 1 364 ? -6.594 -16.25 -26.859 1 98.81 364 PHE A C 1
ATOM 2897 O O . PHE A 1 364 ? -7.531 -17.047 -26.969 1 98.81 364 PHE A O 1
ATOM 2904 N N . ALA A 1 365 ? -6.773 -14.969 -26.625 1 98.44 365 ALA A N 1
ATOM 2905 C CA . ALA A 1 365 ? -8.094 -14.367 -26.469 1 98.44 365 ALA A CA 1
ATOM 2906 C C . ALA A 1 365 ? -8.938 -14.547 -27.719 1 98.44 365 ALA A C 1
ATOM 2908 O O . ALA A 1 365 ? -10.141 -14.82 -27.641 1 98.44 365 ALA A O 1
ATOM 2909 N N . ASP A 1 366 ? -8.328 -14.477 -28.906 1 98 366 ASP A N 1
ATOM 2910 C CA . ASP A 1 366 ? -9.039 -14.461 -30.188 1 98 366 ASP A CA 1
ATOM 2911 C C . ASP A 1 366 ? -9.352 -15.883 -30.656 1 98 366 ASP A C 1
ATOM 2913 O O . ASP A 1 366 ? -10.406 -16.125 -31.234 1 98 366 ASP A O 1
ATOM 2917 N N . LYS A 1 367 ? -8.406 -16.781 -30.344 1 98.12 367 LYS A N 1
ATOM 2918 C CA . LYS A 1 367 ? -8.516 -18.062 -31.047 1 98.12 367 LYS A CA 1
ATOM 2919 C C . LYS A 1 367 ? -8.742 -19.219 -30.078 1 98.12 367 LYS A C 1
ATOM 2921 O O . LYS A 1 367 ? -9.297 -20.25 -30.438 1 98.12 367 LYS A O 1
ATOM 2926 N N . VAL A 1 368 ? -8.289 -19.078 -28.875 1 98.38 368 VAL A N 1
ATOM 2927 C CA . VAL A 1 368 ? -8.375 -20.188 -27.938 1 98.38 368 VAL A CA 1
ATOM 2928 C C . VAL A 1 368 ? -9.602 -20.016 -27.031 1 98.38 368 VAL A C 1
ATOM 2930 O O . VAL A 1 368 ? -10.453 -20.906 -26.969 1 98.38 368 VAL A O 1
ATOM 2933 N N . MET A 1 369 ? -9.773 -18.844 -26.422 1 97.19 369 MET A N 1
ATOM 2934 C CA . MET A 1 369 ? -10.789 -18.562 -25.422 1 97.19 369 MET A CA 1
ATOM 2935 C C . MET A 1 369 ? -12.188 -18.859 -25.953 1 97.19 369 MET A C 1
ATOM 2937 O O . MET A 1 369 ? -13.016 -19.453 -25.266 1 97.19 369 MET A O 1
ATOM 2941 N N . PRO A 1 370 ? -12.523 -18.469 -27.219 1 96 370 PRO A N 1
ATOM 2942 C CA . PRO A 1 370 ? -13.891 -18.641 -27.719 1 96 370 PRO A CA 1
ATOM 2943 C C . PRO A 1 370 ? -14.297 -20.109 -27.828 1 96 370 PRO A C 1
ATOM 2945 O O . PRO A 1 370 ? -15.492 -20.406 -27.906 1 96 370 PRO A O 1
ATOM 2948 N N . GLN A 1 371 ? -13.297 -20.922 -27.828 1 94.81 371 GLN A N 1
ATOM 2949 C CA . GLN A 1 371 ? -13.594 -22.344 -27.922 1 94.81 371 GLN A CA 1
ATOM 2950 C C . GLN A 1 371 ? -14.156 -22.875 -26.609 1 94.81 371 GLN A C 1
ATOM 2952 O O . GLN A 1 371 ? -14.672 -24 -26.562 1 94.81 371 GLN A O 1
ATOM 2957 N N . PHE A 1 372 ? -14.109 -22.172 -25.594 1 94.38 372 PHE A N 1
ATOM 2958 C CA . PHE A 1 372 ? -14.531 -22.641 -24.281 1 94.38 372 PHE A CA 1
ATOM 2959 C C . PHE A 1 372 ? -15.68 -21.781 -23.75 1 94.38 372 PHE A C 1
ATOM 2961 O O . PHE A 1 372 ? -16.109 -21.953 -22.594 1 94.38 372 PHE A O 1
ATOM 2968 N N . SER A 1 373 ? -16.188 -20.516 -24.359 1 75.25 373 SER A N 1
ATOM 2969 C CA . SER A 1 373 ? -17.25 -19.609 -23.922 1 75.25 373 SER A CA 1
ATOM 2970 C C . SER A 1 373 ? -18.609 -20.312 -23.938 1 75.25 373 SER A C 1
ATOM 2972 O O . SER A 1 373 ? -19.484 -20 -23.141 1 75.25 373 SER A O 1
ATOM 2974 N N . GLY A 1 374 ? -18.984 -20.984 -24.922 1 57.91 374 GLY A N 1
ATOM 2975 C CA . GLY A 1 374 ? -20.297 -21.594 -25.078 1 57.91 374 GLY A CA 1
ATOM 2976 C C . GLY A 1 374 ? -20.516 -22.766 -24.141 1 57.91 374 GLY A C 1
ATOM 2977 O O . GLY A 1 374 ? -21.609 -23.344 -24.109 1 57.91 374 GLY A O 1
ATOM 2978 N N . VAL A 1 375 ? -19.641 -23.328 -23.578 1 43.78 375 VAL A N 1
ATOM 2979 C CA . VAL A 1 375 ? -19.766 -24.5 -22.703 1 43.78 375 VAL A CA 1
ATOM 2980 C C . VAL A 1 375 ? -20.188 -24.047 -21.312 1 43.78 375 VAL A C 1
ATOM 2982 O O . VAL A 1 375 ? -19.422 -23.438 -20.578 1 43.78 375 VAL A O 1
ATOM 2985 N N . THR A 1 376 ? -21.094 -23.219 -21.094 1 40.12 376 THR A N 1
ATOM 2986 C CA . THR A 1 376 ? -21.766 -22.984 -19.828 1 40.12 376 THR A CA 1
ATOM 2987 C C . THR A 1 376 ? -21.828 -24.266 -19 1 40.12 376 THR A C 1
ATOM 2989 O O . THR A 1 376 ? -22.328 -25.297 -19.484 1 40.12 376 THR A O 1
ATOM 2992 N N . ALA A 1 377 ? -20.922 -24.422 -18 1 34.5 377 ALA A N 1
ATOM 2993 C CA . ALA A 1 377 ? -21.219 -25.469 -17.016 1 34.5 377 ALA A CA 1
ATOM 2994 C C . ALA A 1 377 ? -22.656 -25.375 -16.531 1 34.5 377 ALA A C 1
ATOM 2996 O O . ALA A 1 377 ? -23.172 -24.281 -16.281 1 34.5 377 ALA A O 1
ATOM 2997 N N . MET B 1 1 ? 4.945 31.672 -4.469 1 92.81 1 MET B N 1
ATOM 2998 C CA . MET B 1 1 ? 4.426 30.781 -3.436 1 92.81 1 MET B CA 1
ATOM 2999 C C . MET B 1 1 ? 3.715 29.594 -4.059 1 92.81 1 MET B C 1
ATOM 3001 O O . MET B 1 1 ? 3.061 29.719 -5.094 1 92.81 1 MET B O 1
ATOM 3005 N N . ARG B 1 2 ? 3.879 28.375 -3.424 1 96.5 2 ARG B N 1
ATOM 3006 C CA . ARG B 1 2 ? 3.176 27.188 -3.867 1 96.5 2 ARG B CA 1
ATOM 3007 C C . ARG B 1 2 ? 1.982 26.875 -2.969 1 96.5 2 ARG B C 1
ATOM 3009 O O . ARG B 1 2 ? 2.025 27.141 -1.764 1 96.5 2 ARG B O 1
ATOM 3016 N N . PHE B 1 3 ? 0.954 26.391 -3.594 1 98.56 3 PHE B N 1
ATOM 3017 C CA . PHE B 1 3 ? -0.257 26.031 -2.869 1 98.56 3 PHE B CA 1
ATOM 3018 C C . PHE B 1 3 ? -0.573 24.547 -3.059 1 98.56 3 PHE B C 1
ATOM 3020 O O . PHE B 1 3 ? -0.599 24.062 -4.188 1 98.56 3 PHE B O 1
ATOM 3027 N N . SER B 1 4 ? -0.733 23.875 -1.997 1 98.69 4 SER B N 1
ATOM 3028 C CA . SER B 1 4 ? -1.001 22.453 -1.96 1 98.69 4 SER B CA 1
ATOM 3029 C C . SER B 1 4 ? -2.25 22.141 -1.14 1 98.69 4 SER B C 1
ATOM 3031 O O . SER B 1 4 ? -2.82 23.031 -0.51 1 98.69 4 SER B O 1
ATOM 3033 N N . ILE B 1 5 ? -2.734 20.953 -1.242 1 98.81 5 ILE B N 1
ATOM 3034 C CA . ILE B 1 5 ? -3.912 20.531 -0.494 1 98.81 5 ILE B CA 1
ATOM 3035 C C . ILE B 1 5 ? -3.52 19.469 0.527 1 98.81 5 ILE B C 1
ATOM 3037 O O . ILE B 1 5 ? -2.906 18.453 0.175 1 98.81 5 ILE B O 1
ATOM 3041 N N . PHE B 1 6 ? -3.715 19.75 1.778 1 98.62 6 PHE B N 1
ATOM 3042 C CA . PHE B 1 6 ? -3.648 18.75 2.842 1 98.62 6 PHE B CA 1
ATOM 3043 C C . PHE B 1 6 ? -4.98 18.031 2.988 1 98.62 6 PHE B C 1
ATOM 3045 O O . PHE B 1 6 ? -5.941 18.578 3.521 1 98.62 6 PHE B O 1
ATOM 3052 N N . HIS B 1 7 ? -5.023 16.797 2.553 1 97.94 7 HIS B N 1
ATOM 3053 C CA . HIS B 1 7 ? -6.289 16.094 2.381 1 97.94 7 HIS B CA 1
ATOM 3054 C C . HIS B 1 7 ? -6.453 15 3.426 1 97.94 7 HIS B C 1
ATOM 3056 O O . HIS B 1 7 ? -6.527 13.82 3.08 1 97.94 7 HIS B O 1
ATOM 3062 N N . ASN B 1 8 ? -6.469 15.336 4.668 1 95.56 8 ASN B N 1
ATOM 3063 C CA . ASN B 1 8 ? -6.891 14.445 5.742 1 95.56 8 ASN B CA 1
ATOM 3064 C C . ASN B 1 8 ? -8.406 14.242 5.746 1 95.56 8 ASN B C 1
ATOM 3066 O O . ASN B 1 8 ? -9.156 15.148 6.117 1 95.56 8 ASN B O 1
ATOM 3070 N N . VAL B 1 9 ? -8.836 13.078 5.367 1 91.38 9 VAL B N 1
ATOM 3071 C CA . VAL B 1 9 ? -10.258 12.891 5.129 1 91.38 9 VAL B CA 1
ATOM 3072 C C . VAL B 1 9 ? -10.828 11.906 6.145 1 91.38 9 VAL B C 1
ATOM 3074 O O . VAL B 1 9 ? -10.164 10.945 6.531 1 91.38 9 VAL B O 1
ATOM 3077 N N . GLY B 1 10 ? -12.023 12.281 6.609 1 93.69 10 GLY B N 1
ATOM 3078 C CA . GLY B 1 10 ? -12.875 11.422 7.418 1 93.69 10 GLY B CA 1
ATOM 3079 C C . GLY B 1 10 ? -14.297 11.344 6.91 1 93.69 10 GLY B C 1
ATOM 3080 O O . GLY B 1 10 ? -14.711 12.148 6.066 1 93.69 10 GLY B O 1
ATOM 3081 N N . ALA B 1 11 ? -14.977 10.32 7.371 1 91.81 11 ALA B N 1
ATOM 3082 C CA . ALA B 1 11 ? -16.359 10.125 6.926 1 91.81 11 ALA B CA 1
ATOM 3083 C C . ALA B 1 11 ? -17.234 9.648 8.078 1 91.81 11 ALA B C 1
ATOM 3085 O O . ALA B 1 11 ? -17.938 8.648 7.945 1 91.81 11 ALA B O 1
ATOM 3086 N N . PRO B 1 12 ? -17.156 10.43 9.18 1 94.44 12 PRO B N 1
ATOM 3087 C CA . PRO B 1 12 ? -18.094 10.023 10.234 1 94.44 12 PRO B CA 1
ATOM 3088 C C . PRO B 1 12 ? -19.531 9.938 9.758 1 94.44 12 PRO B C 1
ATOM 3090 O O . PRO B 1 12 ? -20.016 10.852 9.086 1 94.44 12 PRO B O 1
ATOM 3093 N N . GLY B 1 13 ? -20.141 8.805 10.117 1 94.44 13 GLY B N 1
ATOM 3094 C CA . GLY B 1 13 ? -21.516 8.602 9.711 1 94.44 13 GLY B CA 1
ATOM 3095 C C . GLY B 1 13 ? -21.656 8.094 8.289 1 94.44 13 GLY B C 1
ATOM 3096 O O . GLY B 1 13 ? -22.766 7.852 7.809 1 94.44 13 GLY B O 1
ATOM 3097 N N . ARG B 1 14 ? -20.547 7.949 7.582 1 96.06 14 ARG B N 1
ATOM 3098 C CA . ARG B 1 14 ? -20.625 7.547 6.18 1 96.06 14 ARG B CA 1
ATOM 3099 C C . ARG B 1 14 ? -19.734 6.34 5.914 1 96.06 14 ARG B C 1
ATOM 3101 O O . ARG B 1 14 ? -19.203 6.172 4.809 1 96.06 14 ARG B O 1
ATOM 3108 N N . LEU B 1 15 ? -19.484 5.508 6.922 1 96 15 LEU B N 1
ATOM 3109 C CA . LEU B 1 15 ? -18.625 4.344 6.754 1 96 15 LEU B CA 1
ATOM 3110 C C . LEU B 1 15 ? -19.328 3.27 5.926 1 96 15 LEU B C 1
ATOM 3112 O O . LEU B 1 15 ? -18.672 2.33 5.453 1 96 15 LEU B O 1
ATOM 3116 N N . ASP B 1 16 ? -20.641 3.449 5.699 1 95 16 ASP B N 1
ATOM 3117 C CA . ASP B 1 16 ? -21.359 2.533 4.828 1 95 16 ASP B CA 1
ATOM 3118 C C . ASP B 1 16 ? -21.25 2.955 3.365 1 95 16 ASP B C 1
ATOM 3120 O O . ASP B 1 16 ? -21.688 2.24 2.467 1 95 16 ASP B O 1
ATOM 3124 N N . ASP B 1 17 ? -20.625 4.109 3.109 1 96.19 17 ASP B N 1
ATOM 3125 C CA . ASP B 1 17 ? -20.453 4.629 1.755 1 96.19 17 ASP B CA 1
ATOM 3126 C C . ASP B 1 17 ? -19.016 5.086 1.514 1 96.19 17 ASP B C 1
ATOM 3128 O O . ASP B 1 17 ? -18.797 6.184 1.003 1 96.19 17 ASP B O 1
ATOM 3132 N N . VAL B 1 18 ? -18.078 4.266 1.937 1 97.25 18 VAL B N 1
ATOM 3133 C CA . VAL B 1 18 ? -16.672 4.605 1.793 1 97.25 18 VAL B CA 1
ATOM 3134 C C . VAL B 1 18 ? -16.328 4.781 0.315 1 97.25 18 VAL B C 1
ATOM 3136 O O . VAL B 1 18 ? -15.555 5.672 -0.048 1 97.25 18 VAL B O 1
ATOM 3139 N N . ALA B 1 19 ? -16.938 3.979 -0.58 1 96.88 19 ALA B N 1
ATOM 3140 C CA . ALA B 1 19 ? -16.688 4.102 -2.016 1 96.88 19 ALA B CA 1
ATOM 3141 C C . ALA B 1 19 ? -17.062 5.492 -2.518 1 96.88 19 ALA B C 1
ATOM 3143 O O . ALA B 1 19 ? -16.328 6.086 -3.314 1 96.88 19 ALA B O 1
ATOM 3144 N N . GLY B 1 20 ? -18.25 6 -2.051 1 97.38 20 GLY B N 1
ATOM 3145 C CA . GLY B 1 20 ? -18.641 7.355 -2.408 1 97.38 20 GLY B CA 1
ATOM 3146 C C . GLY B 1 20 ? -17.672 8.414 -1.914 1 97.38 20 GLY B C 1
ATOM 3147 O O . GLY B 1 20 ? -17.375 9.367 -2.629 1 97.38 20 GLY B O 1
ATOM 3148 N N . VAL B 1 21 ? -17.156 8.234 -0.707 1 98.12 21 VAL B N 1
ATOM 3149 C CA . VAL B 1 21 ? -16.188 9.156 -0.135 1 98.12 21 VAL B CA 1
ATOM 3150 C C . VAL B 1 21 ? -14.898 9.125 -0.958 1 98.12 21 VAL B C 1
ATOM 3152 O O . VAL B 1 21 ? -14.305 10.172 -1.229 1 98.12 21 VAL B O 1
ATOM 3155 N N . LEU B 1 22 ? -14.492 7.914 -1.363 1 98.44 22 LEU B N 1
ATOM 3156 C CA . LEU B 1 22 ? -13.297 7.785 -2.186 1 98.44 22 LEU B CA 1
ATOM 3157 C C . LEU B 1 22 ? -13.477 8.477 -3.531 1 98.44 22 LEU B C 1
ATOM 3159 O O . LEU B 1 22 ? -12.531 9.055 -4.07 1 98.44 22 LEU B O 1
ATOM 3163 N N . ASP B 1 23 ? -14.672 8.445 -4.113 1 98.31 23 ASP B N 1
ATOM 3164 C CA . ASP B 1 23 ? -14.961 9.188 -5.34 1 98.31 23 ASP B CA 1
ATOM 3165 C C . ASP B 1 23 ? -14.773 10.688 -5.133 1 98.31 23 ASP B C 1
ATOM 3167 O O . ASP B 1 23 ? -14.25 11.383 -6.008 1 98.31 23 ASP B O 1
ATOM 3171 N N . GLU B 1 24 ? -15.203 11.164 -3.992 1 98.56 24 GLU B N 1
ATOM 3172 C CA . GLU B 1 24 ? -15.031 12.57 -3.652 1 98.56 24 GLU B CA 1
ATOM 3173 C C . GLU B 1 24 ? -13.555 12.938 -3.533 1 98.56 24 GLU B C 1
ATOM 3175 O O . GLU B 1 24 ? -13.125 13.984 -4.016 1 98.56 24 GLU B O 1
ATOM 3180 N N . ILE B 1 25 ? -12.797 12.062 -2.926 1 98.44 25 ILE B N 1
ATOM 3181 C CA . ILE B 1 25 ? -11.359 12.266 -2.801 1 98.44 25 ILE B CA 1
ATOM 3182 C C . ILE B 1 25 ? -10.727 12.367 -4.188 1 98.44 25 ILE B C 1
ATOM 3184 O O . ILE B 1 25 ? -9.906 13.25 -4.445 1 98.44 25 ILE B O 1
ATOM 3188 N N . ARG B 1 26 ? -11.117 11.5 -5.074 1 98.69 26 ARG B N 1
ATOM 3189 C CA . ARG B 1 26 ? -10.602 11.469 -6.441 1 98.69 26 ARG B CA 1
ATOM 3190 C C . ARG B 1 26 ? -10.961 12.75 -7.188 1 98.69 26 ARG B C 1
ATOM 3192 O O . ARG B 1 26 ? -10.156 13.258 -7.973 1 98.69 26 ARG B O 1
ATOM 3199 N N . GLU B 1 27 ? -12.156 13.203 -6.938 1 98.81 27 GLU B N 1
ATOM 3200 C CA . GLU B 1 27 ? -12.578 14.445 -7.586 1 98.81 27 GLU B CA 1
ATOM 3201 C C . GLU B 1 27 ? -11.703 15.617 -7.172 1 98.81 27 GLU B C 1
ATOM 3203 O O . GLU B 1 27 ? -11.297 16.422 -8.008 1 98.81 27 GLU B O 1
ATOM 3208 N N . VAL B 1 28 ? -11.344 15.703 -5.895 1 98.88 28 VAL B N 1
ATOM 3209 C CA . VAL B 1 28 ? -10.445 16.75 -5.414 1 98.88 28 VAL B CA 1
ATOM 3210 C C . VAL B 1 28 ? -9.094 16.625 -6.113 1 98.88 28 VAL B C 1
ATOM 3212 O O . VAL B 1 28 ? -8.539 17.625 -6.586 1 98.88 28 VAL B O 1
ATOM 3215 N N . ALA B 1 29 ? -8.602 15.438 -6.238 1 98.81 29 ALA B N 1
ATOM 3216 C CA . ALA B 1 29 ? -7.285 15.203 -6.82 1 98.81 29 ALA B CA 1
ATOM 3217 C C . ALA B 1 29 ? -7.258 15.586 -8.297 1 98.81 29 ALA B C 1
ATOM 3219 O O . ALA B 1 29 ? -6.328 16.25 -8.758 1 98.81 29 ALA B O 1
ATOM 3220 N N . THR B 1 30 ? -8.258 15.133 -9.055 1 98.69 30 THR B N 1
ATOM 3221 C CA . THR B 1 30 ? -8.289 15.391 -10.484 1 98.69 30 THR B CA 1
ATOM 3222 C C . THR B 1 30 ? -8.477 16.891 -10.758 1 98.69 30 THR B C 1
ATOM 3224 O O . THR B 1 30 ? -7.871 17.438 -11.68 1 98.69 30 THR B O 1
ATOM 3227 N N . PHE B 1 31 ? -9.312 17.531 -9.914 1 98.81 31 PHE B N 1
ATOM 3228 C CA . PHE B 1 31 ? -9.461 18.969 -10.031 1 98.81 31 PHE B CA 1
ATOM 3229 C C . PHE B 1 31 ? -8.141 19.672 -9.742 1 98.81 31 PHE B C 1
ATOM 3231 O O . PHE B 1 31 ? -7.703 20.531 -10.516 1 98.81 31 PHE B O 1
ATOM 3238 N N . ALA B 1 32 ? -7.504 19.328 -8.633 1 98.75 32 ALA B N 1
ATOM 3239 C CA . ALA B 1 32 ? -6.262 19.953 -8.203 1 98.75 32 ALA B CA 1
ATOM 3240 C C . ALA B 1 32 ? -5.164 19.781 -9.25 1 98.75 32 ALA B C 1
ATOM 3242 O O . ALA B 1 32 ? -4.312 20.656 -9.422 1 98.75 32 ALA B O 1
ATOM 3243 N N . ASP B 1 33 ? -5.188 18.672 -9.93 1 98.62 33 ASP B N 1
ATOM 3244 C CA . ASP B 1 33 ? -4.191 18.312 -10.938 1 98.62 33 ASP B CA 1
ATOM 3245 C C . ASP B 1 33 ? -4.16 19.344 -12.062 1 98.62 33 ASP B C 1
ATOM 3247 O O . ASP B 1 33 ? -3.121 19.562 -12.688 1 98.62 33 ASP B O 1
ATOM 3251 N N . THR B 1 34 ? -5.293 19.984 -12.328 1 97.94 34 THR B N 1
ATOM 3252 C CA . THR B 1 34 ? -5.379 20.891 -13.477 1 97.94 34 THR B CA 1
ATOM 3253 C C . THR B 1 34 ? -5.574 22.328 -13.023 1 97.94 34 THR B C 1
ATOM 3255 O O . THR B 1 34 ? -5.414 23.266 -13.812 1 97.94 34 THR B O 1
ATOM 3258 N N . ALA B 1 35 ? -5.828 22.562 -11.703 1 98 35 ALA B N 1
ATOM 3259 C CA . ALA B 1 35 ? -6.227 23.875 -11.211 1 98 35 ALA B CA 1
ATOM 3260 C C . ALA B 1 35 ? -5.016 24.672 -10.742 1 98 35 ALA B C 1
ATOM 3262 O O . ALA B 1 35 ? -5.16 25.812 -10.273 1 98 35 ALA B O 1
ATOM 3263 N N . GLY B 1 36 ? -3.826 24.125 -10.836 1 95.81 36 GLY B N 1
ATOM 3264 C CA . GLY B 1 36 ? -2.627 24.875 -10.508 1 95.81 36 GLY B CA 1
ATOM 3265 C C . GLY B 1 36 ? -2.074 24.562 -9.141 1 95.81 36 GLY B C 1
ATOM 3266 O O . GLY B 1 36 ? -1.062 25.125 -8.719 1 95.81 36 GLY B O 1
ATOM 3267 N N . TYR B 1 37 ? -2.711 23.641 -8.398 1 98.44 37 TYR B N 1
ATOM 3268 C CA . TYR B 1 37 ? -2.17 23.203 -7.117 1 98.44 37 TYR B CA 1
ATOM 3269 C C . TYR B 1 37 ? -0.871 22.422 -7.309 1 98.44 37 TYR B C 1
ATOM 3271 O O . TYR B 1 37 ? -0.703 21.719 -8.305 1 98.44 37 TYR B O 1
ATOM 3279 N N . HIS B 1 38 ? 0.021 22.547 -6.336 1 98.25 38 HIS B N 1
ATOM 3280 C CA . HIS B 1 38 ? 1.368 22 -6.445 1 98.25 38 HIS B CA 1
ATOM 3281 C C . HIS B 1 38 ? 1.399 20.531 -6.02 1 98.25 38 HIS B C 1
ATOM 3283 O O . HIS B 1 38 ? 2.027 19.703 -6.68 1 98.25 38 HIS B O 1
ATOM 3289 N N . SER B 1 39 ? 0.75 20.219 -4.914 1 98.69 39 SER B N 1
ATOM 3290 C CA . SER B 1 39 ? 0.806 18.859 -4.367 1 98.69 39 SER B CA 1
ATOM 3291 C C . SER B 1 39 ? -0.442 18.547 -3.551 1 98.69 39 SER B C 1
ATOM 3293 O O . SER B 1 39 ? -1.192 19.453 -3.178 1 98.69 39 SER B O 1
ATOM 3295 N N . LEU B 1 40 ? -0.736 17.328 -3.4 1 98.75 40 LEU B N 1
ATOM 3296 C CA . LEU B 1 40 ? -1.827 16.781 -2.604 1 98.75 40 LEU B CA 1
ATOM 3297 C C . LEU B 1 40 ? -1.303 15.773 -1.579 1 98.75 40 LEU B C 1
ATOM 3299 O O . LEU B 1 40 ? -0.536 14.875 -1.922 1 98.75 40 LEU B O 1
ATOM 3303 N N . TRP B 1 41 ? -1.712 15.93 -0.269 1 98.81 41 TRP B N 1
ATOM 3304 C CA . TRP B 1 41 ? -1.102 15.172 0.814 1 98.81 41 TRP B CA 1
ATOM 3305 C C . TRP B 1 41 ? -2.152 14.367 1.577 1 98.81 41 TRP B C 1
ATOM 3307 O O . TRP B 1 41 ? -3.189 14.914 1.971 1 98.81 41 TRP B O 1
ATOM 3317 N N . TYR B 1 42 ? -1.9 13.086 1.804 1 98.5 42 TYR B N 1
ATOM 3318 C CA . TYR B 1 42 ? -2.779 12.219 2.58 1 98.5 42 TYR B CA 1
ATOM 3319 C C . TYR B 1 42 ? -2.121 11.805 3.889 1 98.5 42 TYR B C 1
ATOM 3321 O O . TYR B 1 42 ? -0.892 11.773 3.99 1 98.5 42 TYR B O 1
ATOM 3329 N N . THR B 1 43 ? -2.938 11.477 4.91 1 97.56 43 THR B N 1
ATOM 3330 C CA . THR B 1 43 ? -2.447 11.086 6.227 1 97.56 43 THR B CA 1
ATOM 3331 C C . THR B 1 43 ? -2.625 9.586 6.449 1 97.56 43 THR B C 1
ATOM 3333 O O . THR B 1 43 ? -3.344 8.922 5.699 1 97.56 43 THR B O 1
ATOM 3336 N N . GLU B 1 44 ? -1.964 9.062 7.445 1 98.31 44 GLU B N 1
ATOM 3337 C CA . GLU B 1 44 ? -2.086 7.672 7.859 1 98.31 44 GLU B CA 1
ATOM 3338 C C . GLU B 1 44 ? -2.783 7.559 9.211 1 98.31 44 GLU B C 1
ATOM 3340 O O . GLU B 1 44 ? -2.283 8.07 10.219 1 98.31 44 GLU B O 1
ATOM 3345 N N . HIS B 1 45 ? -3.93 6.879 9.242 1 97.62 45 HIS B N 1
ATOM 3346 C CA . HIS B 1 45 ? -4.648 6.602 10.484 1 97.62 45 HIS B CA 1
ATOM 3347 C C . HIS B 1 45 ? -5.281 5.215 10.453 1 97.62 45 HIS B C 1
ATOM 3349 O O . HIS B 1 45 ? -5.57 4.684 9.375 1 97.62 45 HIS B O 1
ATOM 3355 N N . HIS B 1 46 ? -5.43 4.641 11.648 1 97.94 46 HIS B N 1
ATOM 3356 C CA . HIS B 1 46 ? -5.832 3.24 11.734 1 97.94 46 HIS B CA 1
ATOM 3357 C C . HIS B 1 46 ? -6.93 3.041 12.773 1 97.94 46 HIS B C 1
ATOM 3359 O O . HIS B 1 46 ? -6.965 3.746 13.781 1 97.94 46 HIS B O 1
ATOM 3365 N N . PHE B 1 47 ? -7.781 2.098 12.516 1 97.12 47 PHE B N 1
ATOM 3366 C CA . PHE B 1 47 ? -8.711 1.494 13.469 1 97.12 47 PHE B CA 1
ATOM 3367 C C . PHE B 1 47 ? -9.695 2.533 13.992 1 97.12 47 PHE B C 1
ATOM 3369 O O . PHE B 1 47 ? -10.164 2.432 15.133 1 97.12 47 PHE B O 1
ATOM 3376 N N . GLY B 1 48 ? -9.898 3.623 13.188 1 95.44 48 GLY B N 1
ATOM 3377 C CA . GLY B 1 48 ? -10.836 4.66 13.594 1 95.44 48 GLY B CA 1
ATOM 3378 C C . GLY B 1 48 ? -12.281 4.32 13.273 1 95.44 48 GLY B C 1
ATOM 3379 O O . GLY B 1 48 ? -12.867 4.891 12.352 1 95.44 48 GLY B O 1
ATOM 3380 N N . HIS B 1 49 ? -12.883 3.514 14.141 1 95.88 49 HIS B N 1
ATOM 3381 C CA . HIS B 1 49 ? -14.234 3.037 13.883 1 95.88 49 HIS B CA 1
ATOM 3382 C C . HIS B 1 49 ? -15.234 4.191 13.867 1 95.88 49 HIS B C 1
ATOM 3384 O O . HIS B 1 49 ? -16.344 4.047 13.352 1 95.88 49 HIS B O 1
ATOM 3390 N N . GLU B 1 50 ? -14.805 5.402 14.391 1 95.06 50 GLU B N 1
ATOM 3391 C CA . GLU B 1 50 ? -15.656 6.59 14.391 1 95.06 50 GLU B CA 1
ATOM 3392 C C . GLU B 1 50 ? -15.703 7.242 13.016 1 95.06 50 GLU B C 1
ATOM 3394 O O . GLU B 1 50 ? -16.625 7.988 12.703 1 95.06 50 GLU B O 1
ATOM 3399 N N . GLY B 1 51 ? -14.68 6.988 12.258 1 95.81 51 GLY B N 1
ATOM 3400 C CA . GLY B 1 51 ? -14.672 7.461 10.883 1 95.81 51 GLY B CA 1
ATOM 3401 C C . GLY B 1 51 ? -14.094 8.859 10.734 1 95.81 51 GLY B C 1
ATOM 3402 O O . GLY B 1 51 ? -14.188 9.461 9.664 1 95.81 51 GLY B O 1
ATOM 3403 N N . TYR B 1 52 ? -13.414 9.406 11.734 1 94.5 52 TYR B N 1
ATOM 3404 C CA . TYR B 1 52 ? -12.898 10.766 11.648 1 94.5 52 TYR B CA 1
ATOM 3405 C C . TYR B 1 52 ? -11.633 10.82 10.797 1 94.5 52 TYR B C 1
ATOM 3407 O O . TYR B 1 52 ? -11.25 11.883 10.297 1 94.5 52 TYR B O 1
ATOM 3415 N N . GLU B 1 53 ? -10.969 9.789 10.656 1 93.31 53 GLU B N 1
ATOM 3416 C CA . GLU B 1 53 ? -9.789 9.609 9.812 1 93.31 53 GLU B CA 1
ATOM 3417 C C . GLU B 1 53 ? -9.859 8.289 9.047 1 93.31 53 GLU B C 1
ATOM 3419 O O . GLU B 1 53 ? -9.797 7.211 9.648 1 93.31 53 GLU B O 1
ATOM 3424 N N . LEU B 1 54 ? -9.961 8.305 7.785 1 96.06 54 LEU B N 1
ATOM 3425 C CA . LEU B 1 54 ? -10.477 7.176 7.012 1 96.06 54 LEU B CA 1
ATOM 3426 C C . LEU B 1 54 ? -9.344 6.457 6.285 1 96.06 54 LEU B C 1
ATOM 3428 O O . LEU B 1 54 ? -9.477 5.285 5.926 1 96.06 54 LEU B O 1
ATOM 3432 N N . VAL B 1 55 ? -8.125 7.094 6.102 1 97.62 55 VAL B N 1
ATOM 3433 C CA . VAL B 1 55 ? -7.094 6.559 5.227 1 97.62 55 VAL B CA 1
ATOM 3434 C C . VAL B 1 55 ? -6.055 5.805 6.051 1 97.62 55 VAL B C 1
ATOM 3436 O O . VAL B 1 55 ? -5.246 6.418 6.75 1 97.62 55 VAL B O 1
ATOM 3439 N N . PRO B 1 56 ? -6.039 4.512 5.906 1 98.19 56 PRO B N 1
ATOM 3440 C CA . PRO B 1 56 ? -5.059 3.756 6.688 1 98.19 56 PRO B CA 1
ATOM 3441 C C . PRO B 1 56 ? -3.684 3.711 6.027 1 98.19 56 PRO B C 1
ATOM 3443 O O . PRO B 1 56 ? -2.68 3.451 6.695 1 98.19 56 PRO B O 1
ATOM 3446 N N . ASN B 1 57 ? -3.656 3.896 4.711 1 98.69 57 ASN B N 1
ATOM 3447 C CA . ASN B 1 57 ? -2.41 3.791 3.961 1 98.69 57 ASN B CA 1
ATOM 3448 C C . ASN B 1 57 ? -2.32 4.855 2.871 1 98.69 57 ASN B C 1
ATOM 3450 O O . ASN B 1 57 ? -2.807 4.652 1.757 1 98.69 57 ASN B O 1
ATOM 3454 N N . PRO B 1 58 ? -1.667 5.93 3.191 1 98.69 58 PRO B N 1
ATOM 3455 C CA . PRO B 1 58 ? -1.583 7.02 2.221 1 98.69 58 PRO B CA 1
ATOM 3456 C C . PRO B 1 58 ? -0.765 6.648 0.985 1 98.69 58 PRO B C 1
ATOM 3458 O O . PRO B 1 58 ? -0.887 7.297 -0.058 1 98.69 58 PRO B O 1
ATOM 3461 N N . VAL B 1 59 ? 0.113 5.609 1.087 1 98.81 59 VAL B N 1
ATOM 3462 C CA . VAL B 1 59 ? 0.868 5.145 -0.072 1 98.81 59 VAL B CA 1
ATOM 3463 C C . VAL B 1 59 ? -0.077 4.477 -1.07 1 98.81 59 VAL B C 1
ATOM 3465 O O . VAL B 1 59 ? 0.026 4.703 -2.277 1 98.81 59 VAL B O 1
ATOM 3468 N N . LEU B 1 60 ? -0.976 3.729 -0.528 1 98.62 60 LEU B N 1
ATOM 3469 C CA . LEU B 1 60 ? -1.981 3.082 -1.364 1 98.62 60 LEU B CA 1
ATOM 3470 C C . LEU B 1 60 ? -2.887 4.117 -2.023 1 98.62 60 LEU B C 1
ATOM 3472 O O . LEU B 1 60 ? -3.164 4.031 -3.223 1 98.62 60 LEU B O 1
ATOM 3476 N N . MET B 1 61 ? -3.33 5.121 -1.279 1 98.56 61 MET B N 1
ATOM 3477 C CA . MET B 1 61 ? -4.105 6.227 -1.838 1 98.56 61 MET B CA 1
ATOM 3478 C C . MET B 1 61 ? -3.326 6.93 -2.943 1 98.56 61 MET B C 1
ATOM 3480 O O . MET B 1 61 ? -3.891 7.273 -3.984 1 98.56 61 MET B O 1
ATOM 3484 N N . GLY B 1 62 ? -2.047 7.113 -2.631 1 98.75 62 GLY B N 1
ATOM 3485 C CA . GLY B 1 62 ? -1.189 7.758 -3.613 1 98.75 62 GLY B CA 1
ATOM 3486 C C . GLY B 1 62 ? -1.135 7.016 -4.938 1 98.75 62 GLY B C 1
ATOM 3487 O O . GLY B 1 62 ? -1.087 7.637 -6 1 98.75 62 GLY B O 1
ATOM 3488 N N . SER B 1 63 ? -1.107 5.684 -4.859 1 98.75 63 SER B N 1
ATOM 3489 C CA . SER B 1 63 ? -1.069 4.887 -6.082 1 98.75 63 SER B CA 1
ATOM 3490 C C . SER B 1 63 ? -2.336 5.082 -6.91 1 98.75 63 SER B C 1
ATOM 3492 O O . SER B 1 63 ? -2.273 5.176 -8.141 1 98.75 63 SER B O 1
ATOM 3494 N N . ASP B 1 64 ? -3.484 5.125 -6.262 1 98.81 64 ASP B N 1
ATOM 3495 C CA . ASP B 1 64 ? -4.754 5.383 -6.934 1 98.81 64 ASP B CA 1
ATOM 3496 C C . ASP B 1 64 ? -4.754 6.754 -7.602 1 98.81 64 ASP B C 1
ATOM 3498 O O . ASP B 1 64 ? -5.117 6.879 -8.773 1 98.81 64 ASP B O 1
ATOM 3502 N N . ILE B 1 65 ? -4.262 7.762 -6.891 1 98.81 65 ILE B N 1
ATOM 3503 C CA . ILE B 1 65 ? -4.266 9.141 -7.359 1 98.81 65 ILE B CA 1
ATOM 3504 C C . ILE B 1 65 ? -3.246 9.305 -8.484 1 98.81 65 ILE B C 1
ATOM 3506 O O . ILE B 1 65 ? -3.498 10.008 -9.461 1 98.81 65 ILE B O 1
ATOM 3510 N N . ALA B 1 66 ? -2.084 8.648 -8.32 1 98.81 66 ALA B N 1
ATOM 3511 C CA . ALA B 1 66 ? -1.053 8.711 -9.352 1 98.81 66 ALA B CA 1
ATOM 3512 C C . ALA B 1 66 ? -1.596 8.242 -10.695 1 98.81 66 ALA B C 1
ATOM 3514 O O . ALA B 1 66 ? -1.267 8.812 -11.742 1 98.81 66 ALA B O 1
ATOM 3515 N N . ALA B 1 67 ? -2.432 7.219 -10.672 1 98.75 67 ALA B N 1
ATOM 3516 C CA . ALA B 1 67 ? -2.975 6.629 -11.891 1 98.75 67 ALA B CA 1
ATOM 3517 C C . ALA B 1 67 ? -4.012 7.547 -12.531 1 98.75 67 ALA B C 1
ATOM 3519 O O . ALA B 1 67 ? -4.34 7.402 -13.711 1 98.75 67 ALA B O 1
ATOM 3520 N N . ARG B 1 68 ? -4.512 8.562 -11.773 1 98.44 68 ARG B N 1
ATOM 3521 C CA . ARG B 1 68 ? -5.641 9.367 -12.234 1 98.44 68 ARG B CA 1
ATOM 3522 C C . ARG B 1 68 ? -5.211 10.805 -12.508 1 98.44 68 ARG B C 1
ATOM 3524 O O . ARG B 1 68 ? -6.02 11.633 -12.938 1 98.44 68 ARG B O 1
ATOM 3531 N N . THR B 1 69 ? -3.973 11.148 -12.195 1 98.69 69 THR B N 1
ATOM 3532 C CA . THR B 1 69 ? -3.432 12.492 -12.375 1 98.69 69 THR B CA 1
ATOM 3533 C C . THR B 1 69 ? -2.115 12.438 -13.148 1 98.69 69 THR B C 1
ATOM 3535 O O . THR B 1 69 ? -1.543 11.367 -13.344 1 98.69 69 THR B O 1
ATOM 3538 N N . SER B 1 70 ? -1.627 13.594 -13.617 1 97.81 70 SER B N 1
ATOM 3539 C CA . SER B 1 70 ? -0.447 13.594 -14.469 1 97.81 70 SER B CA 1
ATOM 3540 C C . SER B 1 70 ? 0.57 14.633 -14.023 1 97.81 70 SER B C 1
ATOM 3542 O O . SER B 1 70 ? 1.731 14.594 -14.43 1 97.81 70 SER B O 1
ATOM 3544 N N . ARG B 1 71 ? 0.154 15.57 -13.148 1 98 71 ARG B N 1
ATOM 3545 C CA . ARG B 1 71 ? 1.034 16.703 -12.875 1 98 71 ARG B CA 1
ATOM 3546 C C . ARG B 1 71 ? 1.245 16.891 -11.375 1 98 71 ARG B C 1
ATOM 3548 O O . ARG B 1 71 ? 2.365 17.141 -10.93 1 98 71 ARG B O 1
ATOM 3555 N N . ILE B 1 72 ? 0.184 16.812 -10.617 1 98.69 72 ILE B N 1
ATOM 3556 C CA . ILE B 1 72 ? 0.203 17.156 -9.195 1 98.69 72 ILE B CA 1
ATOM 3557 C C . ILE B 1 72 ? 1.144 16.219 -8.445 1 98.69 72 ILE B C 1
ATOM 3559 O O . ILE B 1 72 ? 1.179 15.016 -8.719 1 98.69 72 ILE B O 1
ATOM 3563 N N . ARG B 1 73 ? 2.006 16.734 -7.613 1 98.81 73 ARG B N 1
ATOM 3564 C CA . ARG B 1 73 ? 2.836 15.898 -6.75 1 98.81 73 ARG B CA 1
ATOM 3565 C C . ARG B 1 73 ? 2.002 15.242 -5.656 1 98.81 73 ARG B C 1
ATOM 3567 O O . ARG B 1 73 ? 0.982 15.789 -5.234 1 98.81 73 ARG B O 1
ATOM 3574 N N . ILE B 1 74 ? 2.383 14.062 -5.254 1 98.81 74 ILE B N 1
ATOM 3575 C CA . ILE B 1 74 ? 1.592 13.227 -4.355 1 98.81 74 ILE B CA 1
ATOM 3576 C C . ILE B 1 74 ? 2.369 12.969 -3.068 1 98.81 74 ILE B C 1
ATOM 3578 O O . ILE B 1 74 ? 3.391 12.273 -3.076 1 98.81 74 ILE B O 1
ATOM 3582 N N . GLY B 1 75 ? 1.837 13.508 -1.969 1 98.62 75 GLY B N 1
ATOM 3583 C CA . GLY B 1 75 ? 2.572 13.43 -0.717 1 98.62 75 GLY B CA 1
ATOM 3584 C C . GLY B 1 75 ? 1.855 12.625 0.349 1 98.62 75 GLY B C 1
ATOM 3585 O O . GLY B 1 75 ? 0.642 12.422 0.271 1 98.62 75 GLY B O 1
ATOM 3586 N N . GLN B 1 76 ? 2.65 12.062 1.282 1 98.31 76 GLN B N 1
ATOM 3587 C CA . GLN B 1 76 ? 2.154 11.531 2.545 1 98.31 76 GLN B CA 1
ATOM 3588 C C . GLN B 1 76 ? 2.475 12.461 3.705 1 98.31 76 GLN B C 1
ATOM 3590 O O . GLN B 1 76 ? 3.645 12.68 4.035 1 98.31 76 GLN B O 1
ATOM 3595 N N . ALA B 1 77 ? 1.534 13.062 4.367 1 97.62 77 ALA B N 1
ATOM 3596 C CA . ALA B 1 77 ? 1.752 13.914 5.535 1 97.62 77 ALA B CA 1
ATOM 3597 C C . ALA B 1 77 ? 0.888 13.469 6.711 1 97.62 77 ALA B C 1
ATOM 3599 O O . ALA B 1 77 ? -0.18 14.031 6.953 1 97.62 77 ALA B O 1
ATOM 3600 N N . ALA B 1 78 ? 1.268 12.398 7.223 1 97.75 78 ALA B N 1
ATOM 3601 C CA . ALA B 1 78 ? 2.576 11.773 7.031 1 97.75 78 ALA B CA 1
ATOM 3602 C C . ALA B 1 78 ? 2.479 10.25 7.109 1 97.75 78 ALA B C 1
ATOM 3604 O O . ALA B 1 78 ? 1.465 9.711 7.559 1 97.75 78 ALA B O 1
ATOM 3605 N N . ASN B 1 79 ? 3.494 9.531 6.508 1 98.69 79 ASN B N 1
ATOM 3606 C CA . ASN B 1 79 ? 3.748 8.164 6.93 1 98.69 79 ASN B CA 1
ATOM 3607 C C . ASN B 1 79 ? 4.184 8.094 8.391 1 98.69 79 ASN B C 1
ATOM 3609 O O . ASN B 1 79 ? 5.137 8.766 8.789 1 98.69 79 ASN B O 1
ATOM 3613 N N . ILE B 1 80 ? 3.477 7.328 9.188 1 98.56 80 ILE B N 1
ATOM 3614 C CA . ILE B 1 80 ? 3.934 7.125 10.555 1 98.56 80 ILE B CA 1
ATOM 3615 C C . ILE B 1 80 ? 4.957 5.992 10.594 1 98.56 80 ILE B C 1
ATOM 3617 O O . ILE B 1 80 ? 4.605 4.84 10.867 1 98.56 80 ILE B O 1
ATOM 3621 N N . VAL B 1 81 ? 6.191 6.34 10.438 1 98.62 81 VAL B N 1
ATOM 3622 C CA . VAL B 1 81 ? 7.227 5.387 10.039 1 98.62 81 VAL B CA 1
ATOM 3623 C C . VAL B 1 81 ? 7.508 4.426 11.195 1 98.62 81 VAL B C 1
ATOM 3625 O O . VAL B 1 81 ? 7.988 3.309 10.977 1 98.62 81 VAL B O 1
ATOM 3628 N N . THR B 1 82 ? 7.141 4.789 12.453 1 98.44 82 THR B N 1
ATOM 3629 C CA . THR B 1 82 ? 7.363 3.92 13.602 1 98.44 82 THR B CA 1
ATOM 3630 C C . THR B 1 82 ? 6.41 2.73 13.578 1 98.44 82 THR B C 1
ATOM 3632 O O . THR B 1 82 ? 6.613 1.752 14.297 1 98.44 82 THR B O 1
ATOM 3635 N N . PHE B 1 83 ? 5.344 2.824 12.719 1 98.25 83 PHE B N 1
ATOM 3636 C CA . PHE B 1 83 ? 4.371 1.747 12.602 1 98.25 83 PHE B CA 1
ATOM 3637 C C . PHE B 1 83 ? 4.84 0.7 11.602 1 98.25 83 PHE B C 1
ATOM 3639 O O . PHE B 1 83 ? 4.277 -0.396 11.531 1 98.25 83 PHE B O 1
ATOM 3646 N N . TRP B 1 84 ? 5.914 0.993 10.891 1 98.25 84 TRP B N 1
ATOM 3647 C CA . TRP B 1 84 ? 6.242 0.215 9.703 1 98.25 84 TRP B CA 1
ATOM 3648 C C . TRP B 1 84 ? 7.52 -0.59 9.906 1 98.25 84 TRP B C 1
ATOM 3650 O O . TRP B 1 84 ? 8.398 -0.18 10.664 1 98.25 84 TRP B O 1
ATOM 3660 N N . ASN B 1 85 ? 7.586 -1.781 9.25 1 97.94 85 ASN B N 1
ATOM 3661 C CA . ASN B 1 85 ? 8.898 -2.281 8.852 1 97.94 85 ASN B CA 1
ATOM 3662 C C . ASN B 1 85 ? 9.578 -1.341 7.863 1 97.94 85 ASN B C 1
ATOM 3664 O O . ASN B 1 85 ? 9.039 -1.063 6.789 1 97.94 85 ASN B O 1
ATOM 3668 N N . PRO B 1 86 ? 10.734 -0.806 8.258 1 98.38 86 PRO B N 1
ATOM 3669 C CA . PRO B 1 86 ? 11.297 0.249 7.414 1 98.38 86 PRO B CA 1
ATOM 3670 C C . PRO B 1 86 ? 11.648 -0.243 6.016 1 98.38 86 PRO B C 1
ATOM 3672 O O . PRO B 1 86 ? 11.547 0.513 5.043 1 98.38 86 PRO B O 1
ATOM 3675 N N . MET B 1 87 ? 12.039 -1.49 5.871 1 98.44 87 MET B N 1
ATOM 3676 C CA . MET B 1 87 ? 12.398 -2.014 4.555 1 98.44 87 MET B CA 1
ATOM 3677 C C . MET B 1 87 ? 11.156 -2.168 3.68 1 98.44 87 MET B C 1
ATOM 3679 O O . MET B 1 87 ? 11.203 -1.896 2.477 1 98.44 87 MET B O 1
ATOM 3683 N N . ARG B 1 88 ? 10.055 -2.566 4.273 1 98.44 88 ARG B N 1
ATOM 3684 C CA . ARG B 1 88 ? 8.805 -2.629 3.525 1 98.44 88 ARG B CA 1
ATOM 3685 C C . ARG B 1 88 ? 8.359 -1.239 3.082 1 98.44 88 ARG B C 1
ATOM 3687 O O . ARG B 1 88 ? 7.977 -1.044 1.926 1 98.44 88 ARG B O 1
ATOM 3694 N N . LEU B 1 89 ? 8.414 -0.328 4 1 98.75 89 LEU B N 1
ATOM 3695 C CA . LEU B 1 89 ? 8.008 1.029 3.65 1 98.75 89 LEU B CA 1
ATOM 3696 C C . LEU B 1 89 ? 8.898 1.592 2.549 1 98.75 89 LEU B C 1
ATOM 3698 O O . LEU B 1 89 ? 8.414 2.266 1.636 1 98.75 89 LEU B O 1
ATOM 3702 N N . ALA B 1 90 ? 10.188 1.297 2.633 1 98.75 90 ALA B N 1
ATOM 3703 C CA . ALA B 1 90 ? 11.125 1.763 1.609 1 98.75 90 ALA B CA 1
ATOM 3704 C C . ALA B 1 90 ? 10.742 1.223 0.234 1 98.75 90 ALA B C 1
ATOM 3706 O O . ALA B 1 90 ? 10.727 1.968 -0.749 1 98.75 90 ALA B O 1
ATOM 3707 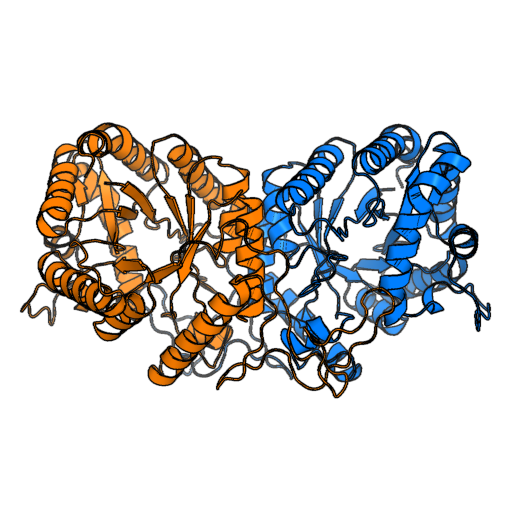N N . GLU B 1 91 ? 10.414 -0.017 0.167 1 98.69 91 GLU B N 1
ATOM 3708 C CA . GLU B 1 91 ? 10.016 -0.627 -1.097 1 98.69 91 GLU B CA 1
ATOM 3709 C C . GLU B 1 91 ? 8.703 -0.031 -1.602 1 98.69 91 GLU B C 1
ATOM 3711 O O . GLU B 1 91 ? 8.562 0.259 -2.793 1 98.69 91 GLU B O 1
ATOM 3716 N N . ASP B 1 92 ? 7.758 0.141 -0.678 1 98.81 92 ASP B N 1
ATOM 3717 C CA . ASP B 1 92 ? 6.445 0.648 -1.064 1 98.81 92 ASP B CA 1
ATOM 3718 C C . ASP B 1 92 ? 6.547 2.059 -1.637 1 98.81 92 ASP B C 1
ATOM 3720 O O . ASP B 1 92 ? 5.945 2.361 -2.67 1 98.81 92 ASP B O 1
ATOM 3724 N N . ILE B 1 93 ? 7.316 2.879 -0.998 1 98.88 93 ILE B N 1
ATOM 3725 C CA . ILE B 1 93 ? 7.477 4.258 -1.449 1 98.88 93 ILE B CA 1
ATOM 3726 C C . ILE B 1 93 ? 8.227 4.281 -2.777 1 98.88 93 ILE B C 1
ATOM 3728 O O . ILE B 1 93 ? 7.879 5.043 -3.682 1 98.88 93 ILE B O 1
ATOM 3732 N N . ALA B 1 94 ? 9.273 3.455 -2.877 1 98.69 94 ALA B N 1
ATOM 3733 C CA . ALA B 1 94 ? 10.023 3.383 -4.129 1 98.69 94 ALA B CA 1
ATOM 3734 C C . ALA B 1 94 ? 9.117 2.949 -5.281 1 98.69 94 ALA B C 1
ATOM 3736 O O . ALA B 1 94 ? 9.172 3.521 -6.371 1 98.69 94 ALA B O 1
ATOM 3737 N N . LEU B 1 95 ? 8.297 1.974 -5.027 1 98.69 95 LEU B N 1
ATOM 3738 C CA . LEU B 1 95 ? 7.363 1.511 -6.055 1 98.69 95 LEU B CA 1
ATOM 3739 C C . LEU B 1 95 ? 6.367 2.607 -6.418 1 98.69 95 LEU B C 1
ATOM 3741 O O . LEU B 1 95 ? 6.105 2.846 -7.598 1 98.69 95 LEU B O 1
ATOM 3745 N N . LEU B 1 96 ? 5.82 3.279 -5.434 1 98.81 96 LEU B N 1
ATOM 3746 C CA . LEU B 1 96 ? 4.906 4.383 -5.707 1 98.81 96 LEU B CA 1
ATOM 3747 C C . LEU B 1 96 ? 5.59 5.465 -6.531 1 98.81 96 LEU B C 1
ATOM 3749 O O . LEU B 1 96 ? 4.98 6.039 -7.438 1 98.81 96 LEU B O 1
ATOM 3753 N N . ASP B 1 97 ? 6.844 5.742 -6.18 1 98.81 97 ASP B N 1
ATOM 3754 C CA . ASP B 1 97 ? 7.59 6.75 -6.926 1 98.81 97 ASP B CA 1
ATOM 3755 C C . ASP B 1 97 ? 7.762 6.34 -8.383 1 98.81 97 ASP B C 1
ATOM 3757 O O . ASP B 1 97 ? 7.621 7.164 -9.289 1 98.81 97 ASP B O 1
ATOM 3761 N N . GLN B 1 98 ? 8.023 5.09 -8.625 1 98.56 98 GLN B N 1
ATOM 3762 C CA . GLN B 1 98 ? 8.086 4.562 -9.984 1 98.56 98 GLN B CA 1
ATOM 3763 C C . GLN B 1 98 ? 6.727 4.668 -10.68 1 98.56 98 GLN B C 1
ATOM 3765 O O . GLN B 1 98 ? 6.637 5.145 -11.812 1 98.56 98 GLN B O 1
ATOM 3770 N N . LEU B 1 99 ? 5.672 4.293 -9.992 1 98.62 99 LEU B N 1
ATOM 3771 C CA . LEU B 1 99 ? 4.32 4.281 -10.547 1 98.62 99 LEU B CA 1
ATOM 3772 C C . LEU B 1 99 ? 3.873 5.691 -10.906 1 98.62 99 LEU B C 1
ATOM 3774 O O . LEU B 1 99 ? 3.115 5.879 -11.867 1 98.62 99 LEU B O 1
ATOM 3778 N N . SER B 1 100 ? 4.359 6.699 -10.188 1 98.56 100 SER B N 1
ATOM 3779 C CA . SER B 1 100 ? 3.908 8.078 -10.375 1 98.56 100 SER B CA 1
ATOM 3780 C C . SER B 1 100 ? 4.805 8.82 -11.359 1 98.56 100 SER B C 1
ATOM 3782 O O . SER B 1 100 ? 4.508 9.953 -11.742 1 98.56 100 SER B O 1
ATOM 3784 N N . GLY B 1 101 ? 5.918 8.195 -11.773 1 98 101 GLY B N 1
ATOM 3785 C CA . GLY B 1 101 ? 6.875 8.875 -12.633 1 98 101 GLY B CA 1
ATOM 3786 C C . GLY B 1 101 ? 7.629 9.984 -11.922 1 98 101 GLY B C 1
ATOM 3787 O O . GLY B 1 101 ? 7.891 11.039 -12.5 1 98 101 GLY B O 1
ATOM 3788 N N . GLY B 1 102 ? 7.879 9.781 -10.625 1 98.5 102 GLY B N 1
ATOM 3789 C CA . GLY B 1 102 ? 8.727 10.703 -9.891 1 98.5 102 GLY B CA 1
ATOM 3790 C C . GLY B 1 102 ? 7.957 11.859 -9.281 1 98.5 102 GLY B C 1
ATOM 3791 O O . GLY B 1 102 ? 8.484 12.969 -9.164 1 98.5 102 GLY B O 1
ATOM 3792 N N . ARG B 1 103 ? 6.727 11.648 -8.859 1 98.75 103 ARG B N 1
ATOM 3793 C CA . ARG B 1 103 ? 5.918 12.758 -8.359 1 98.75 103 ARG B CA 1
ATOM 3794 C C . ARG B 1 103 ? 5.711 12.656 -6.855 1 98.75 103 ARG B C 1
ATOM 3796 O O . ARG B 1 103 ? 4.934 13.414 -6.273 1 98.75 103 ARG B O 1
ATOM 3803 N N . VAL B 1 104 ? 6.395 11.75 -6.16 1 98.81 104 VAL B N 1
ATOM 3804 C CA . VAL B 1 104 ? 6.113 11.445 -4.758 1 98.81 104 VAL B CA 1
ATOM 3805 C C . VAL B 1 104 ? 6.855 12.438 -3.861 1 98.81 104 VAL B C 1
ATOM 3807 O O . VAL B 1 104 ? 8.008 12.781 -4.125 1 98.81 104 VAL B O 1
ATOM 3810 N N . GLU B 1 105 ? 6.176 12.969 -2.857 1 98.69 105 GLU B N 1
ATOM 3811 C CA . GLU B 1 105 ? 6.727 13.641 -1.684 1 98.69 105 GLU B CA 1
ATOM 3812 C C . GLU B 1 105 ? 6.555 12.789 -0.429 1 98.69 105 GLU B C 1
ATOM 3814 O O . GLU B 1 105 ? 5.453 12.312 -0.142 1 98.69 105 GLU B O 1
ATOM 3819 N N . VAL B 1 106 ? 7.645 12.609 0.284 1 98.81 106 VAL B N 1
ATOM 3820 C CA . VAL B 1 106 ? 7.559 11.734 1.444 1 98.81 106 VAL B CA 1
ATOM 3821 C C . VAL B 1 106 ? 7.535 12.562 2.725 1 98.81 106 VAL B C 1
ATOM 3823 O O . VAL B 1 106 ? 8.539 13.18 3.094 1 98.81 106 VAL B O 1
ATOM 3826 N N . GLY B 1 107 ? 6.41 12.633 3.369 1 98.75 107 GLY B N 1
ATOM 3827 C CA . GLY B 1 107 ? 6.305 13.148 4.723 1 98.75 107 GLY B CA 1
ATOM 3828 C C . GLY B 1 107 ? 6.281 12.055 5.777 1 98.75 107 GLY B C 1
ATOM 3829 O O . GLY B 1 107 ? 5.621 11.031 5.602 1 98.75 107 GLY B O 1
ATOM 3830 N N . ILE B 1 108 ? 7.012 12.266 6.84 1 98.62 108 ILE B N 1
ATOM 3831 C CA . ILE B 1 108 ? 7.121 11.234 7.867 1 98.62 108 ILE B CA 1
ATOM 3832 C C . ILE B 1 108 ? 6.77 11.828 9.227 1 98.62 108 ILE B C 1
ATOM 3834 O O . ILE B 1 108 ? 6.891 13.039 9.438 1 98.62 108 ILE B O 1
ATOM 3838 N N . GLY B 1 109 ? 6.297 11.016 10.125 1 97.38 109 GLY B N 1
ATOM 3839 C CA . GLY B 1 109 ? 5.969 11.367 11.5 1 97.38 109 GLY B CA 1
ATOM 3840 C C . GLY B 1 109 ? 6.117 10.203 12.461 1 97.38 109 GLY B C 1
ATOM 3841 O O . GLY B 1 109 ? 6.363 9.07 12.039 1 97.38 109 GLY B O 1
ATOM 3842 N N . ARG B 1 110 ? 6 10.391 13.773 1 93.5 110 ARG B N 1
ATOM 3843 C CA . ARG B 1 110 ? 6.223 9.391 14.812 1 93.5 110 ARG B CA 1
ATOM 3844 C C . ARG B 1 110 ? 4.91 8.75 15.25 1 93.5 110 ARG B C 1
ATOM 3846 O O . ARG B 1 110 ? 4.895 7.617 15.727 1 93.5 110 ARG B O 1
ATOM 3853 N N . GLY B 1 111 ? 3.861 9.5 15.086 1 90.62 111 GLY B N 1
ATOM 3854 C CA . GLY B 1 111 ? 2.566 9 15.516 1 90.62 111 GLY B CA 1
ATOM 3855 C C . GLY B 1 111 ? 2.094 9.617 16.812 1 90.62 111 GLY B C 1
ATOM 3856 O O . GLY B 1 111 ? 2.906 10.055 17.641 1 90.62 111 GLY B O 1
ATOM 3857 N N . LEU B 1 112 ? 0.783 9.578 17.062 1 84.81 112 LEU B N 1
ATOM 3858 C CA . LEU B 1 112 ? 0.161 10.305 18.156 1 84.81 112 LEU B CA 1
ATOM 3859 C C . LEU B 1 112 ? -0.729 9.375 18.984 1 84.81 112 LEU B C 1
ATOM 3861 O O . LEU B 1 112 ? -0.687 9.398 20.219 1 84.81 112 LEU B O 1
ATOM 3865 N N . TYR B 1 113 ? -1.476 8.469 18.312 1 90.69 113 TYR B N 1
ATOM 3866 C CA . TYR B 1 113 ? -2.555 7.727 18.953 1 90.69 113 TYR B CA 1
ATOM 3867 C C . TYR B 1 113 ? -2.057 6.391 19.484 1 90.69 113 TYR B C 1
ATOM 3869 O O . TYR B 1 113 ? -1.552 5.562 18.734 1 90.69 113 TYR B O 1
ATOM 3877 N N . GLY B 1 114 ? -2.279 6.16 20.766 1 93.25 114 GLY B N 1
ATOM 3878 C CA . GLY B 1 114 ? -1.897 4.895 21.375 1 93.25 114 GLY B CA 1
ATOM 3879 C C . GLY B 1 114 ? -2.566 3.695 20.734 1 93.25 114 GLY B C 1
ATOM 3880 O O . GLY B 1 114 ? -1.925 2.668 20.516 1 93.25 114 GLY B O 1
ATOM 3881 N N . ARG B 1 115 ? -3.857 3.836 20.406 1 94.94 115 ARG B N 1
ATOM 3882 C CA . ARG B 1 115 ? -4.629 2.773 19.766 1 94.94 115 ARG B CA 1
ATOM 3883 C C . ARG B 1 115 ? -3.951 2.299 18.484 1 94.94 115 ARG B C 1
ATOM 3885 O O . ARG B 1 115 ? -3.949 1.104 18.188 1 94.94 115 ARG B O 1
ATOM 3892 N N . GLU B 1 116 ? -3.365 3.203 17.734 1 97.12 116 GLU B N 1
ATOM 3893 C CA . GLU B 1 116 ? -2.705 2.873 16.484 1 97.12 116 GLU B CA 1
ATOM 3894 C C . GLU B 1 116 ? -1.317 2.287 16.719 1 97.12 116 GLU B C 1
ATOM 3896 O O . GLU B 1 116 ? -1.014 1.187 16.25 1 97.12 116 GLU B O 1
ATOM 3901 N N . ALA B 1 117 ? -0.564 2.947 17.562 1 96.94 117 ALA B N 1
ATOM 3902 C CA . ALA B 1 117 ? 0.836 2.598 17.781 1 96.94 117 ALA B CA 1
ATOM 3903 C C . ALA B 1 117 ? 0.962 1.204 18.391 1 96.94 117 ALA B C 1
ATOM 3905 O O . ALA B 1 117 ? 1.659 0.343 17.859 1 96.94 117 ALA B O 1
ATOM 3906 N N . MET B 1 118 ? 0.166 0.928 19.422 1 96.62 118 MET B N 1
ATOM 3907 C CA . MET B 1 118 ? 0.344 -0.286 20.219 1 96.62 118 MET B CA 1
ATOM 3908 C C . MET B 1 118 ? -0.11 -1.515 19.438 1 96.62 118 MET B C 1
ATOM 3910 O O . MET B 1 118 ? 0.394 -2.617 19.656 1 96.62 118 MET B O 1
ATOM 3914 N N . ASN B 1 119 ? -0.977 -1.241 18.5 1 97.81 119 ASN B N 1
ATOM 3915 C CA . ASN B 1 119 ? -1.505 -2.381 17.75 1 97.81 119 ASN B CA 1
ATOM 3916 C C . ASN B 1 119 ? -0.707 -2.639 16.484 1 97.81 119 ASN B C 1
ATOM 3918 O O . ASN B 1 119 ? -0.817 -3.709 15.883 1 97.81 119 ASN B O 1
ATOM 3922 N N . LEU B 1 120 ? 0.132 -1.725 16.078 1 98.06 120 LEU B N 1
ATOM 3923 C CA . LEU B 1 120 ? 0.943 -1.916 14.875 1 98.06 120 LEU B CA 1
ATOM 3924 C C . LEU B 1 120 ? 2.404 -2.158 15.242 1 98.06 120 LEU B C 1
ATOM 3926 O O . LEU B 1 120 ? 3.104 -2.908 14.555 1 98.06 120 LEU B O 1
ATOM 3930 N N . ASN B 1 121 ? 2.873 -1.539 16.312 1 97.69 121 ASN B N 1
ATOM 3931 C CA . ASN B 1 121 ? 4.238 -1.661 16.797 1 97.69 121 ASN B CA 1
ATOM 3932 C C . ASN B 1 121 ? 4.34 -1.262 18.266 1 97.69 121 ASN B C 1
ATOM 3934 O O . ASN B 1 121 ? 4.477 -0.079 18.594 1 97.69 121 ASN B O 1
ATOM 3938 N N . PRO B 1 122 ? 4.379 -2.199 19.172 1 95.69 122 PRO B N 1
ATOM 3939 C CA . PRO B 1 122 ? 4.414 -1.866 20.594 1 95.69 122 PRO B CA 1
ATOM 3940 C C . PRO B 1 122 ? 5.648 -1.056 20.984 1 95.69 122 PRO B C 1
ATOM 3942 O O . PRO B 1 122 ? 5.629 -0.328 21.969 1 95.69 122 PRO B O 1
ATOM 3945 N N . VAL B 1 123 ? 6.711 -1.113 20.172 1 96.69 123 VAL B N 1
ATOM 3946 C CA . VAL B 1 123 ? 7.934 -0.365 20.453 1 96.69 123 VAL B CA 1
ATOM 3947 C C . VAL B 1 123 ? 7.695 1.123 20.203 1 96.69 123 VAL B C 1
ATOM 3949 O O . VAL B 1 123 ? 8.453 1.968 20.688 1 96.69 123 VAL B O 1
ATOM 3952 N N . ALA B 1 124 ? 6.609 1.448 19.516 1 97.12 124 ALA B N 1
ATOM 3953 C CA . ALA B 1 124 ? 6.277 2.828 19.172 1 97.12 124 ALA B CA 1
ATOM 3954 C C . ALA B 1 124 ? 5.359 3.451 20.219 1 97.12 124 ALA B C 1
ATOM 3956 O O . ALA B 1 124 ? 4.711 4.469 19.953 1 97.12 124 ALA B O 1
ATOM 3957 N N . ASP B 1 125 ? 5.305 2.867 21.453 1 95.06 125 ASP B N 1
ATOM 3958 C CA . ASP B 1 125 ? 4.438 3.346 22.531 1 95.06 125 ASP B CA 1
ATOM 3959 C C . ASP B 1 125 ? 4.645 4.84 22.781 1 95.06 125 ASP B C 1
ATOM 3961 O O . ASP B 1 125 ? 5.734 5.262 23.172 1 95.06 125 ASP B O 1
ATOM 3965 N N . PRO B 1 126 ? 3.602 5.629 22.484 1 91.19 126 PRO B N 1
ATOM 3966 C CA . PRO B 1 126 ? 3.77 7.074 22.641 1 91.19 126 PRO B CA 1
ATOM 3967 C C . PRO B 1 126 ? 3.975 7.492 24.094 1 91.19 126 PRO B C 1
ATOM 3969 O O . PRO B 1 126 ? 4.348 8.641 24.359 1 91.19 126 PRO B O 1
ATOM 3972 N N . ARG B 1 127 ? 3.742 6.605 25.062 1 92.06 127 ARG B N 1
ATOM 3973 C CA . ARG B 1 127 ? 3.959 6.91 26.469 1 92.06 127 ARG B CA 1
ATOM 3974 C C . ARG B 1 127 ? 5.449 6.922 26.797 1 92.06 127 ARG B C 1
ATOM 3976 O O . ARG B 1 127 ? 5.859 7.508 27.812 1 92.06 127 ARG B O 1
ATOM 3983 N N . ASP B 1 128 ? 6.227 6.18 26 1 94.88 128 ASP B N 1
ATOM 3984 C CA . ASP B 1 128 ? 7.68 6.211 26.109 1 94.88 128 ASP B CA 1
ATOM 3985 C C . ASP B 1 128 ? 8.297 7.066 25.016 1 94.88 128 ASP B C 1
ATOM 3987 O O . ASP B 1 128 ? 8.805 6.535 24.016 1 94.88 128 ASP B O 1
ATOM 3991 N N . GLN B 1 129 ? 8.328 8.344 25.234 1 93.12 129 GLN B N 1
ATOM 3992 C CA . GLN B 1 129 ? 8.711 9.328 24.219 1 93.12 129 GLN B CA 1
ATOM 3993 C C . GLN B 1 129 ? 10.156 9.125 23.766 1 93.12 129 GLN B C 1
ATOM 3995 O O . GLN B 1 129 ? 10.469 9.25 22.578 1 93.12 129 GLN B O 1
ATOM 4000 N N . GLU B 1 130 ? 11.023 8.805 24.656 1 95.75 130 GLU B N 1
ATOM 4001 C CA . GLU B 1 130 ? 12.438 8.648 24.297 1 95.75 130 GLU B CA 1
ATOM 4002 C C . GLU B 1 130 ? 12.648 7.438 23.406 1 95.75 130 GLU B C 1
ATOM 4004 O O . GLU B 1 130 ? 13.383 7.512 22.422 1 95.75 130 GLU B O 1
ATOM 4009 N N . GLN B 1 131 ? 11.992 6.328 23.766 1 96.88 131 GLN B N 1
ATOM 4010 C CA . GLN B 1 131 ? 12.086 5.152 22.906 1 96.88 131 GLN B CA 1
ATOM 4011 C C . GLN B 1 131 ? 11.453 5.418 21.547 1 96.88 131 GLN B C 1
ATOM 4013 O O . GLN B 1 131 ? 12.008 5.02 20.516 1 96.88 131 GLN B O 1
ATOM 4018 N N . ASN B 1 132 ? 10.305 6.078 21.625 1 96.56 132 ASN B N 1
ATOM 4019 C CA . ASN B 1 132 ? 9.602 6.398 20.391 1 96.56 132 ASN B CA 1
ATOM 4020 C C . ASN B 1 132 ? 10.453 7.273 19.469 1 96.56 132 ASN B C 1
ATOM 4022 O O . ASN B 1 132 ? 10.531 7.02 18.266 1 96.56 132 ASN B O 1
ATOM 4026 N N . ARG B 1 133 ? 11.148 8.234 20 1 95.94 133 ARG B N 1
ATOM 4027 C CA . ARG B 1 133 ? 12.023 9.109 19.234 1 95.94 133 ARG B CA 1
ATOM 4028 C C . ARG B 1 133 ? 13.211 8.344 18.672 1 95.94 133 ARG B C 1
ATOM 4030 O O . ARG B 1 133 ? 13.594 8.531 17.516 1 95.94 133 ARG B O 1
ATOM 4037 N N . ALA B 1 134 ? 13.805 7.469 19.516 1 97.5 134 ALA B N 1
ATOM 4038 C CA . ALA B 1 134 ? 14.938 6.66 19.078 1 97.5 134 ALA B CA 1
ATOM 4039 C C . ALA B 1 134 ? 14.539 5.746 17.922 1 97.5 134 ALA B C 1
ATOM 4041 O O . ALA B 1 134 ? 15.289 5.59 16.953 1 97.5 134 ALA B O 1
ATOM 4042 N N . LEU B 1 135 ? 13.344 5.164 18.078 1 98.31 135 LEU B N 1
ATOM 4043 C CA . LEU B 1 135 ? 12.812 4.312 17.016 1 98.31 135 LEU B CA 1
ATOM 4044 C C . LEU B 1 135 ? 12.633 5.102 15.727 1 98.31 135 LEU B C 1
ATOM 4046 O O . LEU B 1 135 ? 13.023 4.641 14.656 1 98.31 135 LEU B O 1
ATOM 4050 N N . PHE B 1 136 ? 12.109 6.301 15.867 1 97.94 136 PHE B N 1
ATOM 4051 C CA . PHE B 1 136 ? 11.898 7.18 14.727 1 97.94 136 PHE B CA 1
ATOM 4052 C C . PHE B 1 136 ? 13.211 7.484 14.023 1 97.94 136 PHE B C 1
ATOM 4054 O O . PHE B 1 136 ? 13.336 7.305 12.805 1 97.94 136 PHE B O 1
ATOM 4061 N N . GLU B 1 137 ? 14.164 7.863 14.742 1 97.38 137 GLU B N 1
ATOM 4062 C CA . GLU B 1 137 ? 15.453 8.273 14.188 1 97.38 137 GLU B CA 1
ATOM 4063 C C . GLU B 1 137 ? 16.141 7.109 13.477 1 97.38 137 GLU B C 1
ATOM 4065 O O . GLU B 1 137 ? 16.656 7.273 12.367 1 97.38 137 GLU B O 1
ATOM 4070 N N . GLU B 1 138 ? 16.156 5.961 14.125 1 98.38 138 GLU B N 1
ATOM 4071 C CA . GLU B 1 138 ? 16.781 4.801 13.5 1 98.38 138 GLU B CA 1
ATOM 4072 C C . GLU B 1 138 ? 16.031 4.379 12.242 1 98.38 138 GLU B C 1
ATOM 4074 O O . GLU B 1 138 ? 16.641 3.967 11.25 1 98.38 138 GLU B O 1
ATOM 4079 N N . THR B 1 139 ? 14.688 4.457 12.281 1 98.56 139 THR B N 1
ATOM 4080 C CA . THR B 1 139 ? 13.883 4.113 11.117 1 98.56 139 THR B CA 1
ATOM 4081 C C . THR B 1 139 ? 14.227 5.023 9.938 1 98.56 139 THR B C 1
ATOM 4083 O O . THR B 1 139 ? 14.398 4.551 8.812 1 98.56 139 THR B O 1
ATOM 4086 N N . VAL B 1 140 ? 14.359 6.285 10.195 1 97.81 140 VAL B N 1
ATOM 4087 C CA . VAL B 1 140 ? 14.688 7.254 9.156 1 97.81 140 VAL B CA 1
ATOM 4088 C C . VAL B 1 140 ? 16.062 6.949 8.57 1 97.81 140 VAL B C 1
ATOM 4090 O O . VAL B 1 140 ? 16.266 7.02 7.359 1 97.81 140 VAL B O 1
ATOM 4093 N N . GLU B 1 141 ? 16.984 6.59 9.453 1 97.94 141 GLU B N 1
ATOM 4094 C CA . GLU B 1 141 ? 18.312 6.207 8.992 1 97.94 141 GLU B CA 1
ATOM 4095 C C . GLU B 1 141 ? 18.25 5.02 8.039 1 97.94 141 GLU B C 1
ATOM 4097 O O . GLU B 1 141 ? 18.859 5.047 6.961 1 97.94 141 GLU B O 1
ATOM 4102 N N . VAL B 1 142 ? 17.5 4.031 8.391 1 98.5 142 VAL B N 1
ATOM 4103 C CA . VAL B 1 142 ? 17.359 2.834 7.566 1 98.5 142 VAL B CA 1
ATOM 4104 C C . VAL B 1 142 ? 16.703 3.189 6.238 1 98.5 142 VAL B C 1
ATOM 4106 O O . VAL B 1 142 ? 17.125 2.732 5.18 1 98.5 142 VAL B O 1
ATOM 4109 N N . LEU B 1 143 ? 15.672 4.02 6.27 1 98.5 143 LEU B N 1
ATOM 4110 C CA . LEU B 1 143 ? 14.961 4.422 5.059 1 98.5 143 LEU B CA 1
ATOM 4111 C C . LEU B 1 143 ? 15.898 5.133 4.09 1 98.5 143 LEU B C 1
ATOM 4113 O O . LEU B 1 143 ? 15.914 4.82 2.896 1 98.5 143 LEU B O 1
ATOM 4117 N N . ARG B 1 144 ? 16.656 6.043 4.562 1 97.38 144 ARG B N 1
ATOM 4118 C CA . ARG B 1 144 ? 17.578 6.801 3.711 1 97.38 144 ARG B CA 1
ATOM 4119 C C . ARG B 1 144 ? 18.625 5.891 3.094 1 97.38 144 ARG B C 1
ATOM 4121 O O . ARG B 1 144 ? 18.938 6.008 1.907 1 97.38 144 ARG B O 1
ATOM 4128 N N . LYS B 1 145 ? 19.172 4.941 3.939 1 97.69 145 LYS B N 1
ATOM 4129 C CA . LYS B 1 145 ? 20.109 3.957 3.408 1 97.69 145 LYS B CA 1
ATOM 4130 C C . LYS B 1 145 ? 19.453 3.117 2.311 1 97.69 145 LYS B C 1
ATOM 4132 O O . LYS B 1 145 ? 20.047 2.932 1.239 1 97.69 145 LYS B O 1
ATOM 4137 N N . ALA B 1 146 ? 18.266 2.674 2.592 1 98.06 146 ALA B N 1
ATOM 4138 C CA . ALA B 1 146 ? 17.547 1.784 1.677 1 98.06 146 ALA B CA 1
ATOM 4139 C C . ALA B 1 146 ? 17.312 2.461 0.33 1 98.06 146 ALA B C 1
ATOM 4141 O O . ALA B 1 146 ? 17.359 1.811 -0.717 1 98.06 146 ALA B O 1
ATOM 4142 N N . TRP B 1 147 ? 17.094 3.781 0.322 1 97.81 147 TRP B N 1
ATOM 4143 C CA . TRP B 1 147 ? 16.734 4.504 -0.893 1 97.81 147 TRP B CA 1
ATOM 4144 C C . TRP B 1 147 ? 17.984 4.977 -1.634 1 97.81 147 TRP B C 1
ATOM 4146 O O . TRP B 1 147 ? 17.875 5.613 -2.686 1 97.81 147 TRP B O 1
ATOM 4156 N N . SER B 1 148 ? 19.188 4.691 -1.148 1 95.12 148 SER B N 1
ATOM 4157 C CA . SER B 1 148 ? 20.422 5.16 -1.753 1 95.12 148 SER B CA 1
ATOM 4158 C C . SER B 1 148 ? 20.672 4.496 -3.107 1 95.12 148 SER B C 1
ATOM 4160 O O . SER B 1 148 ? 21.438 5.008 -3.926 1 95.12 148 SER B O 1
ATOM 4162 N N . GLY B 1 149 ? 20.062 3.287 -3.277 1 92.62 149 GLY B N 1
ATOM 4163 C CA . GLY B 1 149 ? 20.312 2.52 -4.488 1 92.62 149 GLY B CA 1
ATOM 4164 C C . GLY B 1 149 ? 21.5 1.594 -4.379 1 92.62 149 GLY B C 1
ATOM 4165 O O . GLY B 1 149 ? 21.781 0.819 -5.297 1 92.62 149 GLY B O 1
ATOM 4166 N N . GLU B 1 150 ? 22.125 1.57 -3.248 1 95.06 150 GLU B N 1
ATOM 4167 C CA . GLU B 1 150 ? 23.297 0.739 -3.002 1 95.06 150 GLU B CA 1
ATOM 4168 C C . GLU B 1 150 ? 22.953 -0.455 -2.115 1 95.06 150 GLU B C 1
ATOM 4170 O O . GLU B 1 150 ? 21.859 -0.521 -1.555 1 95.06 150 GLU B O 1
ATOM 4175 N N . PHE B 1 151 ? 23.859 -1.454 -2.16 1 97.75 151 PHE B N 1
ATOM 4176 C CA . PHE B 1 151 ? 23.781 -2.488 -1.136 1 97.75 151 PHE B CA 1
ATOM 4177 C C . PHE B 1 151 ? 24.031 -1.901 0.248 1 97.75 151 PHE B C 1
ATOM 4179 O O . PHE B 1 151 ? 25 -1.172 0.45 1 97.75 151 PHE B O 1
ATOM 4186 N N . ILE B 1 152 ? 23.156 -2.225 1.134 1 97.81 152 ILE B N 1
ATOM 4187 C CA . ILE B 1 152 ? 23.266 -1.584 2.439 1 97.81 152 ILE B CA 1
ATOM 4188 C C . ILE B 1 152 ? 23.266 -2.645 3.537 1 97.81 152 ILE B C 1
ATOM 4190 O O . ILE B 1 152 ? 22.797 -3.766 3.324 1 97.81 152 ILE B O 1
ATOM 4194 N N . SER B 1 153 ? 23.797 -2.295 4.684 1 98.25 153 SER B N 1
ATOM 4195 C CA . SER B 1 153 ? 23.688 -3.014 5.949 1 98.25 153 SER B CA 1
ATOM 4196 C C . SER B 1 153 ? 23.391 -2.061 7.102 1 98.25 153 SER B C 1
ATOM 4198 O O . SER B 1 153 ? 23.641 -0.857 6.996 1 98.25 153 SER B O 1
ATOM 4200 N N . HIS B 1 154 ? 22.734 -2.516 8.094 1 98.56 154 HIS B N 1
ATOM 4201 C CA . HIS B 1 154 ? 22.391 -1.727 9.273 1 98.56 154 HIS B CA 1
ATOM 4202 C C . HIS B 1 154 ? 22.391 -2.586 10.531 1 98.56 154 HIS B C 1
ATOM 4204 O O . HIS B 1 154 ? 21.859 -3.697 10.539 1 98.56 154 HIS B O 1
ATOM 4210 N N . GLN B 1 155 ? 23.047 -2.133 11.539 1 98.25 155 GLN B N 1
ATOM 4211 C CA . GLN B 1 155 ? 23.031 -2.727 12.875 1 98.25 155 GLN B CA 1
ATOM 4212 C C . GLN B 1 155 ? 22.75 -1.675 13.938 1 98.25 155 GLN B C 1
ATOM 4214 O O . GLN B 1 155 ? 23.641 -0.93 14.344 1 98.25 155 GLN B O 1
ATOM 4219 N N . GLY B 1 156 ? 21.469 -1.643 14.32 1 98.38 156 GLY B N 1
ATOM 4220 C CA . GLY B 1 156 ? 21.078 -0.663 15.32 1 98.38 156 GLY B CA 1
ATOM 4221 C C . GLY B 1 156 ? 20.375 -1.276 16.516 1 98.38 156 GLY B C 1
ATOM 4222 O O . GLY B 1 156 ? 20.453 -2.486 16.734 1 98.38 156 GLY B O 1
ATOM 4223 N N . ARG B 1 157 ? 19.75 -0.431 17.344 1 98.19 157 ARG B N 1
ATOM 4224 C CA . ARG B 1 157 ? 19.031 -0.838 18.547 1 98.19 157 ARG B CA 1
ATOM 4225 C C . ARG B 1 157 ? 17.766 -1.626 18.203 1 98.19 157 ARG B C 1
ATOM 4227 O O . ARG B 1 157 ? 17.453 -2.611 18.859 1 98.19 157 ARG B O 1
ATOM 4234 N N . PHE B 1 158 ? 17.109 -1.194 17.109 1 98.25 158 PHE B N 1
ATOM 4235 C CA . PHE B 1 158 ? 15.781 -1.735 16.812 1 98.25 158 PHE B CA 1
ATOM 4236 C C . PHE B 1 158 ? 15.828 -2.652 15.594 1 98.25 158 PHE B C 1
ATOM 4238 O O . PHE B 1 158 ? 15.008 -3.561 15.469 1 98.25 15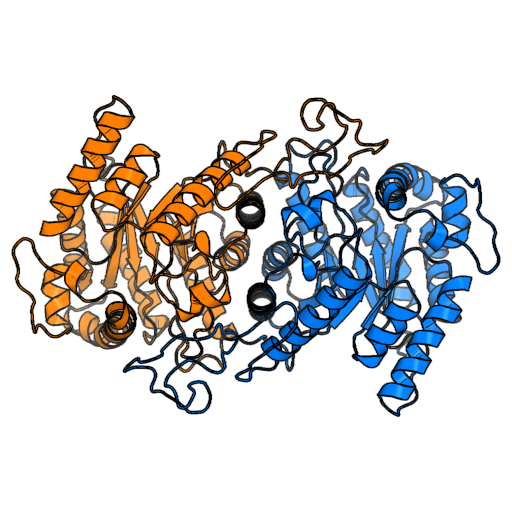8 PHE B O 1
ATOM 4245 N N . TYR B 1 159 ? 16.844 -2.4 14.727 1 98.19 159 TYR B N 1
ATOM 4246 C CA . TYR B 1 159 ? 16.828 -3.113 13.461 1 98.19 159 TYR B CA 1
ATOM 4247 C C . TYR B 1 159 ? 18.219 -3.67 13.133 1 98.19 159 TYR B C 1
ATOM 4249 O O . TYR B 1 159 ? 19.234 -3.053 13.461 1 98.19 159 TYR B O 1
ATOM 4257 N N . GLN B 1 160 ? 18.203 -4.805 12.484 1 98.19 160 GLN B N 1
ATOM 4258 C CA . GLN B 1 160 ? 19.391 -5.406 11.883 1 98.19 160 GLN B CA 1
ATOM 4259 C C . GLN B 1 160 ? 19.094 -5.902 10.469 1 98.19 160 GLN B C 1
ATOM 4261 O O . GLN B 1 160 ? 18.234 -6.758 10.266 1 98.19 160 GLN B O 1
ATOM 4266 N N . TYR B 1 161 ? 19.75 -5.34 9.516 1 98.31 161 TYR B N 1
ATOM 4267 C CA . TYR B 1 161 ? 19.625 -5.723 8.109 1 98.31 161 TYR B CA 1
ATOM 4268 C C . TYR B 1 161 ? 21 -5.945 7.477 1 98.31 161 TYR B C 1
ATOM 4270 O O . TYR B 1 161 ? 21.891 -5.113 7.621 1 98.31 161 TYR B O 1
ATOM 4278 N N . PRO B 1 162 ? 21.281 -6.969 6.832 1 98.19 162 PRO B N 1
ATOM 4279 C CA . PRO B 1 162 ? 20.391 -8.133 6.723 1 98.19 162 PRO B CA 1
ATOM 4280 C C . PRO B 1 162 ? 20.297 -8.922 8.023 1 98.19 162 PRO B C 1
ATOM 4282 O O . PRO B 1 162 ? 21.188 -8.828 8.875 1 98.19 162 PRO B O 1
ATOM 4285 N N . ALA B 1 163 ? 19.172 -9.633 8.125 1 97.38 163 ALA B N 1
ATOM 4286 C CA . ALA B 1 163 ? 19.109 -10.617 9.203 1 97.38 163 ALA B CA 1
ATOM 4287 C C . ALA B 1 163 ? 20.297 -11.57 9.133 1 97.38 163 ALA B C 1
ATOM 4289 O O . ALA B 1 163 ? 20.719 -11.977 8.047 1 97.38 163 ALA B O 1
ATOM 4290 N N . PRO B 1 164 ? 20.844 -11.977 10.266 1 95.31 164 PRO B N 1
ATOM 4291 C CA . PRO B 1 164 ? 22.062 -12.781 10.258 1 95.31 164 PRO B CA 1
ATOM 4292 C C . PRO B 1 164 ? 21.812 -14.234 9.852 1 95.31 164 PRO B C 1
ATOM 4294 O O . PRO B 1 164 ? 20.703 -14.75 10.039 1 95.31 164 PRO B O 1
ATOM 4297 N N . GLY B 1 165 ? 22.797 -14.797 9.258 1 94.5 165 GLY B N 1
ATOM 4298 C CA . GLY B 1 165 ? 22.859 -16.234 9.117 1 94.5 165 GLY B CA 1
ATOM 4299 C C . GLY B 1 165 ? 22.109 -16.75 7.91 1 94.5 165 GLY B C 1
ATOM 4300 O O . GLY B 1 165 ? 21.766 -17.938 7.84 1 94.5 165 GLY B O 1
ATOM 4301 N N . ILE B 1 166 ? 21.844 -15.859 6.977 1 94.81 166 ILE B N 1
ATOM 4302 C CA . ILE B 1 166 ? 21.141 -16.312 5.777 1 94.81 166 ILE B CA 1
ATOM 4303 C C . ILE B 1 166 ? 22.141 -16.656 4.688 1 94.81 166 ILE B C 1
ATOM 4305 O O . ILE B 1 166 ? 22.75 -15.766 4.082 1 94.81 166 ILE B O 1
ATOM 4309 N N . GLU B 1 167 ? 22.281 -17.891 4.414 1 94 167 GLU B N 1
ATOM 4310 C CA . GLU B 1 167 ? 23.203 -18.328 3.377 1 94 167 GLU B CA 1
ATOM 4311 C C . GLU B 1 167 ? 22.688 -18 1.985 1 94 167 GLU B C 1
ATOM 4313 O O . GLU B 1 167 ? 21.469 -18 1.76 1 94 167 GLU B O 1
ATOM 4318 N N . TRP B 1 168 ? 23.594 -17.688 1.073 1 94.06 168 TRP B N 1
ATOM 4319 C CA . TRP B 1 168 ? 23.188 -17.406 -0.299 1 94.06 168 TRP B CA 1
ATOM 4320 C C . TRP B 1 168 ? 24 -18.219 -1.292 1 94.06 168 TRP B C 1
ATOM 4322 O O . TRP B 1 168 ? 25.234 -18.219 -1.241 1 94.06 168 TRP B O 1
ATOM 4332 N N . ASN B 1 169 ? 23.359 -18.938 -2.035 1 91 169 ASN B N 1
ATOM 4333 C CA . ASN B 1 169 ? 23.922 -19.641 -3.182 1 91 169 ASN B CA 1
ATOM 4334 C C . ASN B 1 169 ? 22.875 -19.828 -4.285 1 91 169 ASN B C 1
ATOM 4336 O O . ASN B 1 169 ? 21.844 -20.438 -4.066 1 91 169 ASN B O 1
ATOM 4340 N N . HIS B 1 170 ? 23.141 -19.219 -5.379 1 93.38 170 HIS B N 1
ATOM 4341 C CA . HIS B 1 170 ? 22.25 -19.391 -6.52 1 93.38 170 HIS B CA 1
ATOM 4342 C C . HIS B 1 170 ? 23.016 -19.281 -7.836 1 93.38 170 HIS B C 1
ATOM 4344 O O . HIS B 1 170 ? 23.703 -18.297 -8.078 1 93.38 170 HIS B O 1
ATOM 4350 N N . PRO B 1 171 ? 22.828 -20.25 -8.719 1 92.19 171 PRO B N 1
ATOM 4351 C CA . PRO B 1 171 ? 23.594 -20.25 -9.969 1 92.19 171 PRO B CA 1
ATOM 4352 C C . PRO B 1 171 ? 23.312 -19.031 -10.836 1 92.19 171 PRO B C 1
ATOM 4354 O O . PRO B 1 171 ? 24.188 -18.578 -11.578 1 92.19 171 PRO B O 1
ATOM 4357 N N . LEU B 1 172 ? 22.141 -18.469 -10.773 1 93.69 172 LEU B N 1
ATOM 4358 C CA . LEU B 1 172 ? 21.781 -17.328 -11.602 1 93.69 172 LEU B CA 1
ATOM 4359 C C . LEU B 1 172 ? 22.109 -16.016 -10.898 1 93.69 172 LEU B C 1
ATOM 4361 O O . LEU B 1 172 ? 21.859 -14.938 -11.438 1 93.69 172 LEU B O 1
ATOM 4365 N N . SER B 1 173 ? 22.578 -16.078 -9.703 1 93.88 173 SER B N 1
ATOM 4366 C CA . SER B 1 173 ? 23.047 -14.945 -8.914 1 93.88 173 SER B CA 1
ATOM 4367 C C . SER B 1 173 ? 24.297 -15.297 -8.117 1 93.88 173 SER B C 1
ATOM 4369 O O . SER B 1 173 ? 24.203 -15.594 -6.926 1 93.88 173 SER B O 1
ATOM 4371 N N . ALA B 1 174 ? 25.375 -15.195 -8.797 1 92.69 174 ALA B N 1
ATOM 4372 C CA . ALA B 1 174 ? 26.641 -15.609 -8.188 1 92.69 174 ALA B CA 1
ATOM 4373 C C . ALA B 1 174 ? 26.969 -14.75 -6.973 1 92.69 174 ALA B C 1
ATOM 4375 O O . ALA B 1 174 ? 26.719 -13.547 -6.973 1 92.69 174 ALA B O 1
ATOM 4376 N N . SER B 1 175 ? 27.547 -15.406 -6.016 1 93.44 175 SER B N 1
ATOM 4377 C CA . SER B 1 175 ? 27.969 -14.695 -4.816 1 93.44 175 SER B CA 1
ATOM 4378 C C . SER B 1 175 ? 28.938 -13.57 -5.156 1 93.44 175 SER B C 1
ATOM 4380 O O . SER B 1 175 ? 29.781 -13.719 -6.047 1 93.44 175 SER B O 1
ATOM 4382 N N . SER B 1 176 ? 28.781 -12.539 -4.52 1 95.12 176 SER B N 1
ATOM 4383 C CA . SER B 1 176 ? 29.625 -11.359 -4.664 1 95.12 176 SER B CA 1
ATOM 4384 C C . SER B 1 176 ? 29.938 -10.734 -3.309 1 95.12 176 SER B C 1
ATOM 4386 O O . SER B 1 176 ? 29.094 -10.727 -2.412 1 95.12 176 SER B O 1
ATOM 4388 N N . PRO B 1 177 ? 31.203 -10.242 -3.135 1 95.81 177 PRO B N 1
ATOM 4389 C CA . PRO B 1 177 ? 31.531 -9.586 -1.864 1 95.81 177 PRO B CA 1
ATOM 4390 C C . PRO B 1 177 ? 30.656 -8.359 -1.594 1 95.81 177 PRO B C 1
ATOM 4392 O O . PRO B 1 177 ? 30.656 -7.836 -0.477 1 95.81 177 PRO B O 1
ATOM 4395 N N . GLU B 1 178 ? 29.938 -7.957 -2.568 1 95.81 178 GLU B N 1
ATOM 4396 C CA . GLU B 1 178 ? 29.062 -6.801 -2.406 1 95.81 178 GLU B CA 1
ATOM 4397 C C . GLU B 1 178 ? 27.891 -7.121 -1.479 1 95.81 178 GLU B C 1
ATOM 4399 O O . GLU B 1 178 ? 27.344 -6.227 -0.825 1 95.81 178 GLU B O 1
ATOM 4404 N N . PHE B 1 179 ? 27.516 -8.422 -1.488 1 97.69 179 PHE B N 1
ATOM 4405 C CA . PHE B 1 179 ? 26.328 -8.695 -0.697 1 97.69 179 PHE B CA 1
ATOM 4406 C C . PHE B 1 179 ? 26.453 -10.023 0.033 1 97.69 179 PHE B C 1
ATOM 4408 O O . PHE B 1 179 ? 25.562 -10.391 0.813 1 97.69 179 PHE B O 1
ATOM 4415 N N . VAL B 1 180 ? 27.516 -10.75 -0.2 1 97.94 180 VAL B N 1
ATOM 4416 C CA . VAL B 1 180 ? 27.766 -12 0.518 1 97.94 180 VAL B CA 1
ATOM 4417 C C . VAL B 1 180 ? 29.078 -11.906 1.288 1 97.94 180 VAL B C 1
ATOM 4419 O O . VAL B 1 180 ? 30.125 -11.586 0.712 1 97.94 180 VAL B O 1
ATOM 4422 N N . GLY B 1 181 ? 28.969 -12.203 2.553 1 96.94 181 GLY B N 1
ATOM 4423 C CA . GLY B 1 181 ? 30.156 -12.156 3.4 1 96.94 181 GLY B CA 1
ATOM 4424 C C . GLY B 1 181 ? 31.062 -13.359 3.221 1 96.94 181 GLY B C 1
ATOM 4425 O O . GLY B 1 181 ? 30.703 -14.312 2.521 1 96.94 181 GLY B O 1
ATOM 4426 N N . GLU B 1 182 ? 32.188 -13.305 3.924 1 95.5 182 GLU B N 1
ATOM 4427 C CA . GLU B 1 182 ? 33.188 -14.375 3.867 1 95.5 182 GLU B CA 1
ATOM 4428 C C . GLU B 1 182 ? 32.594 -15.695 4.367 1 95.5 182 GLU B C 1
ATOM 4430 O O . GLU B 1 182 ? 33.031 -16.766 3.938 1 95.5 182 GLU B O 1
ATOM 4435 N N . ASP B 1 183 ? 31.672 -15.578 5.191 1 95.81 183 ASP B N 1
ATOM 4436 C CA . ASP B 1 183 ? 31.078 -16.781 5.781 1 95.81 183 ASP B CA 1
ATOM 4437 C C . ASP B 1 183 ? 30 -17.359 4.879 1 95.81 183 ASP B C 1
ATOM 4439 O O . ASP B 1 183 ? 29.344 -18.328 5.238 1 95.81 183 ASP B O 1
ATOM 4443 N N . GLY B 1 184 ? 29.75 -16.703 3.803 1 96.44 184 GLY B N 1
ATOM 4444 C CA . GLY B 1 184 ? 28.812 -17.219 2.826 1 96.44 184 GLY B CA 1
ATOM 4445 C C . GLY B 1 184 ? 27.391 -16.734 3.072 1 96.44 184 GLY B C 1
ATOM 4446 O O . GLY B 1 184 ? 26.469 -17.141 2.361 1 96.44 184 GLY B O 1
ATOM 4447 N N . THR B 1 185 ? 27.234 -15.898 4.051 1 97.38 185 THR B N 1
ATOM 4448 C CA . THR B 1 185 ? 25.906 -15.391 4.379 1 97.38 185 THR B CA 1
ATOM 4449 C C . THR B 1 185 ? 25.703 -14 3.787 1 97.38 185 THR B C 1
ATOM 4451 O O . THR B 1 185 ? 26.672 -13.281 3.516 1 97.38 185 THR B O 1
ATOM 4454 N N . ILE B 1 186 ? 24.484 -13.68 3.551 1 97.94 186 ILE B N 1
ATOM 4455 C CA . ILE B 1 186 ? 24.141 -12.359 3.033 1 97.94 186 ILE B CA 1
ATOM 4456 C C . ILE B 1 186 ? 24.625 -11.289 4.012 1 97.94 186 ILE B C 1
ATOM 4458 O O . ILE B 1 186 ? 24.312 -11.344 5.207 1 97.94 186 ILE B O 1
ATOM 4462 N N . SER B 1 187 ? 25.359 -10.328 3.539 1 98 187 SER B N 1
ATOM 4463 C CA . SER B 1 187 ? 25.938 -9.305 4.406 1 98 187 SER B CA 1
ATOM 4464 C C . SER B 1 187 ? 25.422 -7.918 4.059 1 98 187 SER B C 1
ATOM 4466 O O . SER B 1 187 ? 25.625 -6.965 4.812 1 98 187 SER B O 1
ATOM 4468 N N . ALA B 1 188 ? 24.75 -7.797 2.961 1 98.38 188 ALA B N 1
ATOM 4469 C CA . ALA B 1 188 ? 24.125 -6.559 2.506 1 98.38 188 ALA B CA 1
ATOM 4470 C C . ALA B 1 188 ? 22.922 -6.848 1.604 1 98.38 188 ALA B C 1
ATOM 4472 O O . ALA B 1 188 ? 22.781 -7.961 1.092 1 98.38 188 ALA B O 1
ATOM 4473 N N . MET B 1 189 ? 22.062 -5.965 1.482 1 97.94 189 MET B N 1
ATOM 4474 C CA . MET B 1 189 ? 20.875 -6.152 0.652 1 97.94 189 MET B CA 1
ATOM 4475 C C . MET B 1 189 ? 20.469 -4.844 -0.021 1 97.94 189 MET B C 1
ATOM 4477 O O . MET B 1 189 ? 21.016 -3.783 0.304 1 97.94 189 MET B O 1
ATOM 4481 N N . GLN B 1 190 ? 19.578 -4.938 -0.95 1 97.25 190 GLN B N 1
ATOM 4482 C CA . GLN B 1 190 ? 19.156 -3.779 -1.725 1 97.25 190 GLN B CA 1
ATOM 4483 C C . GLN B 1 190 ? 17.641 -3.762 -1.885 1 97.25 190 GLN B C 1
ATOM 4485 O O . GLN B 1 190 ? 17 -4.812 -2.037 1 97.25 190 GLN B O 1
ATOM 4490 N N . VAL B 1 191 ? 17.125 -2.545 -1.87 1 96.75 191 VAL B N 1
ATOM 4491 C CA . VAL B 1 191 ? 15.711 -2.344 -2.158 1 96.75 191 VAL B CA 1
ATOM 4492 C C . VAL B 1 191 ? 15.484 -2.357 -3.668 1 96.75 191 VAL B C 1
ATOM 4494 O O . VAL B 1 191 ? 16.219 -1.702 -4.418 1 96.75 191 VAL B O 1
ATOM 4497 N N . VAL B 1 192 ? 14.547 -3.125 -4.086 1 96.88 192 VAL B N 1
ATOM 4498 C CA . VAL B 1 192 ? 14.125 -3.215 -5.48 1 96.88 192 VAL B CA 1
ATOM 4499 C C . VAL B 1 192 ? 12.609 -3.107 -5.57 1 96.88 192 VAL B C 1
ATOM 4501 O O . VAL B 1 192 ? 11.891 -3.812 -4.855 1 96.88 192 VAL B O 1
ATOM 4504 N N . PRO B 1 193 ? 12.172 -2.25 -6.453 1 97.06 193 PRO B N 1
ATOM 4505 C CA . PRO B 1 193 ? 12.875 -1.318 -7.34 1 97.06 193 PRO B CA 1
ATOM 4506 C C . PRO B 1 193 ? 13.484 -0.138 -6.59 1 97.06 193 PRO B C 1
ATOM 4508 O O . PRO B 1 193 ? 13.109 0.138 -5.449 1 97.06 193 PRO B O 1
ATOM 4511 N N . ARG B 1 194 ? 14.414 0.515 -7.227 1 96.81 194 ARG B N 1
ATOM 4512 C CA . ARG B 1 194 ? 14.852 1.825 -6.754 1 96.81 194 ARG B CA 1
ATOM 4513 C C . ARG B 1 194 ? 13.797 2.891 -7.043 1 96.81 194 ARG B C 1
ATOM 4515 O O . ARG B 1 194 ? 12.992 2.744 -7.965 1 96.81 194 ARG B O 1
ATOM 4522 N N . SER B 1 195 ? 13.828 3.938 -6.199 1 97.56 195 SER B N 1
ATOM 4523 C CA . SER B 1 195 ? 12.938 5.055 -6.48 1 97.56 195 SER B CA 1
ATOM 4524 C C . SER B 1 195 ? 13.242 5.684 -7.832 1 97.56 195 SER B C 1
ATOM 4526 O O . SER B 1 195 ? 14.367 5.586 -8.328 1 97.56 195 SER B O 1
ATOM 4528 N N . PHE B 1 196 ? 12.273 6.262 -8.477 1 98.12 196 PHE B N 1
ATOM 4529 C CA . PHE B 1 196 ? 12.445 7.016 -9.711 1 98.12 196 PHE B CA 1
ATOM 4530 C C . PHE B 1 196 ? 13.297 8.258 -9.477 1 98.12 196 PHE B C 1
ATOM 4532 O O . PHE B 1 196 ? 14.25 8.516 -10.219 1 98.12 196 PHE B O 1
ATOM 4539 N N . GLN B 1 197 ? 12.961 8.984 -8.445 1 97.94 197 GLN B N 1
ATOM 4540 C CA . GLN B 1 197 ? 13.727 10.164 -8.047 1 97.94 197 GLN B CA 1
ATOM 4541 C C . GLN B 1 197 ? 15.031 9.766 -7.359 1 97.94 197 GLN B C 1
ATOM 4543 O O . GLN B 1 197 ? 15.062 8.812 -6.582 1 97.94 197 GLN B O 1
ATOM 4548 N N . ARG B 1 198 ? 16.031 10.461 -7.648 1 95.06 198 ARG B N 1
ATOM 4549 C CA . ARG B 1 198 ? 17.344 10.188 -7.07 1 95.06 198 ARG B CA 1
ATOM 4550 C C . ARG B 1 198 ? 17.828 11.352 -6.215 1 95.06 198 ARG B C 1
ATOM 4552 O O . ARG B 1 198 ? 17.594 12.516 -6.555 1 95.06 198 ARG B O 1
ATOM 4559 N N . PRO B 1 199 ? 18.531 11.188 -5.223 1 92.44 199 PRO B N 1
ATOM 4560 C CA . PRO B 1 199 ? 18.797 9.883 -4.609 1 92.44 199 PRO B CA 1
ATOM 4561 C C . PRO B 1 199 ? 17.547 9.242 -4.02 1 92.44 199 PRO B C 1
ATOM 4563 O O . PRO B 1 199 ? 17.5 8.016 -3.85 1 92.44 199 PRO B O 1
ATOM 4566 N N . HIS B 1 200 ? 16.562 9.961 -3.586 1 95.62 200 HIS B N 1
ATOM 4567 C CA . HIS B 1 200 ? 15.25 9.547 -3.1 1 95.62 200 HIS B CA 1
ATOM 4568 C C . HIS B 1 200 ? 14.234 10.68 -3.223 1 95.62 200 HIS B C 1
ATOM 4570 O O . HIS B 1 200 ? 14.602 11.82 -3.504 1 95.62 200 HIS B O 1
ATOM 4576 N N . PRO B 1 201 ? 12.938 10.352 -3.117 1 97.5 201 PRO B N 1
ATOM 4577 C CA . PRO B 1 201 ? 11.969 11.453 -3.092 1 97.5 201 PRO B CA 1
ATOM 4578 C C . PRO B 1 201 ? 12.234 12.445 -1.966 1 97.5 201 PRO B C 1
ATOM 4580 O O . PRO B 1 201 ? 12.844 12.094 -0.954 1 97.5 201 PRO B O 1
ATOM 4583 N N . PRO B 1 202 ? 11.844 13.703 -2.186 1 97.88 202 PRO B N 1
ATOM 4584 C CA . PRO B 1 202 ? 12.023 14.688 -1.112 1 97.88 202 PRO B CA 1
ATOM 4585 C C . PRO B 1 202 ? 11.383 14.242 0.204 1 97.88 202 PRO B C 1
ATOM 4587 O O . PRO B 1 202 ? 10.289 13.688 0.207 1 97.88 202 PRO B O 1
ATOM 4590 N N . LEU B 1 203 ? 12.133 14.492 1.256 1 98.19 203 LEU B N 1
ATOM 4591 C CA . LEU B 1 203 ? 11.719 14.055 2.586 1 98.19 203 LEU B CA 1
ATOM 4592 C C . LEU B 1 203 ? 11.32 15.25 3.447 1 98.19 203 LEU B C 1
ATOM 4594 O O . LEU B 1 203 ? 12.023 16.266 3.484 1 98.19 203 LEU B O 1
ATOM 4598 N N . SER B 1 204 ? 10.156 15.141 4.039 1 98.56 204 SER B N 1
ATOM 4599 C CA . SER B 1 204 ? 9.664 16.125 5.008 1 98.56 204 SER B CA 1
ATOM 4600 C C . SER B 1 204 ? 9.258 15.445 6.316 1 98.56 204 SER B C 1
ATOM 4602 O O . SER B 1 204 ? 8.867 14.281 6.32 1 98.56 204 SER B O 1
ATOM 4604 N N . GLN B 1 205 ? 9.438 16.141 7.363 1 98.38 205 GLN B N 1
ATOM 4605 C CA . GLN B 1 205 ? 8.977 15.688 8.672 1 98.38 205 GLN B CA 1
ATOM 4606 C C . GLN B 1 205 ? 7.938 16.641 9.258 1 98.38 205 GLN B C 1
ATOM 4608 O O . GLN B 1 205 ? 8.078 17.859 9.148 1 98.38 205 GLN B O 1
ATOM 4613 N N . VAL B 1 206 ? 6.863 16.094 9.758 1 97.5 206 VAL B N 1
ATOM 4614 C CA . VAL B 1 206 ? 5.965 16.922 10.555 1 97.5 206 VAL B CA 1
ATOM 4615 C C . VAL B 1 206 ? 6.637 17.297 11.875 1 97.5 206 VAL B C 1
ATOM 4617 O O . VAL B 1 206 ? 7.066 16.406 12.625 1 97.5 206 VAL B O 1
ATOM 4620 N N . ILE B 1 207 ? 6.754 18.547 12.156 1 95.88 207 ILE B N 1
ATOM 4621 C CA . ILE B 1 207 ? 7.535 19 13.305 1 95.88 207 ILE B CA 1
ATOM 4622 C C . ILE B 1 207 ? 6.734 20.016 14.109 1 95.88 207 ILE B C 1
ATOM 4624 O O . ILE B 1 207 ? 5.828 20.672 13.578 1 95.88 207 ILE B O 1
ATOM 4628 N N . ASP B 1 208 ? 7.098 20.141 15.391 1 91.44 208 ASP B N 1
ATOM 4629 C CA . ASP B 1 208 ? 6.434 21.109 16.25 1 91.44 208 ASP B CA 1
ATOM 4630 C C . ASP B 1 208 ? 7.383 21.641 17.328 1 91.44 208 ASP B C 1
ATOM 4632 O O . ASP B 1 208 ? 7.406 22.828 17.609 1 91.44 208 ASP B O 1
ATOM 4636 N N . THR B 1 209 ? 8.273 20.781 17.922 1 92.56 209 THR B N 1
ATOM 4637 C CA . THR B 1 209 ? 9.133 21.125 19.047 1 92.56 209 THR B CA 1
ATOM 4638 C C . THR B 1 209 ? 10.508 21.578 18.562 1 92.56 209 THR B C 1
ATOM 4640 O O . THR B 1 209 ? 10.938 21.203 17.469 1 92.56 209 THR B O 1
ATOM 4643 N N . PRO B 1 210 ? 11.219 22.359 19.406 1 96.38 210 PRO B N 1
ATOM 4644 C CA . PRO B 1 210 ? 12.578 22.75 19.031 1 96.38 210 PRO B CA 1
ATOM 4645 C C . PRO B 1 210 ? 13.469 21.547 18.703 1 96.38 210 PRO B C 1
ATOM 4647 O O . PRO B 1 210 ? 14.25 21.594 17.75 1 96.38 210 PRO B O 1
ATOM 4650 N N . ARG B 1 211 ? 13.297 20.531 19.422 1 95.44 211 ARG B N 1
ATOM 4651 C CA . ARG B 1 211 ? 14.125 19.359 19.203 1 95.44 211 ARG B CA 1
ATOM 4652 C C . ARG B 1 211 ? 13.867 18.75 17.828 1 95.44 211 ARG B C 1
ATOM 4654 O O . ARG B 1 211 ? 14.805 18.438 17.109 1 95.44 211 ARG B O 1
ATOM 4661 N N . SER B 1 212 ? 12.609 18.562 17.484 1 95.69 212 SER B N 1
ATOM 4662 C CA . SER B 1 212 ? 12.289 17.984 16.188 1 95.69 212 SER B CA 1
ATOM 4663 C C . SER B 1 212 ? 12.664 18.938 15.047 1 95.69 212 SER B C 1
ATOM 4665 O O . SER B 1 212 ? 13.078 18.484 13.977 1 95.69 212 SER B O 1
ATOM 4667 N N . ILE B 1 213 ? 12.539 20.25 15.289 1 98.12 213 ILE B N 1
ATOM 4668 C CA . ILE B 1 213 ? 12.898 21.25 14.289 1 98.12 213 ILE B CA 1
ATOM 4669 C C . ILE B 1 213 ? 14.391 21.156 13.984 1 98.12 213 ILE B C 1
ATOM 4671 O O . ILE B 1 213 ? 14.789 21.078 12.82 1 98.12 213 ILE B O 1
ATOM 4675 N N . GLN B 1 214 ? 15.148 21.109 15 1 98.31 214 GLN B N 1
ATOM 4676 C CA . GLN B 1 214 ? 16.594 21.062 14.836 1 98.31 214 GLN B CA 1
ATOM 4677 C C . GLN B 1 214 ? 17.031 19.734 14.219 1 98.31 214 GLN B C 1
ATOM 4679 O O . GLN B 1 214 ? 17.891 19.703 13.344 1 98.31 214 GLN B O 1
ATOM 4684 N N . SER B 1 215 ? 16.422 18.672 14.672 1 96.31 215 SER B N 1
ATOM 4685 C CA . SER B 1 215 ? 16.766 17.359 14.133 1 96.31 215 SER B CA 1
ATOM 4686 C C . SER B 1 215 ? 16.453 17.281 12.641 1 96.31 215 SER B C 1
ATOM 4688 O O . SER B 1 215 ? 17.281 16.766 11.867 1 96.31 215 SER B O 1
ATOM 4690 N N . ALA B 1 216 ? 15.305 17.719 12.227 1 97.38 216 ALA B N 1
ATOM 4691 C CA . ALA B 1 216 ? 14.938 17.719 10.812 1 97.38 216 ALA B CA 1
ATOM 4692 C C . ALA B 1 216 ? 15.906 18.547 9.984 1 97.38 216 ALA B C 1
ATOM 4694 O O . ALA B 1 216 ? 16.391 18.109 8.945 1 97.38 216 ALA B O 1
ATOM 4695 N N . ALA B 1 217 ? 16.234 19.719 10.477 1 98.19 217 ALA B N 1
ATOM 4696 C CA . ALA B 1 217 ? 17.141 20.625 9.766 1 98.19 217 ALA B CA 1
ATOM 4697 C C . ALA B 1 217 ? 18.531 20.016 9.609 1 98.19 217 ALA B C 1
ATOM 4699 O O . ALA B 1 217 ? 19.109 20.047 8.523 1 98.19 217 ALA B O 1
ATOM 4700 N N . ARG B 1 218 ? 19.031 19.438 10.719 1 97.25 218 ARG B N 1
ATOM 4701 C CA . ARG B 1 218 ? 20.359 18.844 10.688 1 97.25 218 ARG B CA 1
ATOM 4702 C C . ARG B 1 218 ? 20.406 17.688 9.695 1 97.25 218 ARG B C 1
ATOM 4704 O O . ARG B 1 218 ? 21.438 17.453 9.047 1 97.25 218 ARG B O 1
ATOM 4711 N N . ALA B 1 219 ? 19.281 17.047 9.594 1 94.69 219 ALA B N 1
ATOM 4712 C CA . ALA B 1 219 ? 19.203 15.891 8.703 1 94.69 219 ALA B CA 1
ATOM 4713 C C . ALA B 1 219 ? 18.906 16.328 7.27 1 94.69 219 ALA B C 1
ATOM 4715 O O . ALA B 1 219 ? 18.812 15.484 6.371 1 94.69 219 ALA B O 1
ATOM 4716 N N . GLY B 1 220 ? 18.703 17.562 7.062 1 94.06 220 GLY B N 1
ATOM 4717 C CA . GLY B 1 220 ? 18.422 18.062 5.73 1 94.06 220 GLY B CA 1
ATOM 4718 C C . GLY B 1 220 ? 17 17.75 5.262 1 94.06 220 GLY B C 1
ATOM 4719 O O . GLY B 1 220 ? 16.734 17.734 4.055 1 94.06 220 GLY B O 1
ATOM 4720 N N . MET B 1 221 ? 16.156 17.438 6.148 1 97.44 221 MET B N 1
ATOM 4721 C CA . MET B 1 221 ? 14.758 17.188 5.809 1 97.44 221 MET B CA 1
ATOM 4722 C C . MET B 1 221 ? 13.938 18.484 5.875 1 97.44 221 MET B C 1
ATOM 4724 O O . MET B 1 221 ? 14.211 19.344 6.707 1 97.44 221 MET B O 1
ATOM 4728 N N . LYS B 1 222 ? 12.977 18.578 5.004 1 98.19 222 LYS B N 1
ATOM 4729 C CA . LYS B 1 222 ? 12.031 19.672 5.074 1 98.19 222 LYS B CA 1
ATOM 4730 C C . LYS B 1 222 ? 11.109 19.531 6.285 1 98.19 222 LYS B C 1
ATOM 4732 O O . LYS B 1 222 ? 11.078 18.484 6.926 1 98.19 222 LYS B O 1
ATOM 4737 N N . GLY B 1 223 ? 10.461 20.641 6.637 1 98.38 223 GLY B N 1
ATOM 4738 C CA . GLY B 1 223 ? 9.555 20.625 7.777 1 98.38 223 GLY B CA 1
ATOM 4739 C C . GLY B 1 223 ? 8.133 21 7.41 1 98.38 223 GLY B C 1
ATOM 4740 O O . GLY B 1 223 ? 7.918 21.875 6.562 1 98.38 223 GLY B O 1
ATOM 4741 N N . ILE B 1 224 ? 7.176 20.375 8.031 1 98.56 224 ILE B N 1
ATOM 4742 C CA . ILE B 1 224 ? 5.766 20.734 7.898 1 98.56 224 ILE B CA 1
ATOM 4743 C C . ILE B 1 224 ? 5.207 21.125 9.266 1 98.56 224 ILE B C 1
ATOM 4745 O O . ILE B 1 224 ? 5.289 20.359 10.227 1 98.56 224 ILE B O 1
ATOM 4749 N N . PHE B 1 225 ? 4.668 22.312 9.375 1 97.56 225 PHE B N 1
ATOM 4750 C CA . PHE B 1 225 ? 4.02 22.797 10.586 1 97.56 225 PHE B CA 1
ATOM 4751 C C . PHE B 1 225 ? 2.506 22.797 10.43 1 97.56 225 PHE B C 1
ATOM 4753 O O . PHE B 1 225 ? 1.996 22.859 9.305 1 97.56 225 PHE B O 1
ATOM 4760 N N . TRP B 1 226 ? 1.864 22.641 11.602 1 93.56 226 TRP B N 1
ATOM 4761 C CA . TRP B 1 226 ? 0.425 22.859 11.695 1 93.56 226 TRP B CA 1
ATOM 4762 C C . TRP B 1 226 ? 0.055 23.516 13.016 1 93.56 226 TRP B C 1
ATOM 4764 O O . TRP B 1 226 ? 0.658 23.219 14.055 1 93.56 226 TRP B O 1
ATOM 4774 N N . MET B 1 227 ? -0.919 24.547 13.109 1 91.62 227 MET B N 1
ATOM 4775 C CA . MET B 1 227 ? -1.671 25.047 14.258 1 91.62 227 MET B CA 1
ATOM 4776 C C . MET B 1 227 ? -1.051 26.312 14.812 1 91.62 227 MET B C 1
ATOM 4778 O O . MET B 1 227 ? -1.755 27.297 15.055 1 91.62 227 MET B O 1
ATOM 4782 N N . PRO B 1 228 ? 0.382 26.422 15.086 1 95.31 228 PRO B N 1
ATOM 4783 C CA . PRO B 1 228 ? 0.901 27.594 15.773 1 95.31 228 PRO B CA 1
ATOM 4784 C C . PRO B 1 228 ? 0.593 28.906 15.031 1 95.31 228 PRO B C 1
ATOM 4786 O O . PRO B 1 228 ? 0.623 28.938 13.797 1 95.31 228 PRO B O 1
ATOM 4789 N N . PRO B 1 229 ? 0.304 29.906 15.844 1 97 229 PRO B N 1
ATOM 4790 C CA . PRO B 1 229 ? 0.126 31.234 15.227 1 97 229 PRO B CA 1
ATOM 4791 C C . PRO B 1 229 ? 1.433 31.812 14.695 1 97 229 PRO B C 1
ATOM 4793 O O . PRO B 1 229 ? 2.51 31.281 14.969 1 97 229 PRO B O 1
ATOM 4796 N N . ILE B 1 230 ? 1.276 32.906 13.914 1 97.44 230 ILE B N 1
ATOM 4797 C CA . ILE B 1 230 ? 2.428 33.531 13.266 1 97.44 230 ILE B CA 1
ATOM 4798 C C . ILE B 1 230 ? 3.465 33.906 14.312 1 97.44 230 ILE B C 1
ATOM 4800 O O . ILE B 1 230 ? 4.668 33.719 14.109 1 97.44 230 ILE B O 1
ATOM 4804 N N . SER B 1 231 ? 3.014 34.438 15.453 1 96.94 231 SER B N 1
ATOM 4805 C CA . SER B 1 231 ? 3.928 34.875 16.5 1 96.94 231 SER B CA 1
ATOM 4806 C C . SER B 1 231 ? 4.84 33.75 16.953 1 96.94 231 SER B C 1
ATOM 4808 O O . SER B 1 231 ? 6.035 33.938 17.172 1 96.94 231 SER B O 1
ATOM 4810 N N . GLU B 1 232 ? 4.316 32.531 17.062 1 96.56 232 GLU B N 1
ATOM 4811 C CA . GLU B 1 232 ? 5.09 31.359 17.484 1 96.56 232 GLU B CA 1
ATOM 4812 C C . GLU B 1 232 ? 5.898 30.797 16.312 1 96.56 232 GLU B C 1
ATOM 4814 O O . GLU B 1 232 ? 6.996 30.266 16.516 1 96.56 232 GLU B O 1
ATOM 4819 N N . LEU B 1 233 ? 5.336 30.906 15.148 1 98 233 LEU B N 1
ATOM 4820 C CA . LEU B 1 233 ? 5.996 30.328 13.984 1 98 233 LEU B CA 1
ATOM 4821 C C . LEU B 1 233 ? 7.273 31.094 13.648 1 98 233 LEU B C 1
ATOM 4823 O O . LEU B 1 233 ? 8.234 30.516 13.141 1 98 233 LEU B O 1
ATOM 4827 N N . LYS B 1 234 ? 7.32 32.406 13.914 1 97.81 234 LYS B N 1
ATOM 4828 C CA . LYS B 1 234 ? 8.5 33.219 13.609 1 97.81 234 LYS B CA 1
ATOM 4829 C C . LYS B 1 234 ? 9.758 32.594 14.234 1 97.81 234 LYS B C 1
ATOM 4831 O O . LYS B 1 234 ? 10.766 32.406 13.555 1 97.81 234 LYS B O 1
ATOM 4836 N N . GLY B 1 235 ? 9.656 32.312 15.531 1 97.81 235 GLY B N 1
ATOM 4837 C CA . GLY B 1 235 ? 10.789 31.688 16.203 1 97.81 235 GLY B CA 1
ATOM 4838 C C . GLY B 1 235 ? 11.125 30.312 15.688 1 97.81 235 GLY B C 1
ATOM 4839 O O . GLY B 1 235 ? 12.297 29.953 15.57 1 97.81 235 GLY B O 1
ATOM 4840 N N . ARG B 1 236 ? 10.125 29.516 15.367 1 98.19 236 ARG B N 1
ATOM 4841 C CA . ARG B 1 236 ? 10.328 28.141 14.883 1 98.19 236 ARG B CA 1
ATOM 4842 C C . ARG B 1 236 ? 10.953 28.156 13.492 1 98.19 236 ARG B C 1
ATOM 4844 O O . ARG B 1 236 ? 11.859 27.359 13.219 1 98.19 236 ARG B O 1
ATOM 4851 N N . PHE B 1 237 ? 10.453 29.078 12.633 1 98.56 237 PHE B N 1
ATOM 4852 C CA . PHE B 1 237 ? 11.031 29.219 11.305 1 98.56 237 PHE B CA 1
ATOM 4853 C C . PHE B 1 237 ? 12.492 29.641 11.391 1 98.56 237 PHE B C 1
ATOM 4855 O O . PHE B 1 237 ? 13.344 29.109 10.68 1 98.56 237 PHE B O 1
ATOM 4862 N N . ALA B 1 238 ? 12.781 30.578 12.258 1 98.62 238 ALA B N 1
ATOM 4863 C CA . ALA B 1 238 ? 14.148 31.047 12.445 1 98.62 238 ALA B CA 1
ATOM 4864 C C . ALA B 1 238 ? 15.055 29.938 12.961 1 98.62 238 ALA B C 1
ATOM 4866 O O . ALA B 1 238 ? 16.203 29.797 12.516 1 98.62 238 ALA B O 1
ATOM 4867 N N . LEU B 1 239 ? 14.516 29.188 13.922 1 98.69 239 LEU B N 1
ATOM 4868 C CA . LEU B 1 239 ? 15.281 28.078 14.477 1 98.69 239 LEU B CA 1
ATOM 4869 C C . LEU B 1 239 ? 15.656 27.078 13.391 1 98.69 239 LEU B C 1
ATOM 4871 O O . LEU B 1 239 ? 16.797 26.609 13.336 1 98.69 239 LEU B O 1
ATOM 4875 N N . TYR B 1 240 ? 14.75 26.719 12.539 1 98.69 240 TYR B N 1
ATOM 4876 C CA . TYR B 1 240 ? 15.023 25.812 11.43 1 98.69 240 TYR B CA 1
ATOM 4877 C C . TYR B 1 240 ? 16.078 26.406 10.5 1 98.69 240 TYR B C 1
ATOM 4879 O O . TYR B 1 240 ? 17.062 25.734 10.164 1 98.69 240 TYR B O 1
ATOM 4887 N N . ARG B 1 241 ? 15.867 27.672 10.055 1 98.62 241 ARG B N 1
ATOM 4888 C CA . ARG B 1 241 ? 16.781 28.359 9.156 1 98.62 241 ARG B CA 1
ATOM 4889 C C . ARG B 1 241 ? 18.203 28.344 9.719 1 98.62 241 ARG B C 1
ATOM 4891 O O . ARG B 1 241 ? 19.156 27.984 9.016 1 98.62 241 ARG B O 1
ATOM 4898 N N . ASP B 1 242 ? 18.312 28.734 10.984 1 98.75 242 ASP B N 1
ATOM 4899 C CA . ASP B 1 242 ? 19.625 28.828 11.617 1 98.75 242 ASP B CA 1
ATOM 4900 C C . ASP B 1 242 ? 20.297 27.469 11.719 1 98.75 242 ASP B C 1
ATOM 4902 O O . ASP B 1 242 ? 21.484 27.328 11.43 1 98.75 242 ASP B O 1
ATOM 4906 N N . THR B 1 243 ? 19.531 26.469 12.117 1 98.69 243 THR B N 1
ATOM 4907 C CA . THR B 1 243 ? 20.062 25.125 12.242 1 98.69 243 THR B CA 1
ATOM 4908 C C . THR B 1 243 ? 20.484 24.578 10.883 1 98.69 243 THR B C 1
ATOM 4910 O O . THR B 1 243 ? 21.547 23.953 10.758 1 98.69 243 THR B O 1
ATOM 4913 N N . LEU B 1 244 ? 19.688 24.781 9.883 1 98.5 244 LEU B N 1
ATOM 4914 C CA . LEU B 1 244 ? 20 24.328 8.531 1 98.5 244 LEU B CA 1
ATOM 4915 C C . LEU B 1 244 ? 21.234 25.031 8 1 98.5 244 LEU B C 1
ATOM 4917 O O . LEU B 1 244 ? 22.094 24.406 7.371 1 98.5 244 LEU B O 1
ATOM 4921 N N . SER B 1 245 ? 21.297 26.344 8.227 1 98.56 245 SER B N 1
ATOM 4922 C CA . SER B 1 245 ? 22.469 27.109 7.812 1 98.56 245 SER B CA 1
ATOM 4923 C C . SER B 1 245 ? 23.75 26.547 8.43 1 98.56 245 SER B C 1
ATOM 4925 O O . SER B 1 245 ? 24.766 26.391 7.746 1 98.56 245 SER B O 1
ATOM 4927 N N . GLU B 1 246 ? 23.688 26.281 9.688 1 98.5 246 GLU B N 1
ATOM 4928 C CA . GLU B 1 246 ? 24.828 25.719 10.383 1 98.5 246 GLU B CA 1
ATOM 4929 C C . GLU B 1 246 ? 25.203 24.359 9.812 1 98.5 246 GLU B C 1
ATOM 4931 O O . GLU B 1 246 ? 26.375 24.078 9.555 1 98.5 246 GLU B O 1
ATOM 4936 N N . ALA B 1 247 ? 24.266 23.547 9.586 1 97.62 247 ALA B N 1
ATOM 4937 C CA . ALA B 1 247 ? 24.469 22.172 9.133 1 97.62 247 ALA B CA 1
ATOM 4938 C C . ALA B 1 247 ? 25.047 22.141 7.723 1 97.62 247 ALA B C 1
ATOM 4940 O O . ALA B 1 247 ? 25.844 21.266 7.387 1 97.62 247 ALA B O 1
ATOM 4941 N N . THR B 1 248 ? 24.672 23.109 6.887 1 97.12 248 THR B N 1
ATOM 4942 C CA . THR B 1 248 ? 25.078 23.094 5.484 1 97.12 248 THR B CA 1
ATOM 4943 C C . THR B 1 248 ? 26.266 24.016 5.262 1 97.12 248 THR B C 1
ATOM 4945 O O . THR B 1 248 ? 26.922 23.953 4.223 1 97.12 248 THR B O 1
ATOM 4948 N N . GLY B 1 249 ? 26.422 24.922 6.066 1 97.62 249 GLY B N 1
ATOM 4949 C CA . GLY B 1 249 ? 27.469 25.922 5.918 1 97.62 249 GLY B CA 1
ATOM 4950 C C . GLY B 1 249 ? 27.094 27.047 4.969 1 97.62 249 GLY B C 1
ATOM 4951 O O . GLY B 1 249 ? 27.953 27.828 4.543 1 97.62 249 GLY B O 1
ATOM 4952 N N . VAL B 1 250 ? 25.844 27.125 4.582 1 97.81 250 VAL B N 1
ATOM 4953 C CA . VAL B 1 250 ? 25.328 28.125 3.664 1 97.81 250 VAL B CA 1
ATOM 4954 C C . VAL B 1 250 ? 24.156 28.859 4.312 1 97.81 250 VAL B C 1
ATOM 4956 O O . VAL B 1 250 ? 23.219 28.234 4.816 1 97.81 250 VAL B O 1
ATOM 4959 N N . GLU B 1 251 ? 24.188 30.141 4.25 1 98 251 GLU B N 1
ATOM 4960 C CA . GLU B 1 251 ? 23.094 30.938 4.805 1 98 251 GLU B CA 1
ATOM 4961 C C . GLU B 1 251 ? 21.781 30.672 4.07 1 98 251 GLU B C 1
ATOM 4963 O O . GLU B 1 251 ? 21.734 30.719 2.84 1 98 251 GLU B O 1
ATOM 4968 N N . GLN B 1 252 ? 20.859 30.344 4.867 1 98 252 GLN B N 1
ATOM 4969 C CA . GLN B 1 252 ? 19.547 30.047 4.301 1 98 252 GLN B CA 1
ATOM 4970 C C . GLN B 1 252 ? 18.578 31.219 4.516 1 98 252 GLN B C 1
ATOM 4972 O O . GLN B 1 252 ? 18.719 31.969 5.473 1 98 252 GLN B O 1
ATOM 4977 N N . GLU B 1 253 ? 17.625 31.359 3.66 1 97.81 253 GLU B N 1
ATOM 4978 C CA . GLU B 1 253 ? 16.547 32.312 3.834 1 97.81 253 GLU B CA 1
ATOM 4979 C C . GLU B 1 253 ? 15.469 31.781 4.758 1 97.81 253 GLU B C 1
ATOM 4981 O O . GLU B 1 253 ? 15.289 30.562 4.859 1 97.81 253 GLU B O 1
ATOM 4986 N N . LEU B 1 254 ? 14.773 32.719 5.43 1 97.94 254 LEU B N 1
ATOM 4987 C CA . LEU B 1 254 ? 13.609 32.312 6.207 1 97.94 254 LEU B CA 1
ATOM 4988 C C . LEU B 1 254 ? 12.602 31.562 5.336 1 97.94 254 LEU B C 1
ATOM 4990 O O . LEU B 1 254 ? 12.352 31.953 4.195 1 97.94 254 LEU B O 1
ATOM 4994 N N . GLY B 1 255 ? 12.109 30.469 5.855 1 97.69 255 GLY B N 1
ATOM 4995 C CA . GLY B 1 255 ? 11.062 29.75 5.152 1 97.69 255 GLY B CA 1
ATOM 4996 C C . GLY B 1 255 ? 11.594 28.641 4.266 1 97.69 255 GLY B C 1
ATOM 4997 O O . GLY B 1 255 ? 10.828 27.797 3.779 1 97.69 255 GLY B O 1
ATOM 4998 N N . THR B 1 256 ? 12.938 28.625 4.066 1 97.25 256 THR B N 1
ATOM 4999 C CA . THR B 1 256 ? 13.539 27.594 3.23 1 97.25 256 THR B CA 1
ATOM 5000 C C . THR B 1 256 ? 13.188 26.203 3.756 1 97.25 256 THR B C 1
ATOM 5002 O O . THR B 1 256 ? 13.406 25.906 4.934 1 97.25 256 THR B O 1
ATOM 5005 N N . GLY B 1 257 ? 12.57 25.391 2.9 1 96.94 257 GLY B N 1
ATOM 5006 C CA . GLY B 1 257 ? 12.32 23.984 3.227 1 96.94 257 GLY B CA 1
ATOM 5007 C C . GLY B 1 257 ? 11.125 23.797 4.133 1 96.94 257 GLY B C 1
ATOM 5008 O O . GLY B 1 257 ? 10.906 22.703 4.656 1 96.94 257 GLY B O 1
ATOM 5009 N N . LEU B 1 258 ? 10.328 24.828 4.332 1 98.38 258 LEU B N 1
ATOM 5010 C CA . LEU B 1 258 ? 9.234 24.703 5.293 1 98.38 258 LEU B CA 1
ATOM 5011 C C . LEU B 1 258 ? 7.883 24.891 4.605 1 98.38 258 LEU B C 1
ATOM 5013 O O . LEU B 1 258 ? 7.746 25.703 3.697 1 98.38 258 LEU B O 1
ATOM 5017 N N . SER B 1 259 ? 6.945 24.031 4.977 1 98.38 259 SER B N 1
ATOM 5018 C CA . SER B 1 259 ? 5.543 24.156 4.594 1 98.38 259 SER B CA 1
ATOM 5019 C C . SER B 1 259 ? 4.645 24.328 5.812 1 98.38 259 SER B C 1
ATOM 5021 O O . SER B 1 259 ? 5.047 24.031 6.938 1 98.38 259 SER B O 1
ATOM 5023 N N . LEU B 1 260 ? 3.506 24.922 5.586 1 98.56 260 LEU B N 1
ATOM 5024 C CA . LEU B 1 260 ? 2.564 25.188 6.668 1 98.56 260 LEU B CA 1
ATOM 5025 C C . LEU B 1 260 ? 1.157 24.75 6.285 1 98.56 260 LEU B C 1
ATOM 5027 O O . LEU B 1 260 ? 0.643 25.141 5.234 1 98.56 260 LEU B O 1
ATOM 5031 N N . VAL B 1 261 ? 0.589 23.859 7.105 1 98.44 261 VAL B N 1
ATOM 5032 C CA . VAL B 1 261 ? -0.823 23.531 6.961 1 98.44 261 VAL B CA 1
ATOM 5033 C C . VAL B 1 261 ? -1.682 24.594 7.637 1 98.44 261 VAL B C 1
ATOM 5035 O O . VAL B 1 261 ? -1.413 24.984 8.773 1 98.44 261 VAL B O 1
ATOM 5038 N N . ARG B 1 262 ? -2.625 25.125 6.953 1 98.38 262 ARG B N 1
ATOM 5039 C CA . ARG B 1 262 ? -3.633 26.016 7.516 1 98.38 262 ARG B CA 1
ATOM 5040 C C . ARG B 1 262 ? -5.039 25.578 7.098 1 98.38 262 ARG B C 1
ATOM 5042 O O . ARG B 1 262 ? -5.223 25 6.035 1 98.38 262 ARG B O 1
ATOM 5049 N N . ASP B 1 263 ? -5.977 25.859 8 1 98.44 263 ASP B N 1
ATOM 5050 C CA . ASP B 1 263 ? -7.387 25.641 7.695 1 98.44 263 ASP B CA 1
ATOM 5051 C C . ASP B 1 263 ? -7.938 26.766 6.824 1 98.44 263 ASP B C 1
ATOM 5053 O O . ASP B 1 263 ? -7.91 27.938 7.223 1 98.44 263 ASP B O 1
ATOM 5057 N N . VAL B 1 264 ? -8.406 26.391 5.664 1 98.69 264 VAL B N 1
ATOM 5058 C CA . VAL B 1 264 ? -8.781 27.391 4.664 1 98.69 264 VAL B CA 1
ATOM 5059 C C . VAL B 1 264 ? -10.188 27.094 4.152 1 98.69 264 VAL B C 1
ATOM 5061 O O . VAL B 1 264 ? -10.523 25.953 3.846 1 98.69 264 VAL B O 1
ATOM 5064 N N . TYR B 1 265 ? -11.016 28.078 4.066 1 98.88 265 TYR B N 1
ATOM 5065 C CA . TYR B 1 265 ? -12.32 28 3.42 1 98.88 265 TYR B CA 1
ATOM 5066 C C . TYR B 1 265 ? -12.695 29.344 2.793 1 98.88 265 TYR B C 1
ATOM 5068 O O . TYR B 1 265 ? -12.734 30.359 3.479 1 98.88 265 TYR B O 1
ATOM 5076 N N . VAL B 1 266 ? -12.945 29.344 1.508 1 98.94 266 VAL B N 1
ATOM 5077 C CA . VAL B 1 266 ? -13.266 30.547 0.754 1 98.94 266 VAL B CA 1
ATOM 5078 C C . VAL B 1 266 ? -14.727 30.516 0.325 1 98.94 266 VAL B C 1
ATOM 5080 O O . VAL B 1 266 ? -15.203 29.516 -0.216 1 98.94 266 VAL B O 1
ATOM 5083 N N . ALA B 1 267 ? -15.461 31.5 0.616 1 98.75 267 ALA B N 1
ATOM 5084 C CA . ALA B 1 267 ? -16.844 31.688 0.205 1 98.75 267 ALA B CA 1
ATOM 5085 C C . ALA B 1 267 ? -17.094 33.125 -0.232 1 98.75 267 ALA B C 1
ATOM 5087 O O . ALA B 1 267 ? -16.188 33.969 -0.241 1 98.75 267 ALA B O 1
ATOM 5088 N N . ASP B 1 268 ? -18.328 33.438 -0.613 1 98.31 268 ASP B N 1
ATOM 5089 C CA . ASP B 1 268 ? -18.641 34.719 -1.184 1 98.31 268 ASP B CA 1
ATOM 5090 C C . ASP B 1 268 ? -18.703 35.812 -0.1 1 98.31 268 ASP B C 1
ATOM 5092 O O . ASP B 1 268 ? -18.453 36.969 -0.37 1 98.31 268 ASP B O 1
ATOM 5096 N N . THR B 1 269 ? -19.031 35.406 1.136 1 98.5 269 THR B N 1
ATOM 5097 C CA . THR B 1 269 ? -19.078 36.344 2.254 1 98.5 269 THR B CA 1
ATOM 5098 C C . THR B 1 269 ? -18.406 35.75 3.484 1 98.5 269 THR B C 1
ATOM 5100 O O . THR B 1 269 ? -18.266 34.531 3.584 1 98.5 269 THR B O 1
ATOM 5103 N N . LEU B 1 270 ? -17.984 36.625 4.375 1 98 270 LEU B N 1
ATOM 5104 C CA . LEU B 1 270 ? -17.406 36.188 5.637 1 98 270 LEU B CA 1
ATOM 5105 C C . LEU B 1 270 ? -18.406 35.344 6.422 1 98 270 LEU B C 1
ATOM 5107 O O . LEU B 1 270 ? -18.047 34.312 7.004 1 98 270 LEU B O 1
ATOM 5111 N N . GLU B 1 271 ? -19.672 35.75 6.402 1 98.25 271 GLU B N 1
ATOM 5112 C CA . GLU B 1 271 ? -20.719 35.062 7.137 1 98.25 271 GLU B CA 1
ATOM 5113 C C . GLU B 1 271 ? -20.953 33.656 6.578 1 98.25 271 GLU B C 1
ATOM 5115 O O . GLU B 1 271 ? -21.078 32.688 7.336 1 98.25 271 GLU B O 1
ATOM 5120 N N . GLN B 1 272 ? -21 33.562 5.316 1 98.5 272 GLN B N 1
ATOM 5121 C CA . GLN B 1 272 ? -21.203 32.25 4.68 1 98.5 272 GLN B CA 1
ATOM 5122 C C . GLN B 1 272 ? -20.031 31.312 4.953 1 98.5 272 GLN B C 1
ATOM 5124 O O . GLN B 1 272 ? -20.234 30.125 5.195 1 98.5 272 GLN B O 1
ATOM 5129 N N . ALA B 1 273 ? -18.828 31.844 4.879 1 98.75 273 ALA B N 1
ATOM 5130 C CA . ALA B 1 273 ? -17.641 31.031 5.117 1 98.75 273 ALA B CA 1
ATOM 5131 C C . ALA B 1 273 ? -17.688 30.406 6.508 1 98.75 273 ALA B C 1
ATOM 5133 O O . ALA B 1 273 ? -17.469 29.203 6.652 1 98.75 273 ALA B O 1
ATOM 5134 N N . ARG B 1 274 ? -17.969 31.234 7.5 1 98.44 274 ARG B N 1
ATOM 5135 C CA . ARG B 1 274 ? -18.047 30.719 8.859 1 98.44 274 ARG B CA 1
ATOM 5136 C C . ARG B 1 274 ? -19.188 29.703 9 1 98.44 274 ARG B C 1
ATOM 5138 O O . ARG B 1 274 ? -19 28.641 9.578 1 98.44 274 ARG B O 1
ATOM 5145 N N . ALA B 1 275 ? -20.359 30.031 8.453 1 98.44 275 ALA B N 1
ATOM 5146 C CA . ALA B 1 275 ? -21.547 29.188 8.57 1 98.44 275 ALA B CA 1
ATOM 5147 C C . ALA B 1 275 ? -21.281 27.797 7.98 1 98.44 275 ALA B C 1
ATOM 5149 O O . ALA B 1 275 ? -21.719 26.781 8.531 1 98.44 275 ALA B O 1
ATOM 5150 N N . ASP B 1 276 ? -20.609 27.75 6.906 1 98.56 276 ASP B N 1
ATOM 5151 C CA . ASP B 1 276 ? -20.328 26.5 6.215 1 98.56 276 ASP B CA 1
ATOM 5152 C C . ASP B 1 276 ? -19.281 25.672 6.957 1 98.56 276 ASP B C 1
ATOM 5154 O O . ASP B 1 276 ? -19.406 24.453 7.059 1 98.56 276 ASP B O 1
ATOM 5158 N N . PHE B 1 277 ? -18.312 26.359 7.547 1 98.56 277 PHE B N 1
ATOM 5159 C CA . PHE B 1 277 ? -17.047 25.703 7.832 1 98.56 277 PHE B CA 1
ATOM 5160 C C . PHE B 1 277 ? -16.906 25.406 9.32 1 98.56 277 PHE B C 1
ATOM 5162 O O . PHE B 1 277 ? -16.234 24.453 9.711 1 98.56 277 PHE B O 1
ATOM 5169 N N . GLU B 1 278 ? -17.547 26.141 10.18 1 98.5 278 GLU B N 1
ATOM 5170 C CA . GLU B 1 278 ? -17.281 26.188 11.617 1 98.5 278 GLU B CA 1
ATOM 5171 C C . GLU B 1 278 ? -17.484 24.828 12.266 1 98.5 278 GLU B C 1
ATOM 5173 O O . GLU B 1 278 ? -16.609 24.344 12.984 1 98.5 278 GLU B O 1
ATOM 5178 N N . GLU B 1 279 ? -18.578 24.219 11.992 1 97.62 279 GLU B N 1
ATOM 5179 C CA . GLU B 1 279 ? -18.906 22.984 12.68 1 97.62 279 GLU B CA 1
ATOM 5180 C C . GLU B 1 279 ? -17.906 21.875 12.328 1 97.62 279 GLU B C 1
ATOM 5182 O O . GLU B 1 279 ? -17.406 21.172 13.211 1 97.62 279 GLU B O 1
ATOM 5187 N N . ALA B 1 280 ? -17.641 21.703 11.055 1 97.12 280 ALA B N 1
ATOM 5188 C CA . ALA B 1 280 ? -16.703 20.672 10.602 1 97.12 280 ALA B CA 1
ATOM 5189 C C . ALA B 1 280 ? -15.305 20.922 11.172 1 97.12 280 ALA B C 1
ATOM 5191 O O . ALA B 1 280 ? -14.656 20 11.664 1 97.12 280 ALA B O 1
ATOM 5192 N N . LEU B 1 281 ? -14.898 22.172 11.133 1 97.56 281 LEU B N 1
ATOM 5193 C CA . LEU B 1 281 ? -13.602 22.578 11.656 1 97.56 281 LEU B CA 1
ATOM 5194 C C . LEU B 1 281 ? -13.484 22.234 13.141 1 97.56 281 LEU B C 1
ATOM 5196 O O . LEU B 1 281 ? -12.516 21.594 13.562 1 97.56 281 LEU B O 1
ATOM 5200 N N . LEU B 1 282 ? -14.477 22.656 13.898 1 96.81 282 LEU B N 1
ATOM 5201 C CA . LEU B 1 282 ? -14.414 22.484 15.344 1 96.81 282 LEU B CA 1
ATOM 5202 C C . LEU B 1 282 ? -14.477 21 15.711 1 96.81 282 LEU B C 1
ATOM 5204 O O . LEU B 1 282 ? -13.852 20.578 16.688 1 96.81 282 LEU B O 1
ATOM 5208 N N . THR B 1 283 ? -15.211 20.25 14.992 1 95.62 283 THR B N 1
ATOM 5209 C CA . THR B 1 283 ? -15.258 18.812 15.242 1 95.62 283 THR B CA 1
ATOM 5210 C C . THR B 1 283 ? -13.875 18.188 15.078 1 95.62 283 THR B C 1
ATOM 5212 O O . THR B 1 283 ? -13.438 17.406 15.93 1 95.62 283 THR B O 1
ATOM 5215 N N . SER B 1 284 ? -13.172 18.547 14.031 1 95.62 284 SER B N 1
ATOM 5216 C CA . SER B 1 284 ? -11.812 18.047 13.805 1 95.62 284 SER B CA 1
ATOM 5217 C C . SER B 1 284 ? -10.883 18.453 14.945 1 95.62 284 SER B C 1
ATOM 5219 O O . SER B 1 284 ? -10.109 17.641 15.445 1 95.62 284 SER B O 1
ATOM 5221 N N . TYR B 1 285 ? -10.977 19.672 15.336 1 96 285 TYR B N 1
ATOM 5222 C CA . TYR B 1 285 ? -10.102 20.172 16.391 1 96 285 TYR B CA 1
ATOM 5223 C C . TYR B 1 285 ? -10.422 19.516 17.719 1 96 285 TYR B C 1
ATOM 5225 O O . TYR B 1 285 ? -9.516 19.188 18.5 1 96 285 TYR B O 1
ATOM 5233 N N . ARG B 1 286 ? -11.719 19.344 18.016 1 95.12 286 ARG B N 1
ATOM 5234 C CA . ARG B 1 286 ? -12.102 18.641 19.234 1 95.12 286 ARG B CA 1
ATOM 5235 C C . ARG B 1 286 ? -11.539 17.219 19.25 1 95.12 286 ARG B C 1
ATOM 5237 O O . ARG B 1 286 ? -11.055 16.75 20.281 1 95.12 286 ARG B O 1
ATOM 5244 N N . TRP B 1 287 ? -11.57 16.578 18.125 1 94.44 287 TRP B N 1
ATOM 5245 C CA . TRP B 1 287 ? -11.039 15.219 18.031 1 94.44 287 TRP B CA 1
ATOM 5246 C C . TRP B 1 287 ? -9.539 15.195 18.266 1 94.44 287 TRP B C 1
ATOM 5248 O O . TRP B 1 287 ? -9.047 14.492 19.141 1 94.44 287 TRP B O 1
ATOM 5258 N N . ILE B 1 288 ? -8.789 16.031 17.547 1 92.5 288 ILE B N 1
ATOM 5259 C CA . ILE B 1 288 ? -7.328 16 17.516 1 92.5 288 ILE B CA 1
ATOM 5260 C C . ILE B 1 288 ? -6.766 16.578 18.812 1 92.5 288 ILE B C 1
ATOM 5262 O O . ILE B 1 288 ? -5.812 16.031 19.375 1 92.5 288 ILE B O 1
ATOM 5266 N N . CYS B 1 289 ? -7.367 17.656 19.344 1 92.06 289 CYS B N 1
ATOM 5267 C CA . CYS B 1 289 ? -6.816 18.359 20.5 1 92.06 289 CYS B CA 1
ATOM 5268 C C . CYS B 1 289 ? -7.117 17.609 21.797 1 92.06 289 CYS B C 1
ATOM 5270 O O . CYS B 1 289 ? -6.516 17.891 22.828 1 92.06 289 CYS B O 1
ATOM 5272 N N . HIS B 1 290 ? -8.039 16.672 21.703 1 89.62 290 HIS B N 1
ATOM 5273 C CA . HIS B 1 290 ? -8.188 15.773 22.844 1 89.62 290 HIS B CA 1
ATOM 5274 C C . HIS B 1 290 ? -6.879 15.062 23.172 1 89.62 290 HIS B C 1
ATOM 5276 O O . HIS B 1 290 ? -6.555 14.859 24.344 1 89.62 290 HIS B O 1
ATOM 5282 N N . TRP B 1 291 ? -6.148 14.734 22.094 1 84.25 291 TRP B N 1
ATOM 5283 C CA . TRP B 1 291 ? -4.898 14 22.266 1 84.25 291 TRP B CA 1
ATOM 5284 C C . TRP B 1 291 ? -3.709 14.953 22.312 1 84.25 291 TRP B C 1
ATOM 5286 O O . TRP B 1 291 ? -2.783 14.75 23.109 1 84.25 291 TRP B O 1
ATOM 5296 N N . ARG B 1 292 ? -3.707 16 21.578 1 84.88 292 ARG B N 1
ATOM 5297 C CA . ARG B 1 292 ? -2.557 16.875 21.375 1 84.88 292 ARG B CA 1
ATOM 5298 C C . ARG B 1 292 ? -2.59 18.062 22.344 1 84.88 292 ARG B C 1
ATOM 5300 O O . ARG B 1 292 ? -1.559 18.672 22.609 1 84.88 292 ARG B O 1
ATOM 5307 N N . GLY B 1 293 ? -3.766 18.438 22.828 1 85.62 293 GLY B N 1
ATOM 5308 C CA . GLY B 1 293 ? -3.934 19.656 23.625 1 85.62 293 GLY B CA 1
ATOM 5309 C C . GLY B 1 293 ? -4.047 20.906 22.781 1 85.62 293 GLY B C 1
ATOM 5310 O O . GLY B 1 293 ? -4.102 20.828 21.547 1 85.62 293 GLY B O 1
ATOM 5311 N N . LEU B 1 294 ? -4.062 22.062 23.406 1 91.19 294 LEU B N 1
ATOM 5312 C CA . LEU B 1 294 ? -4.277 23.328 22.719 1 91.19 294 LEU B CA 1
ATOM 5313 C C . LEU B 1 294 ? -3.006 24.156 22.703 1 91.19 294 LEU B C 1
ATOM 5315 O O . LEU B 1 294 ? -2.982 25.266 22.141 1 91.19 294 LEU B O 1
ATOM 5319 N N . ASN B 1 295 ? -1.966 23.594 23.234 1 88.31 295 ASN B N 1
ATOM 5320 C CA . ASN B 1 295 ? -0.767 24.391 23.484 1 88.31 295 ASN B CA 1
ATOM 5321 C C . ASN B 1 295 ? -0.158 24.922 22.203 1 88.31 295 ASN B C 1
ATOM 5323 O O . ASN B 1 295 ? 0.432 26.016 22.188 1 88.31 295 ASN B O 1
ATOM 5327 N N . ASN B 1 296 ? -0.333 24.25 21.156 1 90.69 296 ASN B N 1
ATOM 5328 C CA . ASN B 1 296 ? 0.26 24.672 19.891 1 90.69 296 ASN B CA 1
ATOM 5329 C C . ASN B 1 296 ? -0.488 25.844 19.281 1 90.69 296 ASN B C 1
ATOM 5331 O O . ASN B 1 296 ? -0.025 26.453 18.312 1 90.69 296 ASN B O 1
ATOM 5335 N N . LEU B 1 297 ? -1.592 26.219 19.922 1 94.12 297 LEU B N 1
ATOM 5336 C CA . LEU B 1 297 ? -2.398 27.328 19.422 1 94.12 297 LEU B CA 1
ATOM 5337 C C . LEU B 1 297 ? -2.105 28.609 20.188 1 94.12 297 LEU B C 1
ATOM 5339 O O . LEU B 1 297 ? -2.691 29.656 19.891 1 94.12 297 LEU B O 1
ATOM 5343 N N . ARG B 1 298 ? -1.182 28.547 21.062 1 93 298 ARG B N 1
ATOM 5344 C CA . ARG B 1 298 ? -0.906 29.688 21.938 1 93 298 ARG B CA 1
ATOM 5345 C C . ARG B 1 298 ? -0.046 30.719 21.219 1 93 298 ARG B C 1
ATOM 5347 O O . ARG B 1 298 ? 0.875 30.375 20.469 1 93 298 ARG B O 1
ATOM 5354 N N . GLU B 1 299 ? -0.317 32 21.469 1 94.62 299 GLU B N 1
ATOM 5355 C CA . GLU B 1 299 ? 0.578 33.094 21.078 1 94.62 299 GLU B CA 1
ATOM 5356 C C . GLU B 1 299 ? 1.787 33.156 22 1 94.62 299 GLU B C 1
ATOM 5358 O O . GLU B 1 299 ? 1.743 32.656 23.125 1 94.62 299 GLU B O 1
ATOM 5363 N N . VAL B 1 300 ? 2.775 33.781 21.469 1 94.19 300 VAL B N 1
ATOM 5364 C CA . VAL B 1 300 ? 3.959 33.938 22.297 1 94.19 300 VAL B CA 1
ATOM 5365 C C . VAL B 1 300 ? 3.578 34.656 23.609 1 94.19 300 VAL B C 1
ATOM 5367 O O . VAL B 1 300 ? 2.959 35.719 23.578 1 94.19 300 VAL B O 1
ATOM 5370 N N . GLY B 1 301 ? 3.857 34.031 24.641 1 93.06 301 GLY B N 1
ATOM 5371 C CA . GLY B 1 301 ? 3.668 34.625 25.953 1 93.06 301 GLY B CA 1
ATOM 5372 C C . GLY B 1 301 ? 2.24 34.531 26.453 1 93.06 301 GLY B C 1
ATOM 5373 O O . GLY B 1 301 ? 1.939 34.969 27.562 1 93.06 301 GLY B O 1
ATOM 5374 N N . GLU B 1 302 ? 1.333 33.906 25.703 1 93.81 302 GLU B N 1
ATOM 5375 C CA . GLU B 1 302 ? -0.077 33.844 26.078 1 93.81 302 GLU B CA 1
ATOM 5376 C C . GLU B 1 302 ? -0.329 32.688 27.047 1 93.81 302 GLU B C 1
ATOM 5378 O O . GLU B 1 302 ? 0.223 31.594 26.875 1 93.81 302 GLU B O 1
ATOM 5383 N N . ASP B 1 303 ? -1.04 32.969 28.078 1 93.69 303 ASP B N 1
ATOM 5384 C CA . ASP B 1 303 ? -1.562 31.906 28.938 1 93.69 303 ASP B CA 1
ATOM 5385 C C . ASP B 1 303 ? -2.967 31.484 28.516 1 93.69 303 ASP B C 1
ATOM 5387 O O . ASP B 1 303 ? -3.922 32.25 28.672 1 93.69 303 ASP B O 1
ATOM 5391 N N . ILE B 1 304 ? -3.086 30.312 28.016 1 91.06 304 ILE B N 1
ATOM 5392 C CA . ILE B 1 304 ? -4.383 29.891 27.5 1 91.06 304 ILE B CA 1
ATOM 5393 C C . ILE B 1 304 ? -5.02 28.891 28.453 1 91.06 304 ILE B C 1
ATOM 5395 O O . ILE B 1 304 ? -5.84 28.062 28.047 1 91.06 304 ILE B O 1
ATOM 5399 N N . THR B 1 305 ? -4.527 28.906 29.656 1 89.31 305 THR B N 1
ATOM 5400 C CA . THR B 1 305 ? -5.121 28.016 30.656 1 89.31 305 THR B CA 1
ATOM 5401 C C . THR B 1 305 ? -6.617 28.281 30.781 1 89.31 305 THR B C 1
ATOM 5403 O O . THR B 1 305 ? -7.039 29.422 30.953 1 89.31 305 THR B O 1
ATOM 5406 N N . GLY B 1 306 ? -7.461 27.281 30.688 1 87.19 306 GLY B N 1
ATOM 5407 C CA . GLY B 1 306 ? -8.898 27.406 30.859 1 87.19 306 GLY B CA 1
ATOM 5408 C C . GLY B 1 306 ? -9.625 27.875 29.625 1 87.19 306 GLY B C 1
ATOM 5409 O O . GLY B 1 306 ? -10.844 28.016 29.625 1 87.19 306 GLY B O 1
ATOM 5410 N N . ARG B 1 307 ? -8.859 28.125 28.578 1 89.75 307 ARG B N 1
ATOM 5411 C CA . ARG B 1 307 ? -9.492 28.578 27.344 1 89.75 307 ARG B CA 1
ATOM 5412 C C . ARG B 1 307 ? -10.266 27.438 26.688 1 89.75 307 ARG B C 1
ATOM 5414 O O . ARG B 1 307 ? -9.836 26.281 26.719 1 89.75 307 ARG B O 1
ATOM 5421 N N . GLU B 1 308 ? -11.375 27.875 26.141 1 90.62 308 GLU B N 1
ATOM 5422 C CA . GLU B 1 308 ? -12.195 26.891 25.422 1 90.62 308 GLU B CA 1
ATOM 5423 C C . GLU B 1 308 ? -11.984 27 23.922 1 90.62 308 GLU B C 1
ATOM 5425 O O . GLU B 1 308 ? -11.828 28.094 23.391 1 90.62 308 GLU B O 1
ATOM 5430 N N . LEU B 1 309 ? -11.922 25.859 23.359 1 94 309 LEU B N 1
ATOM 5431 C CA . LEU B 1 309 ? -11.82 25.797 21.906 1 94 309 LEU B CA 1
ATOM 5432 C C . LEU B 1 309 ? -13.125 26.234 21.25 1 94 309 LEU B C 1
ATOM 5434 O O . LEU B 1 309 ? -14.172 25.625 21.453 1 94 309 LEU B O 1
ATOM 5438 N N . ASP B 1 310 ? -13.094 27.312 20.5 1 95.25 310 ASP B N 1
ATOM 5439 C CA . ASP B 1 310 ? -14.219 27.75 19.672 1 95.25 310 ASP B CA 1
ATOM 5440 C C . ASP B 1 310 ? -13.734 28.422 18.391 1 95.25 310 ASP B C 1
ATOM 5442 O O . ASP B 1 310 ? -12.523 28.547 18.172 1 95.25 310 ASP B O 1
ATOM 5446 N N . TYR B 1 311 ? -14.641 28.797 17.594 1 97.06 311 TYR B N 1
ATOM 5447 C CA . TYR B 1 311 ? -14.297 29.312 16.281 1 97.06 311 TYR B CA 1
ATOM 5448 C C . TYR B 1 311 ? -13.539 30.641 16.406 1 97.06 311 TYR B C 1
ATOM 5450 O O . TYR B 1 311 ? -12.547 30.859 15.711 1 97.06 311 TYR B O 1
ATOM 5458 N N . ASP B 1 312 ? -13.945 31.5 17.25 1 95.94 312 ASP B N 1
ATOM 5459 C CA . ASP B 1 312 ? -13.344 32.812 17.391 1 95.94 312 ASP B CA 1
ATOM 5460 C C . ASP B 1 312 ? -11.898 32.719 17.875 1 95.94 312 ASP B C 1
ATOM 5462 O O . ASP B 1 312 ? -11.039 33.5 17.453 1 95.94 312 ASP B O 1
ATOM 5466 N N . PHE B 1 313 ? -11.703 31.766 18.828 1 95.06 313 PHE B N 1
ATOM 5467 C CA . PHE B 1 313 ? -10.359 31.5 19.328 1 95.06 313 PHE B CA 1
ATOM 5468 C C . PHE B 1 313 ? -9.422 31.141 18.172 1 95.06 313 PHE B C 1
ATOM 5470 O O . PHE B 1 313 ? -8.305 31.656 18.094 1 95.06 313 PHE B O 1
ATOM 5477 N N . LEU B 1 314 ? -9.852 30.328 17.25 1 95.94 314 LEU B N 1
ATOM 5478 C CA . LEU B 1 314 ? -9.055 29.906 16.109 1 95.94 314 LEU B CA 1
ATOM 5479 C C . LEU B 1 314 ? -8.953 31.016 15.062 1 95.94 314 LEU B C 1
ATOM 5481 O O . LEU B 1 314 ? -7.887 31.219 14.477 1 95.94 314 LEU B O 1
ATOM 5485 N N . ALA B 1 315 ? -10.031 31.734 14.82 1 95.38 315 ALA B N 1
ATOM 5486 C CA . ALA B 1 315 ? -10.109 32.781 13.789 1 95.38 315 ALA B CA 1
ATOM 5487 C C . ALA B 1 315 ? -9.094 33.875 14.047 1 95.38 315 ALA B C 1
ATOM 5489 O O . ALA B 1 315 ? -8.547 34.469 13.109 1 95.38 315 ALA B O 1
ATOM 5490 N N . GLU B 1 316 ? -8.836 34.125 15.219 1 91.81 316 GLU B N 1
ATOM 5491 C CA . GLU B 1 316 ? -7.91 35.188 15.609 1 91.81 316 GLU B CA 1
ATOM 5492 C C . GLU B 1 316 ? -6.461 34.75 15.398 1 91.81 316 GLU B C 1
ATOM 5494 O O . GLU B 1 316 ? -5.551 35.594 15.438 1 91.81 316 GLU B O 1
ATOM 5499 N N . ARG B 1 317 ? -6.277 33.531 15.078 1 92.31 317 ARG B N 1
ATOM 5500 C CA . ARG B 1 317 ? -4.918 33.031 15.156 1 92.31 317 ARG B CA 1
ATOM 5501 C C . ARG B 1 317 ? -4.504 32.375 13.836 1 92.31 317 ARG B C 1
ATOM 5503 O O . ARG B 1 317 ? -3.508 32.781 13.234 1 92.31 317 ARG B O 1
ATOM 5510 N N . ASN B 1 318 ? -5.184 31.406 13.406 1 90.06 318 ASN B N 1
ATOM 5511 C CA . ASN B 1 318 ? -4.555 30.562 12.398 1 90.06 318 ASN B CA 1
ATOM 5512 C C . ASN B 1 318 ? -5.52 30.234 11.266 1 90.06 318 ASN B C 1
ATOM 5514 O O . ASN B 1 318 ? -5.191 29.453 10.375 1 90.06 318 ASN B O 1
ATOM 5518 N N . LEU B 1 319 ? -6.73 30.797 11.242 1 96.44 319 LEU B N 1
ATOM 5519 C CA . LEU B 1 319 ? -7.711 30.422 10.227 1 96.44 319 LEU B CA 1
ATOM 5520 C C . LEU B 1 319 ? -7.625 31.344 9.023 1 96.44 319 LEU B C 1
ATOM 5522 O O . LEU B 1 319 ? -7.43 32.562 9.172 1 96.44 319 LEU B O 1
ATOM 5526 N N . LEU B 1 320 ? -7.68 30.75 7.902 1 98.44 320 LEU B N 1
ATOM 5527 C CA . LEU B 1 320 ? -7.859 31.484 6.652 1 98.44 320 LEU B CA 1
ATOM 5528 C C . LEU B 1 320 ? -9.234 31.203 6.059 1 98.44 320 LEU B C 1
ATOM 5530 O O . LEU B 1 320 ? -9.352 30.516 5.047 1 98.44 320 LEU B O 1
ATOM 5534 N N . VAL B 1 321 ? -10.297 31.797 6.668 1 98.81 321 VAL B N 1
ATOM 5535 C CA . VAL B 1 321 ? -11.688 31.5 6.34 1 98.81 321 VAL B CA 1
ATOM 5536 C C . VAL B 1 321 ? -12.43 32.781 6.012 1 98.81 321 VAL B C 1
ATOM 5538 O O . VAL B 1 321 ? -12.602 33.656 6.883 1 98.81 321 VAL B O 1
ATOM 5541 N N . GLY B 1 322 ? -12.82 32.969 4.789 1 98.75 322 GLY B N 1
ATOM 5542 C CA . GLY B 1 322 ? -13.516 34.188 4.414 1 98.75 322 GLY B CA 1
ATOM 5543 C C . GLY B 1 322 ? -13.648 34.375 2.91 1 98.75 322 GLY B C 1
ATOM 5544 O O . GLY B 1 322 ? -13.75 33.375 2.176 1 98.75 322 GLY B O 1
ATOM 5545 N N . THR B 1 323 ? -13.766 35.656 2.498 1 98.69 323 THR B N 1
ATOM 5546 C CA . THR B 1 323 ? -13.82 35.969 1.077 1 98.69 323 THR B CA 1
ATOM 5547 C C . THR B 1 323 ? -12.445 35.812 0.428 1 98.69 323 THR B C 1
ATOM 5549 O O . THR B 1 323 ? -11.43 35.719 1.122 1 98.69 323 THR B O 1
ATOM 5552 N N . PRO B 1 324 ? -12.414 35.75 -0.909 1 98.62 324 PRO B N 1
ATOM 5553 C CA . PRO B 1 324 ? -11.117 35.625 -1.583 1 98.62 324 PRO B CA 1
ATOM 5554 C C . PRO B 1 324 ? -10.148 36.75 -1.162 1 98.62 324 PRO B C 1
ATOM 5556 O O . PRO B 1 324 ? -8.977 36.469 -0.896 1 98.62 324 PRO B O 1
ATOM 5559 N N . ASP B 1 325 ? -10.664 37.938 -1.041 1 98.25 325 ASP B N 1
ATOM 5560 C CA . ASP B 1 325 ? -9.805 39.062 -0.667 1 98.25 325 ASP B CA 1
ATOM 5561 C C . ASP B 1 325 ? -9.281 38.906 0.758 1 98.25 325 ASP B C 1
ATOM 5563 O O . ASP B 1 325 ? -8.102 39.156 1.024 1 98.25 325 ASP B O 1
ATOM 5567 N N . TYR B 1 326 ? -10.133 38.531 1.606 1 98.25 326 TYR B N 1
ATOM 5568 C CA . TYR B 1 326 ? -9.742 38.312 2.996 1 98.25 326 TYR B CA 1
ATOM 5569 C C . TYR B 1 326 ? -8.68 37.25 3.109 1 98.25 326 TYR B C 1
ATOM 5571 O O . TYR B 1 326 ? -7.656 37.438 3.777 1 98.25 326 TYR B O 1
ATOM 5579 N N . VAL B 1 327 ? -8.898 36.094 2.514 1 98.75 327 VAL B N 1
ATOM 5580 C CA . VAL B 1 327 ? -7.973 34.969 2.557 1 98.75 327 VAL B CA 1
ATOM 5581 C C . VAL B 1 327 ? -6.645 35.375 1.916 1 98.75 327 VAL B C 1
ATOM 5583 O O . VAL B 1 327 ? -5.574 35.062 2.436 1 98.75 327 VAL B O 1
ATOM 5586 N N . ALA B 1 328 ? -6.684 36.094 0.797 1 98.38 328 ALA B N 1
ATOM 5587 C CA . ALA B 1 328 ? -5.461 36.562 0.144 1 98.38 328 ALA B CA 1
ATOM 5588 C C . ALA B 1 328 ? -4.645 37.438 1.077 1 98.38 328 ALA B C 1
ATOM 5590 O O . ALA B 1 328 ? -3.414 37.344 1.106 1 98.38 328 ALA B O 1
ATOM 5591 N N . GLU B 1 329 ? -5.328 38.281 1.757 1 97.88 329 GLU B N 1
ATOM 5592 C CA . GLU B 1 329 ? -4.645 39.156 2.711 1 97.88 329 GLU B CA 1
ATOM 5593 C C . GLU B 1 329 ? -3.93 38.344 3.787 1 97.88 329 GLU B C 1
ATOM 5595 O O . GLU B 1 329 ? -2.799 38.656 4.16 1 97.88 329 GLU B O 1
ATOM 5600 N N . LYS B 1 330 ? -4.617 37.344 4.297 1 97.94 330 LYS B N 1
ATOM 5601 C CA . LYS B 1 330 ? -4.016 36.5 5.312 1 97.94 330 LYS B CA 1
ATOM 5602 C C . LYS B 1 330 ? -2.818 35.719 4.754 1 97.94 330 LYS B C 1
ATOM 5604 O O . LYS B 1 330 ? -1.818 35.531 5.445 1 97.94 330 LYS B O 1
ATOM 5609 N N . VAL B 1 331 ? -2.934 35.25 3.543 1 98.19 331 VAL B N 1
ATOM 5610 C CA . VAL B 1 331 ? -1.825 34.562 2.896 1 98.19 331 VAL B CA 1
ATOM 5611 C C . VAL B 1 331 ? -0.651 35.5 2.707 1 98.19 331 VAL B C 1
ATOM 5613 O O . VAL B 1 331 ? 0.505 35.125 2.912 1 98.19 331 VAL B O 1
ATOM 5616 N N . HIS B 1 332 ? -0.952 36.75 2.307 1 97.06 332 HIS B N 1
ATOM 5617 C CA . HIS B 1 332 ? 0.088 37.781 2.172 1 97.06 332 HIS B CA 1
ATOM 5618 C C . HIS B 1 332 ? 0.812 38 3.496 1 97.06 332 HIS B C 1
ATOM 5620 O O . HIS B 1 332 ? 2.031 38.188 3.52 1 97.06 332 HIS B O 1
ATOM 5626 N N . GLU B 1 333 ? 0.06 38 4.559 1 97.31 333 GLU B N 1
ATOM 5627 C CA . GLU B 1 333 ? 0.663 38.156 5.879 1 97.31 333 GLU B CA 1
ATOM 5628 C C . GLU B 1 333 ? 1.634 37.031 6.172 1 97.31 333 GLU B C 1
ATOM 5630 O O . GLU B 1 333 ? 2.727 37.25 6.695 1 97.31 333 GLU B O 1
ATOM 5635 N N . LEU B 1 334 ? 1.263 35.781 5.875 1 97.94 334 LEU B N 1
ATOM 5636 C CA . LEU B 1 334 ? 2.131 34.625 6.066 1 97.94 334 LEU B CA 1
ATOM 5637 C C . LEU B 1 334 ? 3.398 34.75 5.227 1 97.94 334 LEU B C 1
ATOM 5639 O O . LEU B 1 334 ? 4.492 34.438 5.691 1 97.94 334 LEU B O 1
ATOM 5643 N N . GLN B 1 335 ? 3.246 35.219 4.023 1 96.62 335 GLN B N 1
ATOM 5644 C CA . GLN B 1 335 ? 4.395 35.406 3.146 1 96.62 335 GLN B CA 1
ATOM 5645 C C . GLN B 1 335 ? 5.328 36.469 3.707 1 96.62 335 GLN B C 1
ATOM 5647 O O . GLN B 1 335 ? 6.543 36.281 3.768 1 96.62 335 GLN B O 1
ATOM 5652 N N . GLN B 1 336 ? 4.75 37.562 4.109 1 96.5 336 GLN B N 1
ATOM 5653 C CA . GLN B 1 336 ? 5.539 38.719 4.59 1 96.5 336 GLN B CA 1
ATOM 5654 C C . GLN B 1 336 ? 6.238 38.375 5.902 1 96.5 336 GLN B C 1
ATOM 5656 O O . GLN B 1 336 ? 7.414 38.688 6.09 1 96.5 336 GLN B O 1
ATOM 5661 N N . GLU B 1 337 ? 5.516 37.688 6.777 1 97.44 337 GLU B N 1
ATOM 5662 C CA . GLU B 1 337 ? 6.02 37.469 8.125 1 97.44 337 GLU B CA 1
ATOM 5663 C C . GLU B 1 337 ? 6.949 36.25 8.18 1 97.44 337 GLU B C 1
ATOM 5665 O O . GLU B 1 337 ? 7.871 36.219 8.992 1 97.44 337 GLU B O 1
ATOM 5670 N N . LEU B 1 338 ? 6.734 35.25 7.332 1 98.12 338 LEU B N 1
ATOM 5671 C CA . LEU B 1 338 ? 7.418 33.969 7.48 1 98.12 338 LEU B CA 1
ATOM 5672 C C . LEU B 1 338 ? 8.195 33.625 6.215 1 98.12 338 LEU B C 1
ATOM 5674 O O . LEU B 1 338 ? 8.953 32.656 6.195 1 98.12 338 LEU B O 1
ATOM 5678 N N . ASN B 1 339 ? 7.98 34.438 5.191 1 97.62 339 ASN B N 1
ATOM 5679 C CA . ASN B 1 339 ? 8.477 34.031 3.881 1 97.62 339 ASN B CA 1
ATOM 5680 C C . ASN B 1 339 ? 8.023 32.625 3.531 1 97.62 339 ASN B C 1
ATOM 5682 O O . ASN B 1 339 ? 8.828 31.797 3.098 1 97.62 339 ASN B O 1
ATOM 5686 N N . LEU B 1 340 ? 6.75 32.344 3.795 1 97.19 340 LEU B N 1
ATOM 5687 C CA . LEU B 1 340 ? 6.184 31.031 3.551 1 97.19 340 LEU B CA 1
ATOM 5688 C C . LEU B 1 340 ? 6.215 30.688 2.064 1 97.19 340 LEU B C 1
ATOM 5690 O O . LEU B 1 340 ? 5.793 31.5 1.231 1 97.19 340 LEU B O 1
ATOM 5694 N N . GLN B 1 341 ? 6.723 29.516 1.79 1 92.75 341 GLN B N 1
ATOM 5695 C CA . GLN B 1 341 ? 6.891 29.141 0.391 1 92.75 341 GLN B CA 1
ATOM 5696 C C . GLN B 1 341 ? 5.828 28.141 -0.042 1 92.75 341 GLN B C 1
ATOM 5698 O O . GLN B 1 341 ? 5.465 28.078 -1.219 1 92.75 341 GLN B O 1
ATOM 5703 N N . ASP B 1 342 ? 5.363 27.328 0.821 1 96.44 342 ASP B N 1
ATOM 5704 C CA . ASP B 1 342 ? 4.387 26.297 0.5 1 96.44 342 ASP B CA 1
ATOM 5705 C C . ASP B 1 342 ? 3.264 26.25 1.533 1 96.44 342 ASP B C 1
ATOM 5707 O O . ASP B 1 342 ? 3.498 25.953 2.703 1 96.44 342 ASP B O 1
ATOM 5711 N N . LEU B 1 343 ? 2.094 26.609 1.114 1 98.5 343 LEU B N 1
ATOM 5712 C CA . LEU B 1 343 ? 0.916 26.562 1.974 1 98.5 343 LEU B CA 1
ATOM 5713 C C . LEU B 1 343 ? 0.039 25.359 1.635 1 98.5 343 LEU B C 1
ATOM 5715 O O . LEU B 1 343 ? -0.378 25.203 0.486 1 98.5 343 LEU B O 1
ATOM 5719 N N . LEU B 1 344 ? -0.178 24.469 2.607 1 98.75 344 LEU B N 1
ATOM 5720 C CA . LEU B 1 344 ? -1.069 23.328 2.471 1 98.75 344 LEU B CA 1
ATOM 5721 C C . LEU B 1 344 ? -2.453 23.641 3.031 1 98.75 344 LEU B C 1
ATOM 5723 O O . LEU B 1 344 ? -2.605 23.859 4.234 1 98.75 344 LEU B O 1
ATOM 5727 N N . LEU B 1 345 ? -3.447 23.609 2.178 1 98.75 345 LEU B N 1
ATOM 5728 C CA . LEU B 1 345 ? -4.812 23.969 2.545 1 98.75 345 LEU B CA 1
ATOM 5729 C C . LEU B 1 345 ? -5.551 22.75 3.104 1 98.75 345 LEU B C 1
ATOM 5731 O O . LEU B 1 345 ? -5.754 21.766 2.395 1 98.75 345 LEU B O 1
ATOM 5735 N N . TRP B 1 346 ? -5.91 22.812 4.32 1 98.5 346 TRP B N 1
ATOM 5736 C CA . TRP B 1 346 ? -6.863 21.828 4.84 1 98.5 346 TRP B CA 1
ATOM 5737 C C . TRP B 1 346 ? -8.281 22.391 4.812 1 98.5 346 TRP B C 1
ATOM 5739 O O . TRP B 1 346 ? -8.68 23.141 5.703 1 98.5 346 TRP B O 1
ATOM 5749 N N . THR B 1 347 ? -9.039 21.969 3.818 1 98.31 347 THR B N 1
ATOM 5750 C CA . THR B 1 347 ? -10.398 22.453 3.57 1 98.31 347 THR B CA 1
ATOM 5751 C C . THR B 1 347 ? -11.422 21.359 3.887 1 98.31 347 THR B C 1
ATOM 5753 O O . THR B 1 347 ? -12.531 21.656 4.336 1 98.31 347 THR B O 1
ATOM 5756 N N . THR B 1 348 ? -11.047 20.125 3.777 1 97.62 348 THR B N 1
ATOM 5757 C CA . THR B 1 348 ? -11.977 19 3.727 1 97.62 348 THR B CA 1
ATOM 5758 C C . THR B 1 348 ? -12.164 18.375 5.109 1 97.62 348 THR B C 1
ATOM 5760 O O . THR B 1 348 ? -12.109 17.156 5.266 1 97.62 348 THR B O 1
ATOM 5763 N N . HIS B 1 349 ? -12.406 19.172 6.094 1 97.38 349 HIS B N 1
ATOM 5764 C CA . HIS B 1 349 ? -12.734 18.641 7.41 1 97.38 349 HIS B CA 1
ATOM 5765 C C . HIS B 1 349 ? -13.961 17.734 7.348 1 97.38 349 HIS B C 1
ATOM 5767 O O . HIS B 1 349 ? -14.922 18.031 6.633 1 97.38 349 HIS B O 1
ATOM 5773 N N . PRO B 1 350 ? -13.898 16.625 8.094 1 94.12 350 PRO B N 1
ATOM 5774 C CA . PRO B 1 350 ? -15.055 15.727 8.086 1 94.12 350 PRO B CA 1
ATOM 5775 C C . PRO B 1 350 ? -16.359 16.438 8.453 1 94.12 350 PRO B C 1
ATOM 5777 O O . PRO B 1 350 ? -16.391 17.219 9.398 1 94.12 350 PRO B O 1
ATOM 5780 N N . GLY B 1 351 ? -17.438 16.125 7.723 1 92.88 351 GLY B N 1
ATOM 5781 C CA . GLY B 1 351 ? -18.719 16.75 7.965 1 92.88 351 GLY B CA 1
ATOM 5782 C C . GLY B 1 351 ? -19.016 17.891 7.012 1 92.88 351 GLY B C 1
ATOM 5783 O O . GLY B 1 351 ? -20.172 18.297 6.863 1 92.88 351 GLY B O 1
ATOM 5784 N N . LEU B 1 352 ? -17.984 18.516 6.434 1 97.44 352 LEU B N 1
ATOM 5785 C CA . LEU B 1 352 ? -18.219 19.531 5.402 1 97.44 352 LEU B CA 1
ATOM 5786 C C . LEU B 1 352 ? -18.734 18.891 4.117 1 97.44 352 LEU B C 1
ATOM 5788 O O . LEU B 1 352 ? -18.156 17.922 3.629 1 97.44 352 LEU B O 1
ATOM 5792 N N . GLU B 1 353 ? -19.844 19.469 3.58 1 97 353 GLU B N 1
ATOM 5793 C CA . GLU B 1 353 ? -20.391 18.953 2.326 1 97 353 GLU B CA 1
ATOM 5794 C C . GLU B 1 353 ? -19.359 19.047 1.201 1 97 353 GLU B C 1
ATOM 5796 O O . GLU B 1 353 ? -18.719 20.078 1.032 1 97 353 GLU B O 1
ATOM 5801 N N . HIS B 1 354 ? -19.266 17.969 0.435 1 98.06 354 HIS B N 1
ATOM 5802 C CA . HIS B 1 354 ? -18.25 17.875 -0.617 1 98.06 354 HIS B CA 1
ATOM 5803 C C . HIS B 1 354 ? -18.391 19.031 -1.608 1 98.06 354 HIS B C 1
ATOM 5805 O O . HIS B 1 354 ? -17.375 19.625 -2.008 1 98.06 354 HIS B O 1
ATOM 5811 N N . ARG B 1 355 ? -19.594 19.359 -1.989 1 98.38 355 ARG B N 1
ATOM 5812 C CA . ARG B 1 355 ? -19.812 20.406 -2.971 1 98.38 355 ARG B CA 1
ATOM 5813 C C . ARG B 1 355 ? -19.297 21.75 -2.453 1 98.38 355 ARG B C 1
ATOM 5815 O O . ARG B 1 355 ? -18.797 22.578 -3.229 1 98.38 355 ARG B O 1
ATOM 5822 N N . LYS B 1 356 ? -19.438 21.984 -1.188 1 98.69 356 LYS B N 1
ATOM 5823 C CA . LYS B 1 356 ? -18.938 23.234 -0.587 1 98.69 356 LYS B CA 1
ATOM 5824 C C . LYS B 1 356 ? -17.406 23.266 -0.583 1 98.69 356 LYS B C 1
ATOM 5826 O O . LYS B 1 356 ? -16.812 24.297 -0.873 1 98.69 356 LYS B O 1
ATOM 5831 N N . ALA B 1 357 ? -16.781 22.141 -0.244 1 98.69 357 ALA B N 1
ATOM 5832 C CA . ALA B 1 357 ? -15.32 22.062 -0.294 1 98.69 357 ALA B CA 1
ATOM 5833 C C . ALA B 1 357 ? -14.805 22.344 -1.703 1 98.69 357 ALA B C 1
ATOM 5835 O O . ALA B 1 357 ? -13.859 23.109 -1.885 1 98.69 357 ALA B O 1
ATOM 5836 N N . MET B 1 358 ? -15.469 21.719 -2.705 1 98.81 358 MET B N 1
ATOM 5837 C CA . MET B 1 358 ? -15.055 21.906 -4.094 1 98.81 358 MET B CA 1
ATOM 5838 C C . MET B 1 358 ? -15.18 23.359 -4.512 1 98.81 358 MET B C 1
ATOM 5840 O O . MET B 1 358 ? -14.289 23.906 -5.164 1 98.81 358 MET B O 1
ATOM 5844 N N . ARG B 1 359 ? -16.266 23.953 -4.117 1 98.75 359 ARG B N 1
ATOM 5845 C CA . ARG B 1 359 ? -16.469 25.375 -4.438 1 98.75 359 ARG B CA 1
ATOM 5846 C C . ARG B 1 359 ? -15.375 26.234 -3.807 1 98.75 359 ARG B C 1
ATOM 5848 O O . ARG B 1 359 ? -14.883 27.172 -4.434 1 98.75 359 ARG B O 1
ATOM 5855 N N . SER B 1 360 ? -15.039 25.938 -2.59 1 98.88 360 SER B N 1
ATOM 5856 C CA . SER B 1 360 ? -13.961 26.656 -1.914 1 98.88 360 SER B CA 1
ATOM 5857 C C . SER B 1 360 ? -12.641 26.484 -2.658 1 98.88 360 SER B C 1
ATOM 5859 O O . SER B 1 360 ? -11.914 27.469 -2.873 1 98.88 360 SER B O 1
ATOM 5861 N N . PHE B 1 361 ? -12.273 25.266 -3.074 1 98.81 361 PHE B N 1
ATOM 5862 C CA . PHE B 1 361 ? -11.062 25.016 -3.842 1 98.81 361 PHE B CA 1
ATOM 5863 C C . PHE B 1 361 ? -11.07 25.812 -5.141 1 98.81 361 PHE B C 1
ATOM 5865 O O . PHE B 1 361 ? -10.047 26.375 -5.539 1 98.81 361 PHE B O 1
ATOM 5872 N N . GLU B 1 362 ? -12.203 25.875 -5.793 1 98.75 362 GLU B N 1
ATOM 5873 C CA . GLU B 1 362 ? -12.344 26.594 -7.051 1 98.75 362 GLU B CA 1
ATOM 5874 C C . GLU B 1 362 ? -12.125 28.094 -6.848 1 98.75 362 GLU B C 1
ATOM 5876 O O . GLU B 1 362 ? -11.391 28.734 -7.613 1 98.75 362 GLU B O 1
ATOM 5881 N N . LEU B 1 363 ? -12.789 28.625 -5.82 1 98.81 363 LEU B N 1
ATOM 5882 C CA . LEU B 1 363 ? -12.641 30.047 -5.531 1 98.81 363 LEU B CA 1
ATOM 5883 C C . LEU B 1 363 ? -11.195 30.391 -5.184 1 98.81 363 LEU B C 1
ATOM 5885 O O . LEU B 1 363 ? -10.68 31.422 -5.613 1 98.81 363 LEU B O 1
ATOM 5889 N N . PHE B 1 364 ? -10.57 29.547 -4.434 1 98.81 364 PHE B N 1
ATOM 5890 C CA . PHE B 1 364 ? -9.172 29.781 -4.078 1 98.81 364 PHE B CA 1
ATOM 5891 C C . PHE B 1 364 ? -8.297 29.812 -5.324 1 98.81 364 PHE B C 1
ATOM 5893 O O . PHE B 1 364 ? -7.492 30.734 -5.508 1 98.81 364 PHE B O 1
ATOM 5900 N N . ALA B 1 365 ? -8.406 28.781 -6.156 1 98.38 365 ALA B N 1
ATOM 5901 C CA . ALA B 1 365 ? -7.59 28.656 -7.359 1 98.38 365 ALA B CA 1
ATOM 5902 C C . ALA B 1 365 ? -7.82 29.828 -8.312 1 98.38 365 ALA B C 1
ATOM 5904 O O . ALA B 1 365 ? -6.879 30.328 -8.922 1 98.38 365 ALA B O 1
ATOM 5905 N N . ASP B 1 366 ? -9.055 30.312 -8.4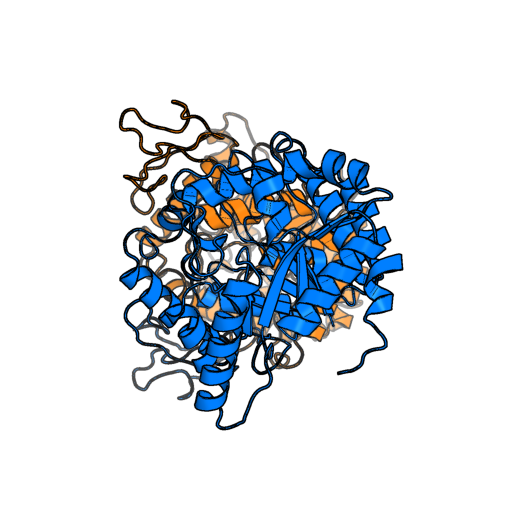06 1 97.94 366 ASP B N 1
ATOM 5906 C CA . ASP B 1 366 ? -9.445 31.312 -9.391 1 97.94 366 ASP B CA 1
ATOM 5907 C C . ASP B 1 366 ? -9.125 32.719 -8.898 1 97.94 366 ASP B C 1
ATOM 5909 O O . ASP B 1 366 ? -8.742 33.594 -9.688 1 97.94 366 ASP B O 1
ATOM 5913 N N . LYS B 1 367 ? -9.273 32.906 -7.578 1 98.12 367 LYS B N 1
ATOM 5914 C CA . LYS B 1 367 ? -9.297 34.312 -7.129 1 98.12 367 LYS B CA 1
ATOM 5915 C C . LYS B 1 367 ? -8.133 34.594 -6.184 1 98.12 367 LYS B C 1
ATOM 5917 O O . LYS B 1 367 ? -7.695 35.75 -6.055 1 98.12 367 LYS B O 1
ATOM 5922 N N . VAL B 1 368 ? -7.652 33.594 -5.496 1 98.38 368 VAL B N 1
ATOM 5923 C CA . VAL B 1 368 ? -6.625 33.844 -4.492 1 98.38 368 VAL B CA 1
ATOM 5924 C C . VAL B 1 368 ? -5.246 33.531 -5.074 1 98.38 368 VAL B C 1
ATOM 5926 O O . VAL B 1 368 ? -4.355 34.375 -5.07 1 98.38 368 VAL B O 1
ATOM 5929 N N . MET B 1 369 ? -5.074 32.375 -5.699 1 97.12 369 MET B N 1
ATOM 5930 C CA . MET B 1 369 ? -3.789 31.844 -6.168 1 97.12 369 MET B CA 1
ATOM 5931 C C . MET B 1 369 ? -3.137 32.812 -7.145 1 97.12 369 MET B C 1
ATOM 5933 O O . MET B 1 369 ? -1.935 33.062 -7.062 1 97.12 369 MET B O 1
ATOM 5937 N N . PRO B 1 370 ? -3.887 33.438 -8.102 1 95.94 370 PRO B N 1
ATOM 5938 C CA . PRO B 1 370 ? -3.258 34.281 -9.109 1 95.94 370 PRO B CA 1
ATOM 5939 C C . PRO B 1 370 ? -2.604 35.531 -8.508 1 95.94 370 PRO B C 1
ATOM 5941 O O . PRO B 1 370 ? -1.769 36.156 -9.148 1 95.94 370 PRO B O 1
ATOM 5944 N N . GLN B 1 371 ? -3.031 35.812 -7.324 1 94.69 371 GLN B N 1
ATOM 5945 C CA . GLN B 1 371 ? -2.469 37 -6.676 1 94.69 371 GLN B CA 1
ATOM 5946 C C . GLN B 1 371 ? -1.039 36.719 -6.211 1 94.69 371 GLN B C 1
ATOM 5948 O O . GLN B 1 371 ? -0.324 37.656 -5.836 1 94.69 371 GLN B O 1
ATOM 5953 N N . PHE B 1 372 ? -0.588 35.562 -6.215 1 94.25 372 PHE B N 1
ATOM 5954 C CA . PHE B 1 372 ? 0.727 35.188 -5.695 1 94.25 372 PHE B CA 1
ATOM 5955 C C . PHE B 1 372 ? 1.601 34.625 -6.797 1 94.25 372 PHE B C 1
ATOM 5957 O O . PHE B 1 372 ? 2.713 34.156 -6.531 1 94.25 372 PHE B O 1
ATOM 5964 N N . SER B 1 373 ? 1.145 34.219 -8.172 1 75.19 373 SER B N 1
ATOM 5965 C CA . SER B 1 373 ? 1.885 33.656 -9.281 1 75.19 373 SER B CA 1
ATOM 5966 C C . SER B 1 373 ? 2.996 34.562 -9.758 1 75.19 373 SER B C 1
ATOM 5968 O O . SER B 1 373 ? 4.035 34.125 -10.234 1 75.19 373 SER B O 1
ATOM 5970 N N . GLY B 1 374 ? 2.795 35.781 -9.969 1 58.22 374 GLY B N 1
ATOM 5971 C CA . GLY B 1 374 ? 3.76 36.719 -10.523 1 58.22 374 GLY B CA 1
ATOM 5972 C C . GLY B 1 374 ? 4.895 37.031 -9.562 1 58.22 374 GLY B C 1
ATOM 5973 O O . GLY B 1 374 ? 5.828 37.75 -9.922 1 58.22 374 GLY B O 1
ATOM 5974 N N . VAL B 1 375 ? 4.84 36.781 -8.391 1 43.38 375 VAL B N 1
ATOM 5975 C CA . VAL B 1 375 ? 5.855 37.125 -7.402 1 43.38 375 VAL B CA 1
ATOM 5976 C C . VAL B 1 375 ? 6.961 36.062 -7.414 1 43.38 375 VAL B C 1
ATOM 5978 O O . VAL B 1 375 ? 6.75 34.938 -6.977 1 43.38 375 VAL B O 1
ATOM 5981 N N . THR B 1 376 ? 7.469 35.656 -8.453 1 39.94 376 THR B N 1
ATOM 5982 C CA . THR B 1 376 ? 8.727 34.906 -8.516 1 39.94 376 THR B CA 1
ATOM 5983 C C . THR B 1 376 ? 9.688 35.406 -7.43 1 39.94 376 THR B C 1
ATOM 5985 O O . THR B 1 376 ? 9.977 36.594 -7.332 1 39.94 376 THR B O 1
ATOM 5988 N N . ALA B 1 377 ? 9.812 34.625 -6.324 1 33.72 377 ALA B N 1
ATOM 5989 C CA . ALA B 1 377 ? 10.977 34.906 -5.488 1 33.72 377 ALA B CA 1
ATOM 5990 C C . ALA B 1 377 ? 12.25 34.969 -6.328 1 33.72 377 ALA B C 1
ATOM 5992 O O . ALA B 1 377 ? 12.438 34.156 -7.23 1 33.72 377 ALA B O 1
#

pLDDT: mean 96.13, std 6.15, range [33.72, 98.94]

Organism: Saccharopolyspora spinosa (NCBI:txid60894)

Foldseek 3Di:
DAEEAEDQAFAAVCPVPVVVVLVLVLVVLACCLPLRHAAYEYEADDDPPRGQGPHNDQLVVLLVSLVSHQGHAYEYLAAQLLLDDLLVVLQSQQVSLVSNLNRYAYEYELDFDQVRCCVRPVQSRVVPVVSSVVSVVLSVVVSLQQQQQAWDFDDDDPDGPPDPDAADDDPVDDDDVRQAPPVRHGHTDHHPPHHSDPSHHAYEYEDQDLVRLLVCLLVVHAYEYEQAFLQVVLVSQVSNQVSNCVNVVHRDDFQVRYEYEAEAFADAFLVVQCVQQFVLVQVSCVVVCVRVPNVRNDHVPDDCVPPDDGDVSSVVGGHQTGHLVSSLVVVVVCCVSGVHDYYHYHHRRHPRDSVRSVVRVNRCSPRRVVVCVPVDD/DAEEAEDFAFAFVCPVPVVVVLVLVLVVLACCLPLRHAAYEYEADDDPPRGQGPHNDQLVVLLVSLVRHQGHAYEYLAAQLLLDDLLVVLQSQQVSLVSNLNRYAYEYELDFDQVRCCVRPVQSRVVPVVSSVVSVVVSVVVSLQQQQQAWDFDDDDPDGPPDPDAADDDPVDHDDVRQAPPVRHGHTDHHPPHHSDPSHHAYEYEDQDLVRLLVCLLVVHAYEYEQAFLQVVLVSQVSNQVSNCVNVVHRDDFQPRYEYEFEAFADAFLVVQCVQQFVLVQVSCVVVCVRVPNVRNDHVPDDCVPPDDGDVSSVVGGHQTGHLVSSLVVVVVCCVSGVHDYYHYHHRRHPRDSVRSVVRVNRCSPRRVVVCVPPDD

Secondary structure (DSSP, 8-state):
-EEEEE-----TT-GGGHHHHHHHHHHHHHHHHHHT--EEEE------TT-S---S-HHHHHHHHHHH-SSSEEEEEEEEGGGS-HHHHHHHHHHHHHHHTS-EEEEEE----HHHHHHH-GGG-TT-HHHHHHHHHHHHHHHHHHTTSS-B-EE-SS-EESPTT-B---TTS---TTTB-TTSBB--B--SSPPSSSS-S-EEEE--SHHHHHHHHHTT-EEEEES--HHHHHHHHHHHHHHHHHHHTSPPPTTTTEEEEEEEEE-SSHHHHHHHHHHHHHHHHHHHHHHH-SGGGPPTT---TTPPP-HHHHHTTTEEEE-HHHHHHHHHHHHHHH---EEEEE---TTS-HHHHHHHHHHIIIIIGGGGTS---/-EEEEE-----TT-GGGHHHHHHHHHHHHHHHHHHT--EEEE------TT-S---S-HHHHHHHHHHH-SSSEEEEEEEEGGGS-HHHHHHHHHHHHHHHTS-EEEEEE----HHHHHHH-GGG-TTSHHHHHHHHHHHHHHHHHHTTSS-B-EE-SS-EESPTT-B---TTS---TTTB-TTSBB--B--SSPPSSSS-S-EEEE--SHHHHHHHHHTT-EEEEES--HHHHHHHHHHHHHHHHHHHTSPPPTTTTEEEEEEEEE-SSHHHHHHHHHHHHHHHHHHHHHHH-SGGGPPTT---TTPPP-HHHHHTTTEEEE-HHHHHHHHHHHHHHH---EEEEE---TTS-HHHHHHHHHHIIIIIGGGGTS---